Protein AF-0000000080647688 (afdb_homodimer)

Solvent-accessible surface area (backbone atoms only — not comparable to full-atom values): 23292 Å² total; per-residue (Å²): 132,82,76,72,71,74,68,78,73,78,58,67,52,30,64,76,63,64,42,56,66,68,54,55,46,52,18,30,68,61,26,70,68,31,42,52,41,39,51,52,30,39,48,50,46,54,49,46,53,54,50,48,52,36,35,74,71,62,64,32,41,79,74,42,82,48,81,50,89,94,51,55,37,29,36,31,30,43,95,91,39,79,44,33,29,35,74,38,56,36,42,81,58,63,37,69,66,97,54,68,20,38,28,32,68,47,61,52,59,90,78,62,77,79,82,56,97,61,48,46,38,48,45,78,67,36,47,30,38,37,36,27,39,31,64,78,68,70,38,93,45,56,37,32,33,48,33,86,74,50,62,52,30,87,95,40,75,61,26,29,39,39,70,38,82,36,69,82,56,86,45,89,79,42,30,75,46,65,67,61,52,60,55,55,65,62,55,55,62,63,62,62,67,66,71,69,69,81,75,75,78,80,132,130,82,78,73,72,74,68,76,73,79,57,70,53,29,64,76,64,62,42,56,66,69,54,55,46,52,18,32,69,63,27,69,67,30,42,54,40,37,51,52,30,39,48,49,45,54,48,47,53,54,50,49,52,37,35,76,72,62,62,31,41,79,74,41,83,48,82,49,90,95,48,53,36,30,36,33,28,44,95,92,40,78,45,33,28,34,74,40,57,36,41,80,60,63,36,69,67,96,54,68,21,38,28,32,68,47,61,51,60,90,79,62,76,77,81,56,95,60,49,47,38,48,45,79,69,37,46,30,39,36,36,28,38,31,65,77,68,70,37,92,45,57,38,31,34,47,34,86,75,52,62,52,29,88,95,39,74,59,25,29,38,39,71,37,82,36,69,82,58,86,45,88,78,42,29,73,48,64,68,61,52,61,55,55,64,61,55,56,63,64,64,62,69,66,71,72,69,80,77,74,79,77,130

Organism: Methanothrix harundinacea (strain 6Ac) (NCBI:txid1110509)

Secondary structure (DSSP, 8-state):
-----------HHHHHHTS-HHHHHHHHHH-HHHHHHHHHHHHHHHHHHHHHHHHHTTSSEEEEE---TTS-SEEEEETTEEEEEEEEEEEEEEE-SSS-EEEEE----TT--SS-S--PPBTTS-SEEEEE-HHHHSS--EEEEEGGGS-EETTEEEEE-SEEEEESS--TT-BSSHHHHHHHHHHHHHHHTTS--------/-----------HHHHHHTS-HHHHHHHHHH-HHHHHHHHHHHHHHHHHHHHHHHHHTTSSEEEEE---TTS-SEEEEETTEEEEEEEEEEEEEEE-SSS-EEEEE----TT--SS-S--PPBTTS-SEEEEE-HHHHSS--EEEEEGGGS-EETTEEEEE-SEEEE-SS--TT-BSSHHHHHHHHHHHHHHHSSS--------

Nearest PDB structures (foldseek):
  2ost-assembly1_B  TM=5.658E-01  e=1.453E-04  Synechocystis sp. PCC 6803
  2ost-assembly1_C  TM=5.485E-01  e=2.082E-04  Synechocystis sp. PCC 6803
  1ob8-assembly1_A  TM=5.809E-01  e=2.223E-02  Saccharolobus solfataricus
  2wcw-assembly1_B  TM=6.660E-01  e=1.604E-01  Archaeoglobus fulgidus
  2wcz-assembly1_B  TM=5.947E-01  e=2.297E-01  Archaeoglobus fulgidus

Foldseek 3Di:
DPPPPPPVPFDPVCVVVVHGPVVVVVVCVPDPVSVQVVVQVVLLVVVLVVVVVCVVVVQWAPWDADDDALAAGIWIGGPHDIFGEHEWEWDLDWDPPPHTWIKTFDFHDPPPPPVDPGRFDFLVRGFKYWYAHCSPPVDRFTKMATSVPADADPVDRRTGDRMTTHHPDADPPIDRDVSSRVVVVVVVVVVVPPPPDPPPPDD/DPPPPPVVPFDPVCVVVVHGPVVVVVVCVPDPVSVQVVVQVVLLVVVLVVVVVCVVVVQWAPWDADDDALAAGIWIGGPHDIFGEHEWEWDLDWDVPPHTWIKTFDFHDPPPPPVDPGRFDFLVRGFKYWYAHCSPPVDRFTKMATSVPADADPVDRRTGDRMTTHHPDADPPIDRDVSVRVVVVVVVVVVVPPPPDPPPPDD

InterPro domains:
  IPR011856 tRNA endonuclease-like domain superfamily [G3DSA:3.40.1350.10] (37-162)

Radius of gyration: 27.69 Å; Cα contacts (8 Å, |Δi|>4): 641; chains: 2; bounding box: 85×106×57 Å

Sequence (406 aa):
MAITEVIALAHELEDLLNAPASDIMEAILKGFRAQVDVKGKLAELYLYRYLEGLENQGTIQSLEWRDKDGHPDFAFESKGKSYQMECKNLRNEVYKKPEFSYKVEIQRTRNSKDGSNTRSYRADYFDILAVCTFNQTDKWDFMFIRADDLEIVKDNPELLKIMQRVPTKITNPWKKDLIDVLNSFGEEWSSKSGNRSPLQRTLMAITEVIALAHELEDLLNAPASDIMEAILKGFRAQVDVKGKLAELYLYRYLEGLENQGTIQSLEWRDKDGHPDFAFESKGKSYQMECKNLRNEVYKKPEFSYKVEIQRTRNSKDGSNTRSYRADYFDILAVCTFNQTDKWDFMFIRADDLEIVKDNPELLKIMQRVPTKITNPWKKDLIDVLNSFGEEWSSKSGNRSPLQRTL

pLDDT: mean 86.37, std 20.82, range [23.52, 98.81]

Structure (mmCIF, N/CA/C/O backbone):
data_AF-0000000080647688-model_v1
#
loop_
_entity.id
_entity.type
_entity.pdbx_description
1 polymer 'Restriction endonuclease'
#
loop_
_atom_site.group_PDB
_atom_site.id
_atom_site.type_symbol
_atom_site.label_atom_id
_atom_site.label_alt_id
_atom_site.label_comp_id
_atom_site.label_asym_id
_atom_site.label_entity_id
_atom_site.label_seq_id
_atom_site.pdbx_PDB_ins_code
_atom_site.Cartn_x
_atom_site.Cartn_y
_atom_site.Cartn_z
_atom_site.occupancy
_atom_site.B_iso_or_equiv
_atom_site.auth_seq_id
_atom_site.auth_comp_id
_atom_site.auth_asym_id
_atom_site.auth_atom_id
_atom_site.pdbx_PDB_model_num
ATOM 1 N N . MET A 1 1 ? -43.094 -11.891 14.523 1 23.83 1 MET A N 1
ATOM 2 C CA . MET A 1 1 ? -42 -12.016 13.562 1 23.83 1 MET A CA 1
ATOM 3 C C . MET A 1 1 ? -40.781 -11.188 14 1 23.83 1 MET A C 1
ATOM 5 O O . MET A 1 1 ? -40.875 -9.961 14.055 1 23.83 1 MET A O 1
ATOM 9 N N . ALA A 1 2 ? -40 -11.672 14.961 1 30.33 2 ALA A N 1
ATOM 10 C CA . ALA A 1 2 ? -38.844 -10.984 15.531 1 30.33 2 ALA A CA 1
ATOM 11 C C . ALA A 1 2 ? -37.875 -10.539 14.43 1 30.33 2 ALA A C 1
ATOM 13 O O . ALA A 1 2 ? -37.531 -11.328 13.547 1 30.33 2 ALA A O 1
ATOM 14 N N . ILE A 1 3 ? -38 -9.305 13.914 1 31.64 3 ILE A N 1
ATOM 15 C CA . ILE A 1 3 ? -37.031 -8.734 12.992 1 31.64 3 ILE A CA 1
ATOM 16 C C . ILE A 1 3 ? -35.625 -9.062 13.461 1 31.64 3 ILE A C 1
ATOM 18 O O . ILE A 1 3 ? -35.188 -8.648 14.547 1 31.64 3 ILE A O 1
ATOM 22 N N . THR A 1 4 ? -35.156 -10.203 13.375 1 34.88 4 THR A N 1
ATOM 23 C CA . THR A 1 4 ? -33.719 -10.453 13.586 1 34.88 4 THR A CA 1
ATOM 24 C C . THR A 1 4 ? -32.875 -9.406 12.875 1 34.88 4 THR A C 1
ATOM 26 O O . THR A 1 4 ? -32.906 -9.297 11.648 1 34.88 4 THR A O 1
ATOM 29 N N . GLU A 1 5 ? -32.906 -8.195 13.328 1 36 5 GLU A N 1
ATOM 30 C CA . GLU A 1 5 ? -31.969 -7.176 12.852 1 36 5 GLU A CA 1
ATOM 31 C C . GLU A 1 5 ? -30.594 -7.766 12.57 1 36 5 GLU A C 1
ATOM 33 O O . GLU A 1 5 ? -29.953 -8.305 13.477 1 36 5 GLU A O 1
ATOM 38 N N . VAL A 1 6 ? -30.375 -8.539 11.562 1 37.09 6 VAL A N 1
ATOM 39 C CA . VAL A 1 6 ? -29.031 -8.906 11.117 1 37.09 6 VAL A CA 1
ATOM 40 C C . VAL A 1 6 ? -28.062 -7.742 11.344 1 37.09 6 VAL A C 1
ATOM 42 O O . VAL A 1 6 ? -28.188 -6.699 10.703 1 37.09 6 VAL A O 1
ATOM 45 N N . ILE A 1 7 ? -27.859 -7.273 12.469 1 39.66 7 ILE A N 1
ATOM 46 C CA . ILE A 1 7 ? -26.812 -6.301 12.758 1 39.66 7 ILE A CA 1
ATOM 47 C C . ILE A 1 7 ? -25.562 -6.645 11.953 1 39.66 7 ILE A C 1
ATOM 49 O O . ILE A 1 7 ? -24.953 -7.695 12.164 1 39.66 7 ILE A O 1
ATOM 53 N N . ALA A 1 8 ? -25.531 -6.594 10.656 1 51 8 ALA A N 1
ATOM 54 C CA . ALA A 1 8 ? -24.328 -6.758 9.852 1 51 8 ALA A CA 1
ATOM 55 C C . ALA A 1 8 ? -23.078 -6.363 10.641 1 51 8 ALA A C 1
ATOM 57 O O . ALA A 1 8 ? -22.969 -5.227 11.109 1 51 8 ALA A O 1
ATOM 58 N N . LEU A 1 9 ? -22.453 -7.301 11.445 1 65.81 9 LEU A N 1
ATOM 59 C CA . LEU A 1 9 ? -21.297 -7.137 12.312 1 65.81 9 LEU A CA 1
ATOM 60 C C . LEU A 1 9 ? -20.188 -6.375 11.602 1 65.81 9 LEU A C 1
ATOM 62 O O . LEU A 1 9 ? -19.891 -6.648 10.438 1 65.81 9 LEU A O 1
ATOM 66 N N . ALA A 1 10 ? -19.828 -5.223 12.086 1 82.25 10 ALA A N 1
ATOM 67 C CA . ALA A 1 10 ? -18.703 -4.41 11.625 1 82.25 10 ALA A CA 1
ATOM 68 C C . ALA A 1 10 ? -17.469 -5.273 11.391 1 82.25 10 ALA A C 1
ATOM 70 O O . ALA A 1 10 ? -17.234 -6.234 12.125 1 82.25 10 ALA A O 1
ATOM 71 N N . HIS A 1 11 ? -16.891 -5.215 10.219 1 91.94 11 HIS A N 1
ATOM 72 C CA . HIS A 1 11 ? -15.648 -5.922 9.93 1 91.94 11 HIS A CA 1
ATOM 73 C C . HIS A 1 11 ? -14.555 -5.539 10.922 1 91.94 11 HIS A C 1
ATOM 75 O O . HIS A 1 11 ? -14.453 -4.379 11.328 1 91.94 11 HIS A O 1
ATOM 81 N N . GLU A 1 12 ? -13.75 -6.461 11.344 1 95.31 12 GLU A N 1
ATOM 82 C CA . GLU A 1 12 ? -12.68 -6.281 12.32 1 95.31 12 GLU A CA 1
ATOM 83 C C . GLU A 1 12 ? -11.773 -5.109 11.938 1 95.31 12 GLU A C 1
ATOM 85 O O . GLU A 1 12 ? -11.266 -4.402 12.812 1 95.31 12 GLU A O 1
ATOM 90 N N . LEU A 1 13 ? -11.594 -4.895 10.664 1 96.44 13 LEU A N 1
ATOM 91 C CA . LEU A 1 13 ? -10.727 -3.82 10.195 1 96.44 13 LEU A CA 1
ATOM 92 C C . LEU A 1 13 ? -11.258 -2.459 10.625 1 96.44 13 LEU A C 1
ATOM 94 O O . LEU A 1 13 ? -10.484 -1.535 10.883 1 96.44 13 LEU A O 1
ATOM 98 N N . GLU A 1 14 ? -12.555 -2.295 10.672 1 97.12 14 GLU A N 1
ATOM 99 C CA . GLU A 1 14 ? -13.156 -1.04 11.117 1 97.12 14 GLU A CA 1
ATOM 100 C C . GLU A 1 14 ? -12.75 -0.721 12.555 1 97.12 14 GLU A C 1
ATOM 102 O O . GLU A 1 14 ? -12.469 0.433 12.883 1 97.12 14 GLU A O 1
ATOM 107 N N . ASP A 1 15 ? -12.719 -1.718 13.344 1 95.94 15 ASP A N 1
ATOM 108 C CA . ASP A 1 15 ? -12.312 -1.537 14.734 1 95.94 15 ASP A CA 1
ATOM 109 C C . ASP A 1 15 ? -10.82 -1.21 14.836 1 95.94 15 ASP A C 1
ATOM 111 O O . ASP A 1 15 ? -10.43 -0.286 15.547 1 95.94 15 ASP A O 1
ATOM 115 N N . LEU A 1 16 ? -10.07 -1.937 14.078 1 96.38 16 LEU A N 1
ATOM 116 C CA . LEU A 1 16 ? -8.617 -1.761 14.102 1 96.38 16 LEU A CA 1
ATOM 117 C C . LEU A 1 16 ? -8.234 -0.342 13.688 1 96.38 16 LEU A C 1
ATOM 119 O O . LEU A 1 16 ? -7.332 0.257 14.273 1 96.38 16 LEU A O 1
ATOM 123 N N . LEU A 1 17 ? -8.969 0.188 12.711 1 97.62 17 LEU A N 1
ATOM 124 C CA . LEU A 1 17 ? -8.617 1.492 12.164 1 97.62 17 LEU A CA 1
ATOM 125 C C . LEU A 1 17 ? -9.508 2.586 12.742 1 97.62 17 LEU A C 1
ATOM 127 O O . LEU A 1 17 ? -9.375 3.758 12.375 1 97.62 17 LEU A O 1
ATOM 131 N N . ASN A 1 18 ? -10.391 2.133 13.609 1 97.62 18 ASN A N 1
ATOM 132 C CA . ASN A 1 18 ? -11.328 3.098 14.172 1 97.62 18 ASN A CA 1
ATOM 133 C C . ASN A 1 18 ? -11.914 4.004 13.102 1 97.62 18 ASN A C 1
ATOM 135 O O . ASN A 1 18 ? -11.891 5.23 13.234 1 97.62 18 ASN A O 1
ATOM 139 N N . ALA A 1 19 ? -12.398 3.412 12.062 1 97.81 19 ALA A N 1
ATOM 140 C CA . ALA A 1 19 ? -13.008 4.078 10.914 1 97.81 19 ALA A CA 1
ATOM 141 C C . ALA A 1 19 ? -14.055 3.188 10.258 1 97.81 19 ALA A C 1
ATOM 143 O O . ALA A 1 19 ? -13.867 1.975 10.141 1 97.81 19 ALA A O 1
ATOM 144 N N . PRO A 1 20 ? -15.195 3.75 9.828 1 96.31 20 PRO A N 1
ATOM 145 C CA . PRO A 1 20 ? -16.188 2.928 9.141 1 96.31 20 PRO A CA 1
ATOM 146 C C . PRO A 1 20 ? -15.711 2.434 7.781 1 96.31 20 PRO A C 1
ATOM 148 O O . PRO A 1 20 ? -14.844 3.059 7.164 1 96.31 20 PRO A O 1
ATOM 151 N N . ALA A 1 21 ? -16.312 1.371 7.316 1 95.06 21 ALA A N 1
ATOM 152 C CA . ALA A 1 21 ? -15.961 0.772 6.031 1 95.06 21 ALA A CA 1
ATOM 153 C C . ALA A 1 21 ? -16.047 1.797 4.906 1 95.06 21 ALA A C 1
ATOM 155 O O . ALA A 1 21 ? -15.219 1.812 4 1 95.06 21 ALA A O 1
ATOM 156 N N . SER A 1 22 ? -17.031 2.643 4.973 1 95.38 22 SER A N 1
ATOM 157 C CA . SER A 1 22 ? -17.219 3.643 3.928 1 95.38 22 SER A CA 1
ATOM 158 C C . SER A 1 22 ? -16.031 4.582 3.828 1 95.38 22 SER A C 1
ATOM 160 O O . SER A 1 22 ? -15.562 4.895 2.73 1 95.38 22 SER A O 1
ATOM 162 N N . ASP A 1 23 ? -15.445 5.027 4.949 1 97.38 23 ASP A N 1
ATOM 163 C CA . ASP A 1 23 ? -14.289 5.91 4.949 1 97.38 23 ASP A CA 1
ATOM 164 C C . ASP A 1 23 ? -13.039 5.176 4.465 1 97.38 23 ASP A C 1
ATOM 166 O O . ASP A 1 23 ? -12.234 5.738 3.721 1 97.38 23 ASP A O 1
ATOM 170 N N . ILE A 1 24 ? -12.93 3.947 4.895 1 97.81 24 ILE A N 1
ATOM 171 C CA . ILE A 1 24 ? -11.789 3.137 4.484 1 97.81 24 ILE A CA 1
ATOM 172 C C . ILE A 1 24 ? -11.797 2.977 2.965 1 97.81 24 ILE A C 1
ATOM 174 O O . ILE A 1 24 ? -10.773 3.209 2.307 1 97.81 24 ILE A O 1
ATOM 178 N N . MET A 1 25 ? -12.945 2.691 2.428 1 97.25 25 MET A N 1
ATOM 179 C CA . MET A 1 25 ? -13.07 2.502 0.985 1 97.25 25 MET A CA 1
ATOM 180 C C . MET A 1 25 ? -12.836 3.814 0.242 1 97.25 25 MET A C 1
ATOM 182 O O . MET A 1 25 ? -12.188 3.832 -0.806 1 97.25 25 MET A O 1
ATOM 186 N N . GLU A 1 26 ? -13.312 4.895 0.777 1 96.62 26 GLU A N 1
ATOM 187 C CA . GLU A 1 26 ? -13.117 6.207 0.173 1 96.62 26 GLU A CA 1
ATOM 188 C C . GLU A 1 26 ? -11.633 6.582 0.139 1 96.62 26 GLU A C 1
ATOM 190 O O . GLU A 1 26 ? -11.141 7.082 -0.873 1 96.62 26 GLU A O 1
ATOM 195 N N . ALA A 1 27 ? -10.945 6.32 1.229 1 97.38 27 ALA A N 1
ATOM 196 C CA . ALA A 1 27 ? -9.516 6.609 1.32 1 97.38 27 ALA A CA 1
ATOM 197 C C . ALA A 1 27 ? -8.727 5.832 0.267 1 97.38 27 ALA A C 1
ATOM 199 O O . ALA A 1 27 ? -7.875 6.391 -0.419 1 97.38 27 ALA A O 1
ATOM 200 N N . ILE A 1 28 ? -9.055 4.586 0.109 1 97.19 28 ILE A N 1
ATOM 201 C CA . ILE A 1 28 ? -8.352 3.732 -0.846 1 97.19 28 ILE A CA 1
ATOM 202 C C . ILE A 1 28 ? -8.602 4.238 -2.266 1 9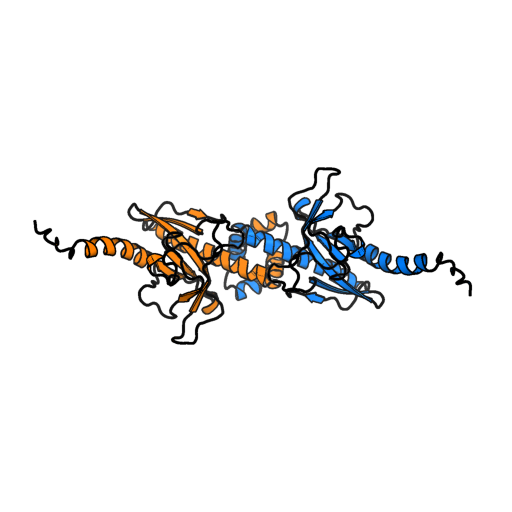7.19 28 ILE A C 1
ATOM 204 O O . ILE A 1 28 ? -7.672 4.301 -3.078 1 97.19 28 ILE A O 1
ATOM 208 N N . LEU A 1 29 ? -9.812 4.566 -2.52 1 96.12 29 LEU A N 1
ATOM 209 C CA . LEU A 1 29 ? -10.195 5.031 -3.85 1 96.12 29 LEU A CA 1
ATOM 210 C C . LEU A 1 29 ? -9.352 6.23 -4.27 1 96.12 29 LEU A C 1
ATOM 212 O O . LEU A 1 29 ? -9.031 6.387 -5.449 1 96.12 29 LEU A O 1
ATOM 216 N N . LYS A 1 30 ? -8.883 7.031 -3.354 1 93.38 30 LYS A N 1
ATOM 217 C CA . LYS A 1 30 ? -8.156 8.266 -3.639 1 93.38 30 LYS A CA 1
ATOM 218 C C . LYS A 1 30 ? -6.664 8 -3.811 1 93.38 30 LYS A C 1
ATOM 220 O O . LYS A 1 30 ? -5.922 8.867 -4.273 1 93.38 30 LYS A O 1
ATOM 225 N N . GLY A 1 31 ? -6.277 6.891 -3.473 1 92.31 31 GLY A N 1
ATOM 226 C CA . GLY A 1 31 ? -4.848 6.617 -3.475 1 92.31 31 GLY A CA 1
ATOM 227 C C . GLY A 1 31 ? -4.449 5.516 -4.438 1 92.31 31 GLY A C 1
ATOM 228 O O . GLY A 1 31 ? -4.75 4.344 -4.203 1 92.31 31 GLY A O 1
ATOM 229 N N . PHE A 1 32 ? -3.635 5.906 -5.363 1 88.06 32 PHE A N 1
ATOM 230 C CA . PHE A 1 32 ? -3.189 4.93 -6.352 1 88.06 32 PHE A CA 1
ATOM 231 C C . PHE A 1 32 ? -2.4 3.809 -5.684 1 88.06 32 PHE A C 1
ATOM 233 O O . PHE A 1 32 ? -2.68 2.629 -5.906 1 88.06 32 PHE A O 1
ATOM 240 N N . ARG A 1 33 ? -1.411 4.137 -4.855 1 88.75 33 ARG A N 1
ATOM 241 C CA . ARG A 1 33 ? -0.575 3.139 -4.191 1 88.75 33 ARG A CA 1
ATOM 242 C C . ARG A 1 33 ? -1.412 2.227 -3.303 1 88.75 33 ARG A C 1
ATOM 244 O O . ARG A 1 33 ? -1.199 1.012 -3.275 1 88.75 33 ARG A O 1
ATOM 251 N N . ALA A 1 34 ? -2.34 2.812 -2.578 1 94.5 34 ALA A N 1
ATOM 252 C CA . ALA A 1 34 ? -3.225 2.008 -1.738 1 94.5 34 ALA A CA 1
ATOM 253 C C . ALA A 1 34 ? -4.02 1.014 -2.578 1 94.5 34 ALA A C 1
ATOM 255 O O . ALA A 1 34 ? -4.199 -0.141 -2.18 1 94.5 34 ALA A O 1
ATOM 256 N N . GLN A 1 35 ? -4.445 1.419 -3.766 1 95.38 35 GLN A N 1
ATOM 257 C CA . GLN A 1 35 ? -5.195 0.53 -4.648 1 95.38 35 GLN A CA 1
ATOM 258 C C . GLN A 1 35 ? -4.332 -0.644 -5.105 1 95.38 35 GLN A C 1
ATOM 260 O O . GLN A 1 35 ? -4.785 -1.791 -5.102 1 95.38 35 GLN A O 1
ATOM 265 N N . VAL A 1 36 ? -3.141 -0.309 -5.434 1 93.88 36 VAL A N 1
ATOM 266 C CA . VAL A 1 36 ? -2.234 -1.342 -5.922 1 93.88 36 VAL A CA 1
ATOM 267 C C . VAL A 1 36 ? -1.99 -2.379 -4.828 1 93.88 36 VAL A C 1
ATOM 269 O O . VAL A 1 36 ? -2.064 -3.584 -5.078 1 93.88 36 VAL A O 1
ATOM 272 N N . ASP A 1 37 ? -1.727 -1.926 -3.625 1 94.25 37 ASP A N 1
ATOM 273 C CA . ASP A 1 37 ? -1.455 -2.838 -2.518 1 94.25 37 ASP A CA 1
ATOM 274 C C . ASP A 1 37 ? -2.688 -3.672 -2.178 1 94.25 37 ASP A C 1
ATOM 276 O O . ASP A 1 37 ? -2.578 -4.871 -1.915 1 94.25 37 ASP A O 1
ATOM 280 N N . VAL A 1 38 ? -3.809 -3.084 -2.213 1 97.25 38 VAL A N 1
ATOM 281 C CA . VAL A 1 38 ? -5.055 -3.787 -1.917 1 97.25 38 VAL A CA 1
ATOM 282 C C . VAL A 1 38 ? -5.32 -4.84 -2.992 1 97.25 38 VAL A C 1
ATOM 284 O O . VAL A 1 38 ? -5.719 -5.965 -2.684 1 97.25 38 VAL A O 1
ATOM 287 N N . LYS A 1 39 ? -5.09 -4.492 -4.227 1 97.5 39 LYS A N 1
ATOM 288 C CA . LYS A 1 39 ? -5.254 -5.465 -5.305 1 97.5 39 LYS A CA 1
ATOM 289 C C . LYS A 1 39 ? -4.348 -6.676 -5.094 1 97.5 39 LYS A C 1
ATOM 291 O O . LYS A 1 39 ? -4.754 -7.812 -5.344 1 97.5 39 LYS A O 1
ATOM 296 N N . GLY A 1 40 ? -3.162 -6.355 -4.676 1 96.88 40 GLY A N 1
ATOM 297 C CA . GLY A 1 40 ? -2.26 -7.453 -4.367 1 96.88 40 GLY A CA 1
ATOM 298 C C . GLY A 1 40 ? -2.805 -8.398 -3.312 1 96.88 40 GLY A C 1
ATOM 299 O O . GLY A 1 40 ? -2.787 -9.617 -3.492 1 96.88 40 GLY A O 1
ATOM 300 N N . LYS A 1 41 ? -3.328 -7.883 -2.285 1 97.5 41 LYS A N 1
ATOM 301 C CA . LYS A 1 41 ? -3.842 -8.703 -1.192 1 97.5 41 LYS A CA 1
ATOM 302 C C . LYS A 1 41 ? -5.148 -9.383 -1.585 1 97.5 41 LYS A C 1
ATOM 304 O O . LYS A 1 41 ? -5.426 -10.508 -1.152 1 97.5 41 LYS A O 1
ATOM 309 N N . LEU A 1 42 ? -5.938 -8.68 -2.416 1 98.31 42 LEU A N 1
ATOM 310 C CA . LEU A 1 42 ? -7.141 -9.32 -2.932 1 98.31 42 LEU A CA 1
ATOM 311 C C . LEU A 1 42 ? -6.789 -10.539 -3.777 1 98.31 42 LEU A C 1
ATOM 313 O O . LEU A 1 42 ? -7.453 -11.57 -3.684 1 98.31 42 LEU A O 1
ATOM 317 N N . ALA A 1 43 ? -5.766 -10.359 -4.605 1 98.62 43 ALA A N 1
ATOM 318 C CA . ALA A 1 43 ? -5.309 -11.508 -5.391 1 98.62 43 ALA A CA 1
ATOM 319 C C . ALA A 1 43 ? -4.934 -12.68 -4.484 1 98.62 43 ALA A C 1
ATOM 321 O O . ALA A 1 43 ? -5.32 -13.82 -4.742 1 98.62 43 ALA A O 1
ATOM 322 N N . GLU A 1 44 ? -4.219 -12.391 -3.455 1 98.25 44 GLU A N 1
ATOM 323 C CA . GLU A 1 44 ? -3.832 -13.438 -2.512 1 98.25 44 GLU A CA 1
ATOM 324 C C . GLU A 1 44 ? -5.059 -14.055 -1.846 1 98.25 44 GLU A C 1
ATOM 326 O O . GLU A 1 44 ? -5.121 -15.273 -1.657 1 98.25 44 GLU A O 1
ATOM 331 N N . LEU A 1 45 ? -5.977 -13.227 -1.479 1 98.5 45 LEU A N 1
ATOM 332 C CA . LEU A 1 45 ? -7.184 -13.711 -0.818 1 98.5 45 LEU A CA 1
ATOM 333 C C . LEU A 1 45 ? -7.949 -14.672 -1.723 1 98.5 45 LEU A C 1
ATOM 335 O O . LEU A 1 45 ? -8.344 -15.758 -1.291 1 98.5 45 LEU A O 1
ATOM 339 N N . TYR A 1 46 ? -8.156 -14.273 -2.914 1 98.81 46 TYR A N 1
ATOM 340 C CA . TYR A 1 46 ? -8.93 -15.109 -3.822 1 98.81 46 TYR A CA 1
ATOM 341 C C . TYR A 1 46 ? -8.156 -16.359 -4.199 1 98.81 46 TYR A C 1
ATOM 343 O O . TYR A 1 46 ? -8.742 -17.438 -4.398 1 98.81 46 TYR A O 1
ATOM 351 N N . LEU A 1 47 ? -6.844 -16.234 -4.336 1 98.81 47 LEU A N 1
ATOM 352 C CA . LEU A 1 47 ? -6.039 -17.438 -4.527 1 98.81 47 LEU A CA 1
ATOM 353 C C . LEU A 1 47 ? -6.16 -18.375 -3.324 1 98.81 47 LEU A C 1
ATOM 355 O O . LEU A 1 47 ? -6.273 -19.594 -3.484 1 98.81 47 LEU A O 1
ATOM 359 N N . TYR A 1 48 ? -6.129 -17.797 -2.16 1 98.62 48 TYR A N 1
ATOM 360 C CA . TYR A 1 48 ? -6.273 -18.594 -0.941 1 98.62 48 TYR A CA 1
ATOM 361 C C . TYR A 1 48 ? -7.578 -19.375 -0.955 1 98.62 48 TYR A C 1
ATOM 363 O O . TYR A 1 48 ? -7.598 -20.562 -0.621 1 98.62 48 TYR A O 1
ATOM 371 N N . ARG A 1 49 ? -8.617 -18.766 -1.312 1 98.56 49 ARG A N 1
ATOM 372 C CA . ARG A 1 49 ? -9.914 -19.422 -1.365 1 98.56 49 ARG A CA 1
ATOM 373 C C . ARG A 1 49 ? -9.906 -20.562 -2.377 1 98.56 49 ARG A C 1
ATOM 375 O O . ARG A 1 49 ? -10.469 -21.625 -2.125 1 98.56 49 ARG A O 1
ATOM 382 N N . TYR A 1 50 ? -9.305 -20.281 -3.527 1 98.69 50 TYR A N 1
ATOM 383 C CA . TYR A 1 50 ? -9.125 -21.328 -4.527 1 98.69 50 TYR A CA 1
ATOM 384 C C . TYR A 1 50 ? -8.359 -22.516 -3.941 1 98.69 50 TYR A C 1
ATOM 386 O O . TYR A 1 50 ? -8.773 -23.672 -4.086 1 98.69 50 TYR A O 1
ATOM 394 N N . LEU A 1 51 ? -7.285 -22.266 -3.236 1 98.75 51 LEU A N 1
ATOM 395 C CA . LEU A 1 51 ? -6.441 -23.297 -2.641 1 98.75 51 LEU A CA 1
ATOM 396 C C . LEU A 1 51 ? -7.176 -24.016 -1.517 1 98.75 51 LEU A C 1
ATOM 398 O O . LEU A 1 51 ? -7.02 -25.219 -1.345 1 98.75 51 LEU A O 1
ATOM 402 N N . GLU A 1 52 ? -7.898 -23.266 -0.761 1 98.56 52 GLU A N 1
ATOM 403 C CA . GLU A 1 52 ? -8.727 -23.891 0.271 1 98.56 52 GLU A CA 1
ATOM 404 C C . GLU A 1 52 ? -9.68 -24.922 -0.329 1 98.56 52 GLU A C 1
ATOM 406 O O . GLU A 1 52 ? -9.906 -25.984 0.255 1 98.56 52 GLU A O 1
ATOM 411 N N . GLY A 1 53 ? -10.266 -24.531 -1.44 1 98.38 53 GLY A N 1
ATOM 412 C CA . GLY A 1 53 ? -11.094 -25.484 -2.152 1 98.38 53 GLY A CA 1
ATOM 413 C C . GLY A 1 53 ? -10.367 -26.766 -2.486 1 98.38 53 GLY A C 1
ATOM 414 O O . GLY A 1 53 ? -10.906 -27.859 -2.287 1 98.38 53 GLY A O 1
ATOM 415 N N . LEU A 1 54 ? -9.172 -26.641 -2.98 1 98.38 54 LEU A N 1
ATOM 416 C CA . LEU A 1 54 ? -8.367 -27.812 -3.324 1 98.38 54 LEU A CA 1
ATOM 417 C C . LEU A 1 54 ? -8.031 -28.625 -2.078 1 98.38 54 LEU A C 1
ATOM 419 O O . LEU A 1 54 ? -7.969 -29.844 -2.133 1 98.38 54 LEU A O 1
ATOM 423 N N . GLU A 1 55 ? -7.77 -27.953 -0.99 1 98.56 55 GLU A N 1
ATOM 424 C CA . GLU A 1 55 ? -7.496 -28.656 0.264 1 98.56 55 GLU A CA 1
ATOM 425 C C . GLU A 1 55 ? -8.711 -29.438 0.738 1 98.56 55 GLU A C 1
ATOM 427 O O . GLU A 1 55 ? -8.586 -30.594 1.158 1 98.56 55 GLU A O 1
ATOM 432 N N . ASN A 1 56 ? -9.844 -28.844 0.632 1 98.38 56 ASN A N 1
ATOM 433 C CA . ASN A 1 56 ? -11.094 -29.484 1.032 1 98.38 56 ASN A CA 1
ATOM 434 C C . ASN A 1 56 ? -11.383 -30.734 0.192 1 98.38 56 ASN A C 1
ATOM 436 O O . ASN A 1 56 ? -11.984 -31.688 0.679 1 98.38 56 ASN A O 1
ATOM 440 N N . GLN A 1 57 ? -10.914 -30.688 -1.017 1 97.81 57 GLN A N 1
ATOM 441 C CA . GLN A 1 57 ? -11.094 -31.812 -1.931 1 97.81 57 GLN A CA 1
ATOM 442 C C . GLN A 1 57 ? -10.023 -32.875 -1.713 1 97.81 57 GLN A C 1
ATOM 444 O O . GLN A 1 57 ? -10.086 -33.938 -2.303 1 97.81 57 GLN A O 1
ATOM 449 N N . GLY A 1 58 ? -9.055 -32.5 -0.958 1 97.31 58 GLY A N 1
ATOM 450 C CA . GLY A 1 58 ? -7.992 -33.469 -0.655 1 97.31 58 GLY A CA 1
ATOM 451 C C . GLY A 1 58 ? -6.848 -33.406 -1.654 1 97.31 58 GLY A C 1
ATOM 452 O O . GLY A 1 58 ? -5.934 -34.219 -1.593 1 97.31 58 GLY A O 1
ATOM 453 N N . THR A 1 59 ? -6.926 -32.469 -2.561 1 96.94 59 THR A N 1
ATOM 454 C CA . THR A 1 59 ? -5.906 -32.344 -3.596 1 96.94 59 THR A CA 1
ATOM 455 C C . THR A 1 59 ? -4.594 -31.828 -3.002 1 96.94 59 THR A C 1
ATOM 457 O O . THR A 1 59 ? -3.514 -32.25 -3.428 1 96.94 59 THR A O 1
ATOM 460 N N . ILE A 1 60 ? -4.668 -30.906 -2.1 1 98.38 60 ILE A N 1
ATOM 461 C CA . ILE A 1 60 ? -3.51 -30.406 -1.362 1 98.38 60 ILE A CA 1
ATOM 462 C C . ILE A 1 60 ? -3.777 -30.5 0.139 1 98.38 60 ILE A C 1
ATOM 464 O O . ILE A 1 60 ? -4.91 -30.75 0.559 1 98.38 60 ILE A O 1
ATOM 468 N N . GLN A 1 61 ? -2.727 -30.391 0.914 1 98.44 61 GLN A N 1
ATOM 469 C CA . GLN A 1 61 ? -2.803 -30.422 2.369 1 98.44 61 GLN A CA 1
ATOM 470 C C . GLN A 1 61 ? -1.892 -29.375 2.998 1 98.44 61 GLN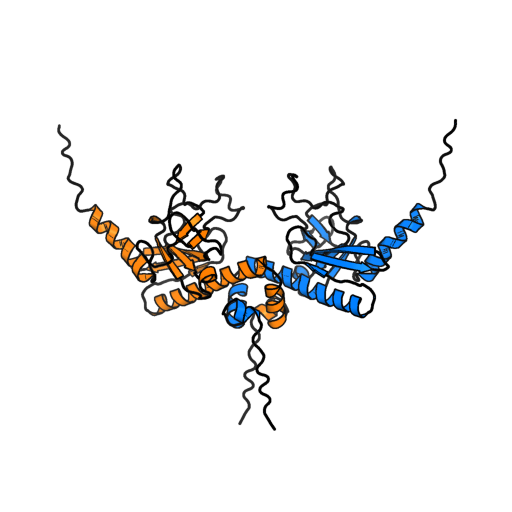 A C 1
ATOM 472 O O . GLN A 1 61 ? -1.011 -28.828 2.33 1 98.44 61 GLN A O 1
ATOM 477 N N . SER A 1 62 ? -2.162 -29 4.336 1 98.44 62 SER A N 1
ATOM 478 C CA . SER A 1 62 ? -1.323 -28.141 5.156 1 98.44 62 SER A CA 1
ATOM 479 C C . SER A 1 62 ? -1.145 -26.766 4.504 1 98.44 62 SER A C 1
ATOM 481 O O . SER A 1 62 ? -0.028 -26.25 4.43 1 98.44 62 SER A O 1
ATOM 483 N N . LEU A 1 63 ? -2.178 -26.25 3.98 1 98.56 63 LEU A N 1
ATOM 484 C CA . LEU A 1 63 ? -2.145 -24.953 3.305 1 98.56 63 LEU A CA 1
ATOM 485 C C . LEU A 1 63 ? -1.798 -23.828 4.285 1 98.56 63 LEU A C 1
ATOM 487 O O . LEU A 1 63 ? -2.4 -23.734 5.355 1 98.56 63 LEU A O 1
ATOM 491 N N . GLU A 1 64 ? -0.796 -23.031 3.912 1 97.62 64 GLU A N 1
ATOM 492 C CA . GLU A 1 64 ? -0.405 -21.859 4.68 1 97.62 64 GLU A CA 1
ATOM 493 C C . GLU A 1 64 ? -0.424 -20.609 3.814 1 97.62 64 GLU A C 1
ATOM 495 O O . GLU A 1 64 ? 0.101 -20.609 2.699 1 97.62 64 GLU A O 1
ATOM 500 N N . TRP A 1 65 ? -1.102 -19.609 4.285 1 96.44 65 TRP A N 1
ATOM 501 C CA . TRP A 1 65 ? -1.032 -18.25 3.742 1 96.44 65 TRP A CA 1
ATOM 502 C C . TRP A 1 65 ? -0.11 -17.375 4.582 1 96.44 65 TRP A C 1
ATOM 504 O O . TRP A 1 65 ? -0.407 -17.078 5.746 1 96.44 65 TRP A O 1
ATOM 514 N N . ARG A 1 66 ? 0.966 -16.922 3.922 1 91 66 ARG A N 1
ATOM 515 C CA . ARG A 1 66 ? 2.008 -16.219 4.668 1 91 66 ARG A CA 1
ATOM 516 C C . ARG A 1 66 ? 2.064 -14.75 4.277 1 91 66 ARG A C 1
ATOM 518 O O . ARG A 1 66 ? 1.933 -14.406 3.102 1 91 66 ARG A O 1
ATOM 525 N N . ASP A 1 67 ? 2.09 -13.922 5.277 1 82.62 67 ASP A N 1
ATOM 526 C CA . ASP A 1 67 ? 2.328 -12.5 5.047 1 82.62 67 ASP A CA 1
ATOM 527 C C . ASP A 1 67 ? 3.658 -12.062 5.656 1 82.62 67 ASP A C 1
ATOM 529 O O . ASP A 1 67 ? 3.68 -11.367 6.676 1 82.62 67 ASP A O 1
ATOM 533 N N . LYS A 1 68 ? 4.738 -12.547 5.188 1 74.44 68 LYS A N 1
ATOM 534 C CA . LYS A 1 68 ? 6.074 -12.25 5.691 1 74.44 68 LYS A CA 1
ATOM 535 C C . LYS A 1 68 ? 7.016 -11.867 4.551 1 74.44 68 LYS A C 1
ATOM 537 O O . LYS A 1 68 ? 7.039 -12.531 3.512 1 74.44 68 LYS A O 1
ATOM 542 N N . ASP A 1 69 ? 7.684 -10.844 4.855 1 72.12 69 ASP A N 1
ATOM 543 C CA 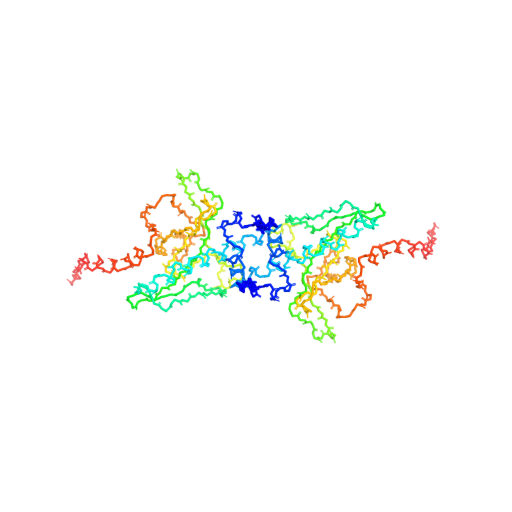. ASP A 1 69 ? 8.656 -10.414 3.861 1 72.12 69 ASP A CA 1
ATOM 544 C C . ASP A 1 69 ? 9.711 -11.492 3.611 1 72.12 69 ASP A C 1
ATOM 546 O O . ASP A 1 69 ? 10.156 -12.156 4.547 1 72.12 69 ASP A O 1
ATOM 550 N N . GLY A 1 70 ? 9.953 -11.727 2.393 1 75.12 70 GLY A N 1
ATOM 551 C CA . GLY A 1 70 ? 11.031 -12.617 2.018 1 75.12 70 GLY A CA 1
ATOM 552 C C . GLY A 1 70 ? 10.594 -14.062 1.87 1 75.12 70 GLY A C 1
ATOM 553 O O . GLY A 1 70 ? 11.422 -14.953 1.688 1 75.12 70 GLY A O 1
ATOM 554 N N . HIS A 1 71 ? 9.383 -14.25 2.086 1 85.75 71 HIS A N 1
ATOM 555 C CA . HIS A 1 71 ? 8.859 -15.602 1.884 1 85.75 71 HIS A CA 1
ATOM 556 C C . HIS A 1 71 ? 7.758 -15.609 0.827 1 85.75 71 HIS A C 1
ATOM 558 O O . HIS A 1 71 ? 6.988 -14.656 0.719 1 85.75 71 HIS A O 1
ATOM 564 N N . PRO A 1 72 ? 7.75 -16.781 0.128 1 93.5 72 PRO A N 1
ATOM 565 C CA . PRO A 1 72 ? 6.629 -16.891 -0.811 1 93.5 72 PRO A CA 1
ATOM 566 C C . PRO A 1 72 ? 5.27 -16.797 -0.122 1 93.5 72 PRO A C 1
ATOM 568 O O . PRO A 1 72 ? 5.148 -17.141 1.057 1 93.5 72 PRO A O 1
ATOM 571 N N . ASP A 1 73 ? 4.281 -16.5 -0.792 1 95.62 73 ASP A N 1
ATOM 572 C CA . ASP A 1 73 ? 2.979 -16.141 -0.239 1 95.62 73 ASP A CA 1
ATOM 573 C C . ASP A 1 73 ? 2.246 -17.359 0.296 1 95.62 73 ASP A C 1
ATOM 575 O O . ASP A 1 73 ? 1.479 -17.266 1.255 1 95.62 73 ASP A O 1
ATOM 579 N N . PHE A 1 74 ? 2.461 -18.516 -0.344 1 98.19 74 PHE A N 1
ATOM 580 C CA . PHE A 1 74 ? 1.734 -19.719 0.054 1 98.19 74 PHE A CA 1
ATOM 581 C C . PHE A 1 74 ? 2.674 -20.922 0.143 1 98.19 74 PHE A C 1
ATOM 583 O O . PHE A 1 74 ? 3.693 -20.969 -0.547 1 98.19 74 PHE A O 1
ATOM 590 N N . ALA A 1 75 ? 2.254 -21.844 1.008 1 98.19 75 ALA A N 1
ATOM 591 C CA . ALA A 1 75 ? 2.873 -23.156 1.085 1 98.19 75 ALA A CA 1
ATOM 592 C C . ALA A 1 75 ? 1.819 -24.25 1.267 1 98.19 75 ALA A C 1
ATOM 594 O O . ALA A 1 75 ? 0.791 -24.031 1.91 1 98.19 75 ALA A O 1
ATOM 595 N N . PHE A 1 76 ? 2.111 -25.359 0.69 1 98.69 76 PHE A N 1
ATOM 596 C CA . PHE A 1 76 ? 1.218 -26.5 0.83 1 98.69 76 PHE A CA 1
ATOM 597 C C . PHE A 1 76 ? 1.934 -27.797 0.458 1 98.69 76 PHE A C 1
ATOM 599 O O . PHE A 1 76 ? 3.078 -27.766 0 1 98.69 76 PHE A O 1
ATOM 606 N N . GLU A 1 77 ? 1.251 -28.859 0.705 1 98.5 77 GLU A N 1
ATOM 607 C CA . GLU A 1 77 ? 1.752 -30.172 0.346 1 98.5 77 GLU A CA 1
ATOM 608 C C . GLU A 1 77 ? 0.834 -30.859 -0.663 1 98.5 77 GLU A C 1
ATOM 610 O O . GLU A 1 77 ? -0.383 -30.672 -0.633 1 98.5 77 GLU A O 1
ATOM 615 N N . SER A 1 78 ? 1.393 -31.547 -1.525 1 97.75 78 SER A N 1
ATOM 616 C CA . SER A 1 78 ? 0.667 -32.406 -2.461 1 97.75 78 SER A CA 1
ATOM 617 C C . SER A 1 78 ? 1.446 -33.688 -2.766 1 97.75 78 SER A C 1
ATOM 619 O O . SER A 1 78 ? 2.629 -33.625 -3.109 1 97.75 78 SER A O 1
ATOM 621 N N . LYS A 1 79 ? 0.755 -34.875 -2.572 1 95.06 79 LYS A N 1
ATOM 622 C CA . LYS A 1 79 ? 1.334 -36.188 -2.846 1 95.06 79 LYS A CA 1
ATOM 623 C C . LYS A 1 79 ? 2.688 -36.344 -2.158 1 95.06 79 LYS A C 1
ATOM 625 O O . LYS A 1 79 ? 3.658 -36.781 -2.779 1 95.06 79 LYS A O 1
ATOM 630 N N . GLY A 1 80 ? 2.768 -35.844 -0.965 1 94.38 80 GLY A N 1
ATOM 631 C CA . GLY A 1 80 ? 3.936 -36.062 -0.124 1 94.38 80 GLY A CA 1
ATOM 632 C C . GLY A 1 80 ? 5.039 -35.031 -0.373 1 94.38 80 GLY A C 1
ATOM 633 O O . GLY A 1 80 ? 6.098 -35.094 0.254 1 94.38 80 GLY A O 1
ATOM 634 N N . LYS A 1 81 ? 4.867 -34.125 -1.239 1 96.69 81 LYS A N 1
ATOM 635 C CA . LYS A 1 81 ? 5.852 -33.094 -1.55 1 96.69 81 LYS A CA 1
ATOM 636 C C . LYS A 1 81 ? 5.359 -31.719 -1.124 1 96.69 81 LYS A C 1
ATOM 638 O O . LYS A 1 81 ? 4.168 -31.406 -1.244 1 96.69 81 LYS A O 1
ATOM 643 N N . SER A 1 82 ? 6.312 -30.922 -0.627 1 97.81 82 SER A N 1
ATOM 644 C CA . SER A 1 82 ? 6 -29.562 -0.232 1 97.81 82 SER A CA 1
ATOM 645 C C . SER A 1 82 ? 6.223 -28.578 -1.386 1 97.81 82 SER A C 1
ATOM 647 O O . SER A 1 82 ? 7.199 -28.703 -2.127 1 97.81 82 SER A O 1
ATOM 649 N N . TYR A 1 83 ? 5.367 -27.594 -1.521 1 98.12 83 TYR A N 1
ATOM 650 C CA . TYR A 1 83 ? 5.461 -26.594 -2.572 1 98.12 83 TYR A CA 1
ATOM 651 C C . TYR A 1 83 ? 5.371 -25.188 -1.992 1 98.12 83 TYR A C 1
ATOM 653 O O . TYR A 1 83 ? 4.594 -24.938 -1.07 1 98.12 83 TYR A O 1
ATOM 661 N N . GLN A 1 84 ? 6.176 -24.312 -2.525 1 98 84 GLN A N 1
ATOM 662 C CA . GLN A 1 84 ? 6.094 -22.875 -2.283 1 98 84 GLN A CA 1
ATOM 663 C C . GLN A 1 84 ? 5.547 -22.141 -3.504 1 98 84 GLN A C 1
ATOM 665 O O . GLN A 1 84 ? 5.953 -22.422 -4.633 1 98 84 GLN A O 1
ATOM 670 N N . MET A 1 85 ? 4.621 -21.219 -3.219 1 98.25 85 MET A N 1
ATOM 671 C CA . MET A 1 85 ? 3.965 -20.547 -4.336 1 98.25 85 MET A CA 1
ATOM 672 C C . MET A 1 85 ? 3.975 -19.031 -4.137 1 98.25 85 MET A C 1
ATOM 674 O O . MET A 1 85 ? 3.67 -18.547 -3.047 1 98.25 85 MET A O 1
ATOM 678 N N . GLU A 1 86 ? 4.375 -18.344 -5.199 1 97.12 86 GLU A N 1
ATOM 679 C CA . GLU A 1 86 ? 4.336 -16.875 -5.262 1 97.12 86 GLU A CA 1
ATOM 680 C C . GLU A 1 86 ? 3.129 -16.391 -6.059 1 97.12 86 GLU A C 1
ATOM 682 O O . GLU A 1 86 ? 2.781 -16.984 -7.086 1 97.12 86 GLU A O 1
ATOM 687 N N . CYS A 1 87 ? 2.467 -15.367 -5.586 1 97.88 87 CYS A N 1
ATOM 688 C CA . CYS A 1 87 ? 1.317 -14.766 -6.254 1 97.88 87 CYS A CA 1
ATOM 689 C C . CYS A 1 87 ? 1.644 -13.359 -6.738 1 97.88 87 CYS A C 1
ATOM 691 O O . CYS A 1 87 ? 2.154 -12.531 -5.977 1 97.88 87 CYS A O 1
ATOM 693 N N . LYS A 1 88 ? 1.356 -13.055 -8.008 1 97.62 88 LYS A N 1
ATOM 694 C CA . LYS A 1 88 ? 1.582 -11.727 -8.578 1 97.62 88 LYS A CA 1
ATOM 695 C C . LYS A 1 88 ? 0.429 -11.312 -9.484 1 97.62 88 LYS A C 1
ATOM 697 O O . LYS A 1 88 ? -0.236 -12.164 -10.078 1 97.62 88 LYS A O 1
ATOM 702 N N . ASN A 1 89 ? 0.271 -10.047 -9.617 1 98.12 89 ASN A N 1
ATOM 703 C CA . ASN A 1 89 ? -0.681 -9.492 -10.578 1 98.12 89 ASN A CA 1
ATOM 704 C C . ASN A 1 89 ? -0.021 -9.203 -11.922 1 98.12 89 ASN A C 1
ATOM 706 O O . ASN A 1 89 ? 1.124 -8.75 -11.969 1 98.12 89 ASN A O 1
ATOM 710 N N . LEU A 1 90 ? -0.822 -9.414 -12.961 1 98.44 90 LEU A N 1
ATOM 711 C CA . LEU A 1 90 ? -0.382 -8.891 -14.25 1 98.44 90 LEU A CA 1
ATOM 712 C C . LEU A 1 90 ? -0.21 -7.375 -14.188 1 98.44 90 LEU A C 1
ATOM 714 O O . LEU A 1 90 ? -0.969 -6.688 -13.508 1 98.44 90 LEU A O 1
ATOM 718 N N . ARG A 1 91 ? 0.775 -6.938 -14.93 1 97.69 91 ARG A N 1
ATOM 719 C CA . ARG A 1 91 ? 0.905 -5.496 -15.133 1 97.69 91 ARG A CA 1
ATOM 720 C C . ARG A 1 91 ? -0.196 -4.969 -16.047 1 97.69 91 ARG A C 1
ATOM 722 O O . ARG A 1 91 ? -0.791 -5.73 -16.812 1 97.69 91 ARG A O 1
ATOM 729 N N . ASN A 1 92 ? -0.413 -3.646 -15.867 1 96.06 92 ASN A N 1
ATOM 730 C CA . ASN A 1 92 ? -1.316 -2.996 -16.812 1 96.06 92 ASN A CA 1
ATOM 731 C C . ASN A 1 92 ? -0.709 -2.924 -18.203 1 96.06 92 ASN A C 1
ATOM 733 O O . ASN A 1 92 ? -1.426 -3.014 -19.203 1 96.06 92 ASN A O 1
ATOM 737 N N . GLU A 1 93 ? 0.583 -2.779 -18.281 1 96.62 93 GLU A N 1
ATOM 738 C CA . GLU A 1 93 ? 1.292 -2.75 -19.547 1 96.62 93 GLU A CA 1
ATOM 739 C C . GLU A 1 93 ? 1.39 -4.145 -20.156 1 96.62 93 GLU A C 1
ATOM 741 O O . GLU A 1 93 ? 1.386 -5.145 -19.438 1 96.62 93 GLU A O 1
ATOM 746 N N . VAL A 1 94 ? 1.465 -4.16 -21.469 1 97.12 94 VAL A N 1
ATOM 747 C CA . VAL A 1 94 ? 1.556 -5.426 -22.188 1 97.12 94 VAL A CA 1
ATOM 748 C C . VAL A 1 94 ? 2.748 -5.398 -23.141 1 97.12 94 VAL A C 1
ATOM 750 O O . VAL A 1 94 ? 3.33 -4.336 -23.375 1 97.12 94 VAL A O 1
ATOM 753 N N . TYR A 1 95 ? 3.131 -6.57 -23.516 1 96 95 TYR A N 1
ATOM 754 C CA . TYR A 1 95 ? 4.043 -6.676 -24.656 1 96 95 TYR A CA 1
ATOM 755 C C . TYR A 1 95 ? 3.277 -6.668 -25.969 1 96 95 TYR A C 1
ATOM 757 O O . TYR A 1 95 ? 2.354 -7.461 -26.156 1 96 95 TYR A O 1
ATOM 765 N N . LYS A 1 96 ? 3.744 -5.859 -26.906 1 95.5 96 LYS A N 1
ATOM 766 C CA . LYS A 1 96 ? 3.125 -5.809 -28.234 1 95.5 96 LYS A CA 1
ATOM 767 C C . LYS A 1 96 ? 3.916 -6.629 -29.234 1 95.5 96 LYS A C 1
ATOM 769 O O . LYS A 1 96 ? 3.34 -7.211 -30.156 1 95.5 96 LYS A O 1
ATOM 774 N N . LYS A 1 97 ? 5.129 -6.559 -29.062 1 91.56 97 LYS A N 1
ATOM 775 C CA . LYS A 1 97 ? 6.039 -7.273 -29.953 1 91.56 97 LYS A CA 1
ATOM 776 C C . LYS A 1 97 ? 6.922 -8.242 -29.172 1 91.56 97 LYS A C 1
ATOM 778 O O . LYS A 1 97 ? 7.254 -7.992 -28.016 1 91.56 97 LYS A O 1
ATOM 783 N N . PRO A 1 98 ? 7.445 -9.359 -29.672 1 91.31 98 PRO A N 1
ATOM 784 C CA . PRO A 1 98 ? 7.109 -9.875 -31.016 1 91.31 98 PRO A CA 1
ATOM 785 C C . PRO A 1 98 ? 5.672 -10.391 -31.094 1 91.31 98 PRO A C 1
ATOM 787 O O . PRO A 1 98 ? 5.102 -10.453 -32.188 1 91.31 98 PRO A O 1
ATOM 790 N N . GLU A 1 99 ? 5.133 -10.922 -29.953 1 91.25 99 GLU A N 1
ATOM 791 C CA . GLU A 1 99 ? 3.73 -11.32 -29.844 1 91.25 99 GLU A CA 1
ATOM 792 C C . GLU A 1 99 ? 3.039 -10.625 -28.672 1 91.25 99 GLU A C 1
ATOM 794 O O . GLU A 1 99 ? 3.672 -10.336 -27.656 1 91.25 99 GLU A O 1
ATOM 799 N N . PHE A 1 100 ? 1.793 -10.406 -28.922 1 95.81 100 PHE A N 1
ATOM 800 C CA . PHE A 1 100 ? 1 -9.812 -27.844 1 95.81 100 PHE A CA 1
ATOM 801 C C . PHE A 1 100 ? 0.975 -10.719 -26.625 1 95.81 100 PHE A C 1
ATOM 803 O O . PHE A 1 100 ? 0.609 -11.898 -26.734 1 95.81 100 PHE A O 1
ATOM 810 N N . SER A 1 101 ? 1.471 -10.172 -25.516 1 97.56 101 SER A N 1
ATOM 811 C CA . SER A 1 101 ? 1.545 -10.945 -24.266 1 97.56 101 SER A CA 1
ATOM 812 C C . SER A 1 101 ? 1.379 -10.047 -23.047 1 97.56 101 SER A C 1
ATOM 814 O O . SER A 1 101 ? 1.656 -8.852 -23.109 1 97.56 101 SER A O 1
ATOM 816 N N . TYR A 1 102 ? 0.867 -10.633 -22.078 1 98.19 102 TYR A N 1
ATOM 817 C CA . TYR A 1 102 ? 0.832 -9.945 -20.797 1 98.19 102 TYR A CA 1
ATOM 818 C C . TYR A 1 102 ? 2.215 -9.914 -20.156 1 98.19 102 TYR A C 1
ATOM 820 O O . TYR A 1 102 ? 3.135 -10.586 -20.609 1 98.19 102 TYR A O 1
ATOM 828 N N . LYS A 1 103 ? 2.328 -9 -19.203 1 98.19 103 LYS A N 1
ATOM 829 C CA . LYS A 1 103 ? 3.561 -8.852 -18.422 1 98.19 103 LYS A CA 1
ATOM 830 C C . LYS A 1 103 ? 3.311 -9.086 -16.938 1 98.19 103 LYS A C 1
ATOM 832 O O . LYS A 1 103 ? 2.297 -8.641 -16.406 1 98.19 103 LYS A O 1
ATOM 837 N N . VAL A 1 104 ? 4.23 -9.844 -16.328 1 98.44 104 VAL A N 1
ATOM 838 C CA . VAL A 1 104 ? 4.215 -9.93 -14.875 1 98.44 104 VAL A CA 1
ATOM 839 C C . VAL A 1 104 ? 5.605 -9.625 -14.32 1 98.44 104 VAL A C 1
ATOM 841 O O . VAL A 1 104 ? 6.613 -10.047 -14.891 1 98.44 104 VAL A O 1
ATOM 844 N N . GLU A 1 105 ? 5.566 -8.844 -13.289 1 96.88 105 GLU A N 1
ATOM 845 C CA . GLU A 1 105 ? 6.809 -8.469 -12.617 1 96.88 105 GLU A CA 1
ATOM 846 C C . GLU A 1 105 ? 7.023 -9.297 -11.359 1 96.88 105 GLU A C 1
ATOM 848 O O . GLU A 1 105 ? 6.172 -9.32 -10.469 1 96.88 105 GLU A O 1
ATOM 853 N N . ILE A 1 106 ? 8.188 -9.992 -11.328 1 95.44 106 ILE A N 1
ATOM 854 C CA . ILE A 1 106 ? 8.539 -10.758 -10.141 1 95.44 106 ILE A CA 1
ATOM 855 C C . ILE A 1 106 ? 9.898 -10.297 -9.609 1 95.44 106 ILE A C 1
ATOM 857 O O . ILE A 1 106 ? 10.93 -10.523 -10.25 1 95.44 106 ILE A O 1
ATOM 861 N N . GLN A 1 107 ? 9.883 -9.602 -8.492 1 89.38 107 GLN A N 1
ATOM 862 C CA . GLN A 1 107 ? 11.141 -9.125 -7.93 1 89.38 107 GLN A CA 1
ATOM 863 C C . GLN A 1 107 ? 11.047 -8.992 -6.41 1 89.38 107 GLN A C 1
ATOM 865 O O . GLN A 1 107 ? 9.969 -8.766 -5.867 1 89.38 107 GLN A O 1
ATOM 870 N N . ARG A 1 108 ? 12.148 -9.117 -5.848 1 82.31 108 ARG A N 1
ATOM 871 C CA . ARG A 1 108 ? 12.258 -8.953 -4.398 1 82.31 108 ARG A CA 1
ATOM 872 C C . ARG A 1 108 ? 12.086 -7.496 -3.996 1 82.31 108 ARG A C 1
ATOM 874 O O . ARG A 1 108 ? 12.359 -6.59 -4.789 1 82.31 108 ARG A O 1
ATOM 881 N N . THR A 1 109 ? 11.648 -7.414 -2.783 1 69.94 109 THR A N 1
ATOM 882 C CA . THR A 1 109 ? 11.594 -6.059 -2.252 1 69.94 109 THR A CA 1
ATOM 883 C C . THR A 1 109 ? 12.984 -5.441 -2.199 1 69.94 109 THR A C 1
ATOM 885 O O . THR A 1 109 ? 13.992 -6.156 -2.225 1 69.94 109 THR A O 1
ATOM 888 N N . ARG A 1 110 ? 13.102 -4.117 -2.223 1 59.34 110 ARG A N 1
ATOM 889 C CA . ARG A 1 110 ? 14.359 -3.375 -2.293 1 59.34 110 ARG A CA 1
ATOM 890 C C . ARG A 1 110 ? 15.234 -3.664 -1.081 1 59.34 110 ARG A C 1
ATOM 892 O O . ARG A 1 110 ? 16.469 -3.633 -1.177 1 59.34 110 ARG A O 1
ATOM 899 N N . ASN A 1 111 ? 14.664 -3.98 0.002 1 57.97 111 ASN A N 1
ATOM 900 C CA . ASN A 1 111 ? 15.438 -4.141 1.229 1 57.97 111 ASN A CA 1
ATOM 901 C C . ASN A 1 111 ? 15.781 -5.602 1.485 1 57.97 111 ASN A C 1
ATOM 903 O O . ASN A 1 111 ? 16.359 -5.938 2.52 1 57.97 111 ASN A O 1
ATOM 907 N N . SER A 1 112 ? 15.336 -6.359 0.52 1 58.22 112 SER A N 1
ATOM 908 C CA . SER A 1 112 ? 15.695 -7.766 0.697 1 58.22 112 SER A CA 1
ATOM 909 C C . SER A 1 112 ? 17.188 -7.992 0.473 1 58.22 112 SER A C 1
ATOM 911 O O . SER A 1 112 ? 17.734 -7.598 -0.56 1 58.22 112 SER A O 1
ATOM 913 N N . LYS A 1 113 ? 18.016 -8.008 1.567 1 57.31 113 LYS A N 1
ATOM 914 C CA . LYS A 1 113 ? 19.469 -8.102 1.532 1 57.31 113 LYS A CA 1
ATOM 915 C C . LYS A 1 113 ? 19.922 -9.547 1.344 1 57.31 113 LYS A C 1
ATOM 917 O O . LYS A 1 113 ? 19.531 -10.43 2.115 1 57.31 113 LYS A O 1
ATOM 922 N N . ASP A 1 114 ? 20.062 -10.016 0.137 1 56.5 114 ASP A N 1
ATOM 923 C CA . ASP A 1 114 ? 20.703 -11.32 0.02 1 56.5 114 ASP A CA 1
ATOM 924 C C . ASP A 1 114 ? 22.156 -11.188 -0.462 1 56.5 114 ASP A C 1
ATOM 926 O O . ASP A 1 114 ? 22.766 -12.172 -0.874 1 56.5 114 ASP A O 1
ATOM 930 N N . GLY A 1 115 ? 22.516 -9.906 -0.296 1 58.88 115 GLY A N 1
ATOM 931 C CA . GLY A 1 115 ? 23.906 -9.695 -0.667 1 58.88 115 GLY A CA 1
ATOM 932 C C . GLY A 1 115 ? 24.094 -9.414 -2.146 1 58.88 115 GLY A C 1
ATOM 933 O O . GLY A 1 115 ? 25.188 -9.055 -2.584 1 58.88 115 GLY A O 1
ATOM 934 N N . SER A 1 116 ? 23.062 -9.75 -2.84 1 61.69 116 SER A N 1
ATOM 935 C CA . SER A 1 116 ? 23.203 -9.531 -4.273 1 61.69 116 SER A CA 1
ATOM 936 C C . SER A 1 116 ? 22.766 -8.133 -4.672 1 61.69 116 SER A C 1
ATOM 938 O O . SER A 1 116 ? 22.016 -7.48 -3.934 1 61.69 116 SER A O 1
ATOM 940 N N . ASN A 1 117 ? 23.344 -7.734 -5.691 1 65.5 117 ASN A N 1
ATOM 941 C CA . ASN A 1 117 ? 23.047 -6.402 -6.199 1 65.5 117 ASN A CA 1
ATOM 942 C C . ASN A 1 117 ? 21.844 -6.418 -7.141 1 65.5 117 ASN A C 1
ATOM 944 O O . ASN A 1 117 ? 21.641 -5.48 -7.914 1 65.5 117 ASN A O 1
ATOM 948 N N . THR A 1 118 ? 21.156 -7.641 -7.043 1 74.62 118 THR A N 1
ATOM 949 C CA . THR A 1 118 ? 20.031 -7.707 -7.961 1 74.62 118 THR A CA 1
ATOM 950 C C . THR A 1 118 ? 18.734 -7.938 -7.195 1 74.62 118 THR A C 1
ATOM 952 O O . THR A 1 118 ? 18.734 -8.477 -6.086 1 74.62 118 THR A O 1
ATOM 955 N N . ARG A 1 119 ? 17.641 -7.492 -7.781 1 85 119 ARG A N 1
ATOM 956 C CA . ARG A 1 119 ? 16.312 -7.691 -7.203 1 85 119 ARG A CA 1
ATOM 957 C C . ARG A 1 119 ? 15.664 -8.961 -7.75 1 85 119 ARG A C 1
ATOM 959 O O . ARG A 1 119 ? 14.523 -9.273 -7.41 1 85 119 ARG A O 1
ATOM 966 N N . SER A 1 120 ? 16.375 -9.719 -8.547 1 90.12 120 SER A N 1
ATOM 967 C CA . SER A 1 120 ? 15.852 -10.938 -9.148 1 90.12 120 SER A CA 1
ATOM 968 C C . SER A 1 120 ? 15.688 -12.047 -8.109 1 90.12 120 SER A C 1
ATOM 970 O O . SER A 1 120 ? 16.547 -12.219 -7.246 1 90.12 120 SER A O 1
ATOM 972 N N . TYR A 1 121 ? 14.648 -12.773 -8.297 1 91.69 121 TYR A N 1
ATOM 973 C CA . TYR A 1 121 ? 14.531 -14 -7.516 1 91.69 121 TYR A CA 1
ATOM 974 C C . TYR A 1 121 ? 15.492 -15.07 -8.023 1 91.69 121 TYR A C 1
ATOM 976 O O . TYR A 1 121 ? 15.75 -15.156 -9.227 1 91.69 121 TYR A O 1
ATOM 984 N N . ARG A 1 122 ? 15.836 -15.773 -7.023 1 91.69 122 ARG A N 1
ATOM 985 C CA . ARG A 1 122 ? 16.469 -17.016 -7.438 1 91.69 122 ARG A CA 1
ATOM 986 C C . ARG A 1 122 ? 15.453 -17.969 -8.062 1 91.69 122 ARG A C 1
ATOM 988 O O . ARG A 1 122 ? 14.281 -17.969 -7.68 1 91.69 122 ARG A O 1
ATOM 995 N N . ALA A 1 123 ? 15.969 -18.875 -8.93 1 92.25 123 ALA A N 1
ATOM 996 C CA . ALA A 1 123 ? 15.094 -19.812 -9.641 1 92.25 123 ALA A CA 1
ATOM 997 C C . ALA A 1 123 ? 14.477 -20.828 -8.688 1 92.25 123 ALA A C 1
ATOM 999 O O . ALA A 1 123 ? 13.445 -21.422 -8.992 1 92.25 123 ALA A O 1
ATOM 1000 N N . ASP A 1 124 ? 15.102 -20.984 -7.555 1 93 124 ASP A N 1
ATOM 1001 C CA . ASP A 1 124 ? 14.617 -21.984 -6.605 1 93 124 ASP A CA 1
ATOM 1002 C C . ASP A 1 124 ? 13.906 -21.312 -5.426 1 93 124 ASP A C 1
ATOM 1004 O O . ASP A 1 124 ? 13.648 -21.953 -4.406 1 93 124 ASP A O 1
ATOM 1008 N N . TYR A 1 125 ? 13.594 -20.047 -5.586 1 93.19 125 TYR A N 1
ATOM 1009 C CA . TYR A 1 125 ? 12.969 -19.297 -4.504 1 93.19 125 TYR A CA 1
ATOM 1010 C C . TYR A 1 125 ? 11.562 -19.812 -4.219 1 93.19 125 TYR A C 1
ATOM 1012 O O . TYR A 1 125 ? 11.141 -19.859 -3.064 1 93.19 125 TYR A O 1
ATOM 1020 N N . PHE A 1 126 ? 10.867 -20.188 -5.207 1 97.06 126 PHE A N 1
ATOM 1021 C CA . PHE A 1 126 ? 9.555 -20.812 -5.145 1 97.06 126 PHE A CA 1
ATOM 1022 C C . PHE A 1 126 ? 9.414 -21.891 -6.211 1 97.06 126 PHE A C 1
ATOM 1024 O O . PHE A 1 126 ? 10.258 -22 -7.102 1 97.06 126 PHE A O 1
ATOM 1031 N N . ASP A 1 127 ? 8.328 -22.656 -6.043 1 97.94 127 ASP A N 1
ATOM 1032 C CA . ASP A 1 127 ? 8.125 -23.75 -6.984 1 97.94 127 ASP A CA 1
ATOM 1033 C C . ASP A 1 127 ? 7.133 -23.359 -8.078 1 97.94 127 ASP A C 1
ATOM 1035 O O . ASP A 1 127 ? 7.227 -23.844 -9.211 1 97.94 127 ASP A O 1
ATOM 1039 N N . ILE A 1 128 ? 6.16 -22.531 -7.66 1 98.69 128 ILE A N 1
ATOM 1040 C CA . ILE A 1 128 ? 5.043 -22.219 -8.539 1 98.69 128 ILE A CA 1
ATOM 1041 C C . ILE A 1 128 ? 4.758 -20.719 -8.484 1 98.69 128 ILE A C 1
ATOM 1043 O O . ILE A 1 128 ? 4.773 -20.109 -7.41 1 98.69 128 ILE A O 1
ATOM 1047 N N . LEU A 1 129 ? 4.543 -20.172 -9.648 1 98.69 129 LEU A N 1
ATOM 1048 C CA . LEU A 1 129 ? 4.035 -18.797 -9.734 1 98.69 129 LEU A CA 1
ATOM 1049 C C . LEU A 1 129 ? 2.561 -18.797 -10.133 1 98.69 129 LEU A C 1
ATOM 1051 O O . LEU A 1 129 ? 2.178 -19.422 -11.125 1 98.69 129 LEU A O 1
ATOM 1055 N N . ALA A 1 130 ? 1.757 -18.234 -9.289 1 98.81 130 ALA A N 1
ATOM 1056 C CA . ALA A 1 130 ? 0.375 -17.906 -9.641 1 98.81 130 ALA A CA 1
ATOM 1057 C C . ALA A 1 130 ? 0.247 -16.469 -10.102 1 98.81 130 ALA A C 1
ATOM 1059 O O . ALA A 1 130 ? 0.663 -15.539 -9.398 1 98.81 130 ALA A O 1
ATOM 1060 N N . VAL A 1 131 ? -0.321 -16.25 -11.242 1 98.75 131 VAL A N 1
ATOM 1061 C CA . VAL A 1 131 ? -0.478 -14.906 -11.797 1 98.75 131 VAL A CA 1
ATOM 1062 C C . VAL A 1 131 ? -1.961 -14.555 -11.883 1 98.75 131 VAL A C 1
ATOM 1064 O O . VAL A 1 131 ? -2.732 -15.242 -12.555 1 98.75 131 VAL A O 1
ATOM 1067 N N . CYS A 1 132 ? -2.316 -13.508 -11.211 1 98.81 132 CYS A N 1
ATOM 1068 C CA . CYS A 1 132 ? -3.689 -13.016 -11.242 1 98.81 132 CYS A CA 1
ATOM 1069 C C . CYS A 1 132 ? -3.922 -12.148 -12.477 1 98.81 132 CYS A C 1
ATOM 1071 O O . CYS A 1 132 ? -3.102 -11.289 -12.797 1 98.81 132 CYS A O 1
ATOM 1073 N N . THR A 1 133 ? -5.098 -12.281 -13.133 1 98.31 133 THR A N 1
ATOM 1074 C CA . THR A 1 133 ? -5.305 -11.641 -14.422 1 98.31 133 THR A CA 1
ATOM 1075 C C . THR A 1 133 ? -6.18 -10.398 -14.281 1 98.31 133 THR A C 1
ATOM 1077 O O . THR A 1 133 ? -6.539 -9.766 -15.273 1 98.31 133 THR A O 1
ATOM 1080 N N . PHE A 1 134 ? -6.488 -9.969 -13.156 1 98.56 134 PHE A N 1
ATOM 1081 C CA . PHE A 1 134 ? -7.465 -8.922 -12.875 1 98.56 134 PHE A CA 1
ATOM 1082 C C . PHE A 1 134 ? -7.129 -7.652 -13.648 1 98.56 134 PHE A C 1
ATOM 1084 O O . PHE A 1 134 ? -8 -7.062 -14.289 1 98.56 134 PHE A O 1
ATOM 1091 N N . ASN A 1 135 ? -5.922 -7.254 -13.633 1 98 135 ASN A N 1
ATOM 1092 C CA . ASN A 1 135 ? -5.527 -5.98 -14.219 1 98 135 ASN A CA 1
ATOM 1093 C C . ASN A 1 135 ? -5.793 -5.949 -15.727 1 98 135 ASN A C 1
ATOM 1095 O O . ASN A 1 135 ? -5.828 -4.879 -16.328 1 98 135 ASN A O 1
ATOM 1099 N N . GLN A 1 136 ? -5.977 -7.105 -16.266 1 97.75 136 GLN A N 1
ATOM 1100 C CA . GLN A 1 136 ? -6.164 -7.188 -17.719 1 97.75 136 GLN A CA 1
ATOM 1101 C C . GLN A 1 136 ? -7.59 -7.602 -18.062 1 97.75 136 GLN A C 1
ATOM 1103 O O . GLN A 1 136 ? -8.078 -7.316 -19.156 1 97.75 136 GLN A O 1
ATOM 1108 N N . THR A 1 137 ? -8.328 -8.234 -17.094 1 97.12 137 THR A N 1
ATOM 1109 C CA . THR A 1 137 ? -9.586 -8.867 -17.469 1 97.12 137 THR A CA 1
ATOM 1110 C C . THR A 1 137 ? -10.711 -8.422 -16.547 1 97.12 137 THR A C 1
ATOM 1112 O O . THR A 1 137 ? -11.883 -8.688 -16.812 1 97.12 137 THR A O 1
ATOM 1115 N N . ASP A 1 138 ? -10.383 -7.809 -15.414 1 97.25 138 ASP A N 1
ATOM 1116 C CA . ASP A 1 138 ? -11.312 -7.391 -14.367 1 97.25 138 ASP A CA 1
ATOM 1117 C C . ASP A 1 138 ? -11.93 -8.594 -13.664 1 97.25 138 ASP A C 1
ATOM 1119 O O . ASP A 1 138 ? -13.008 -8.5 -13.078 1 97.25 138 ASP A O 1
ATOM 1123 N N . LYS A 1 139 ? -11.242 -9.703 -13.859 1 97.62 139 LYS A N 1
ATOM 1124 C CA . LYS A 1 139 ? -11.633 -10.93 -13.164 1 97.62 139 LYS A CA 1
ATOM 1125 C C . LYS A 1 139 ? -10.492 -11.461 -12.305 1 97.62 139 LYS A C 1
ATOM 1127 O O . LYS A 1 139 ? -9.328 -11.414 -12.703 1 97.62 139 LYS A O 1
ATOM 1132 N N . TRP A 1 140 ? -10.891 -11.969 -11.172 1 98.44 140 TRP A N 1
ATOM 1133 C CA . TRP A 1 140 ? -9.898 -12.492 -10.25 1 98.44 140 TRP A CA 1
ATOM 1134 C C . TRP A 1 140 ? -9.578 -13.953 -10.57 1 98.44 140 TRP A C 1
ATOM 1136 O O . TRP A 1 140 ? -9.734 -14.828 -9.719 1 98.44 140 TRP A O 1
ATOM 1146 N N . ASP A 1 141 ? -9.102 -14.125 -11.789 1 98.19 141 ASP A N 1
ATOM 1147 C CA . ASP A 1 141 ? -8.672 -15.438 -12.266 1 98.19 141 ASP A CA 1
ATOM 1148 C C . ASP A 1 141 ? -7.152 -15.578 -12.188 1 98.19 141 ASP A C 1
ATOM 1150 O O . ASP A 1 141 ? -6.445 -14.594 -11.961 1 98.19 141 ASP A O 1
ATOM 1154 N N . PHE A 1 142 ? -6.68 -16.859 -12.367 1 98.69 142 PHE A N 1
ATOM 1155 C CA . PHE A 1 142 ? -5.254 -17.109 -12.195 1 98.69 142 PHE A CA 1
ATOM 1156 C C . PHE A 1 142 ? -4.727 -18.016 -13.305 1 98.69 142 PHE A C 1
ATOM 1158 O O . PHE A 1 142 ? -5.473 -18.828 -13.859 1 98.69 142 PHE A O 1
ATOM 1165 N N . MET A 1 143 ? -3.518 -17.812 -13.633 1 98.56 143 MET A N 1
ATOM 1166 C CA . MET A 1 143 ? -2.688 -18.734 -14.414 1 98.56 143 MET A CA 1
ATOM 1167 C C . MET A 1 143 ? -1.487 -19.203 -13.594 1 98.56 143 MET A C 1
ATOM 1169 O O . MET A 1 143 ? -0.985 -18.469 -12.742 1 98.56 143 MET A O 1
ATOM 1173 N N . PHE A 1 144 ? -1.062 -20.422 -13.883 1 98.75 144 PHE A N 1
ATOM 1174 C CA . PHE A 1 144 ? -0.011 -21.016 -13.07 1 98.75 144 PHE A CA 1
ATOM 1175 C C . PHE A 1 144 ? 1.143 -21.5 -13.945 1 98.75 144 PHE A C 1
ATOM 1177 O O . PHE A 1 144 ? 0.932 -21.906 -15.078 1 98.75 144 PHE A O 1
ATOM 1184 N N . ILE A 1 145 ? 2.307 -21.453 -13.414 1 98.62 145 ILE A N 1
ATOM 1185 C CA . ILE A 1 145 ? 3.49 -21.938 -14.109 1 98.62 145 ILE A CA 1
ATOM 1186 C C . ILE A 1 145 ? 4.516 -22.438 -13.094 1 98.62 145 ILE A C 1
ATOM 1188 O O . ILE A 1 145 ? 4.605 -21.922 -11.984 1 98.62 145 ILE A O 1
ATOM 1192 N N . ARG A 1 146 ? 5.219 -23.484 -13.461 1 98.12 146 ARG A N 1
ATOM 1193 C CA . ARG A 1 146 ? 6.367 -23.891 -12.656 1 98.12 146 ARG A CA 1
ATOM 1194 C C . ARG A 1 146 ? 7.473 -22.844 -12.719 1 98.12 146 ARG A C 1
ATOM 1196 O O . ARG A 1 146 ? 7.754 -22.281 -13.781 1 98.12 146 ARG A O 1
ATOM 1203 N N . ALA A 1 147 ? 8.125 -22.672 -11.586 1 97.69 147 ALA A N 1
ATOM 1204 C CA . ALA A 1 147 ? 9.266 -21.75 -11.578 1 97.69 147 ALA A CA 1
ATOM 1205 C C . ALA A 1 147 ? 10.312 -22.188 -12.594 1 97.69 147 ALA A C 1
ATOM 1207 O O . ALA A 1 147 ? 10.914 -21.344 -13.273 1 97.69 147 ALA A O 1
ATOM 1208 N N . ASP A 1 148 ? 10.477 -23.438 -12.797 1 96.19 148 ASP A N 1
ATOM 1209 C CA . ASP A 1 148 ? 11.484 -24 -13.688 1 96.19 148 ASP A CA 1
ATOM 1210 C C . ASP A 1 148 ? 11.211 -23.641 -15.141 1 96.19 148 ASP A C 1
ATOM 1212 O O . ASP A 1 148 ? 12.086 -23.766 -16 1 96.19 148 ASP A O 1
ATOM 1216 N N . ASP A 1 149 ? 10.047 -23.25 -15.406 1 97.25 149 ASP A N 1
ATOM 1217 C CA . ASP A 1 149 ? 9.664 -22.953 -16.781 1 97.25 149 ASP A CA 1
ATOM 1218 C C . ASP A 1 149 ? 9.727 -21.438 -17.047 1 97.25 149 ASP A C 1
ATOM 1220 O O . ASP A 1 149 ? 9.469 -20.984 -18.156 1 97.25 149 ASP A O 1
ATOM 1224 N N . LEU A 1 150 ? 10.086 -20.656 -16.078 1 97.75 150 LEU A N 1
ATOM 1225 C CA . LEU A 1 150 ? 10.18 -19.203 -16.219 1 97.75 150 LEU A CA 1
ATOM 1226 C C . LEU A 1 150 ? 11.461 -18.797 -16.938 1 97.75 150 LEU A C 1
ATOM 1228 O O . LEU A 1 150 ? 12.438 -19.562 -16.953 1 97.75 150 LEU A O 1
ATOM 1232 N N . GLU A 1 151 ? 11.375 -17.578 -17.516 1 96.5 151 GLU A N 1
ATOM 1233 C CA . GLU A 1 151 ? 12.562 -17.031 -18.188 1 96.5 151 GLU A CA 1
ATOM 1234 C C . GLU A 1 151 ? 13.656 -16.703 -17.172 1 96.5 151 GLU A C 1
ATOM 1236 O O . GLU A 1 151 ? 13.383 -16.156 -16.109 1 96.5 151 GLU A O 1
ATOM 1241 N N . ILE A 1 152 ? 14.891 -17.062 -17.547 1 96.19 152 ILE A N 1
ATOM 1242 C CA . ILE A 1 152 ? 16.031 -16.844 -16.672 1 96.19 152 ILE A CA 1
ATOM 1243 C C . ILE A 1 152 ? 16.906 -15.727 -17.234 1 96.19 152 ILE A C 1
ATOM 1245 O O . ILE A 1 152 ? 16.812 -15.391 -18.422 1 96.19 152 ILE A O 1
ATOM 1249 N N . VAL A 1 153 ? 17.703 -15.211 -16.328 1 93.94 153 VAL A N 1
ATOM 1250 C CA . VAL A 1 153 ? 18.688 -14.219 -16.75 1 93.94 153 VAL A CA 1
ATOM 1251 C C . VAL A 1 153 ? 19.766 -14.898 -17.594 1 93.94 153 VAL A C 1
ATOM 1253 O O . VAL A 1 153 ? 20.359 -15.891 -17.156 1 93.94 153 VAL A O 1
ATOM 1256 N N . LYS A 1 154 ? 20.062 -14.391 -18.688 1 91.81 154 LYS A N 1
ATOM 1257 C CA . LYS A 1 154 ? 20.953 -15.016 -19.672 1 91.81 154 LYS A CA 1
ATOM 1258 C C . LYS A 1 154 ? 22.344 -15.266 -19.078 1 91.81 154 LYS A C 1
ATOM 1260 O O . LYS A 1 154 ? 22.875 -16.375 -19.172 1 91.81 154 LYS A O 1
ATOM 1265 N N . ASP A 1 155 ? 22.906 -14.297 -18.406 1 91.12 155 ASP A N 1
ATOM 1266 C CA . ASP A 1 155 ? 24.281 -14.383 -17.906 1 91.12 155 ASP A CA 1
ATOM 1267 C C . ASP A 1 155 ? 24.328 -14.93 -16.484 1 91.12 155 ASP A C 1
ATOM 1269 O O . ASP A 1 155 ? 25.406 -15.031 -15.891 1 91.12 155 ASP A O 1
ATOM 1273 N N . ASN A 1 156 ? 23.203 -15.32 -15.984 1 92.38 156 ASN A N 1
ATOM 1274 C CA . ASN A 1 156 ? 23.109 -15.883 -14.641 1 92.38 156 ASN A CA 1
ATOM 1275 C C . ASN A 1 156 ? 21.891 -16.781 -14.484 1 92.38 156 ASN A C 1
ATOM 1277 O O . ASN A 1 156 ? 20.891 -16.359 -13.906 1 92.38 156 ASN A O 1
ATOM 1281 N N . PRO A 1 157 ? 22.047 -18.031 -14.891 1 91.31 157 PRO A N 1
ATOM 1282 C CA . PRO A 1 157 ? 20.891 -18.922 -14.984 1 91.31 157 PRO A CA 1
ATOM 1283 C C . PRO A 1 157 ? 20.312 -19.281 -13.617 1 91.31 157 PRO A C 1
ATOM 1285 O O . PRO A 1 157 ? 19.266 -19.922 -13.531 1 91.31 157 PRO A O 1
ATOM 1288 N N . GLU A 1 158 ? 20.875 -18.828 -12.617 1 92.88 158 GLU A N 1
ATOM 1289 C CA . GLU A 1 158 ? 20.359 -19.062 -11.273 1 92.88 158 GLU A CA 1
ATOM 1290 C C . GLU A 1 158 ? 19.281 -18.047 -10.914 1 92.88 158 GLU A C 1
ATOM 1292 O O . GLU A 1 158 ? 18.562 -18.219 -9.922 1 92.88 158 GLU A O 1
ATOM 1297 N N . LEU A 1 159 ? 19.203 -17.047 -11.812 1 94.25 159 LEU A N 1
ATOM 1298 C CA . LEU A 1 159 ? 18.281 -15.953 -11.508 1 94.25 159 LEU A CA 1
ATOM 1299 C C . LEU A 1 159 ? 17.141 -15.898 -12.516 1 94.25 159 LEU A C 1
ATOM 1301 O O . LEU A 1 159 ? 17.359 -16.109 -13.719 1 94.25 159 LEU A O 1
ATOM 1305 N N . LEU A 1 160 ? 16 -15.586 -11.992 1 96.25 160 LEU A N 1
ATOM 1306 C CA . LEU A 1 160 ? 14.844 -15.352 -12.852 1 96.25 160 LEU A CA 1
ATOM 1307 C C . LEU A 1 160 ? 14.852 -13.93 -13.398 1 96.25 160 LEU A C 1
ATOM 1309 O O . LEU A 1 160 ? 15.242 -12.992 -12.703 1 96.25 160 LEU A O 1
ATOM 1313 N N . LYS A 1 161 ? 14.422 -13.836 -14.617 1 96.19 161 LYS A N 1
ATOM 1314 C CA . LYS A 1 161 ? 14.172 -12.492 -15.117 1 96.19 161 LYS A CA 1
ATOM 1315 C C . LYS A 1 161 ? 13.078 -11.797 -14.312 1 96.19 161 LYS A C 1
ATOM 1317 O O . LYS A 1 161 ? 12.07 -12.414 -13.953 1 96.19 161 LYS A O 1
ATOM 1322 N N . ILE A 1 162 ? 13.195 -10.531 -14.133 1 95.62 162 ILE A N 1
ATOM 1323 C CA . ILE A 1 162 ? 12.25 -9.742 -13.359 1 95.62 162 ILE A CA 1
ATOM 1324 C C . ILE A 1 162 ? 10.922 -9.648 -14.109 1 95.62 162 ILE A C 1
ATOM 1326 O O . ILE A 1 162 ? 9.852 -9.836 -13.516 1 95.62 162 ILE A O 1
ATOM 1330 N N . MET A 1 163 ? 11.016 -9.375 -15.367 1 96.81 163 MET A N 1
ATOM 1331 C CA . MET A 1 163 ? 9.812 -9.297 -16.188 1 96.81 163 MET A CA 1
ATOM 1332 C C . MET A 1 163 ? 9.594 -10.602 -16.953 1 96.81 163 MET A C 1
ATOM 1334 O O . MET A 1 163 ? 10.469 -11.047 -17.703 1 96.81 163 MET A O 1
ATOM 1338 N N . GLN A 1 164 ? 8.484 -11.172 -16.75 1 97.56 164 GLN A N 1
ATOM 1339 C CA . GLN A 1 164 ? 8.109 -12.414 -17.422 1 97.56 164 GLN A CA 1
ATOM 1340 C C . GLN A 1 164 ? 6.973 -12.195 -18.406 1 97.56 164 GLN A C 1
ATOM 1342 O O . GLN A 1 164 ? 6.047 -11.422 -18.141 1 97.56 164 GLN A O 1
ATOM 1347 N N . ARG A 1 165 ? 6.992 -12.906 -19.5 1 97.31 165 ARG A N 1
ATOM 1348 C CA . ARG A 1 165 ? 5.895 -12.906 -20.469 1 97.31 165 ARG A CA 1
ATOM 1349 C C . ARG A 1 165 ? 4.82 -13.914 -20.078 1 97.31 165 ARG A C 1
ATOM 1351 O O . ARG A 1 165 ? 5.133 -15.039 -19.688 1 97.31 165 ARG A O 1
ATOM 1358 N N . VAL A 1 166 ? 3.65 -13.461 -20.172 1 98.25 166 VAL A N 1
ATOM 1359 C CA . VAL A 1 166 ? 2.5 -14.32 -19.922 1 98.25 166 VAL A CA 1
ATOM 1360 C C . VAL A 1 166 ? 1.592 -14.344 -21.141 1 98.25 166 VAL A C 1
ATOM 1362 O O . VAL A 1 166 ? 1.17 -13.289 -21.641 1 98.25 166 VAL A O 1
ATOM 1365 N N . PRO A 1 167 ? 1.256 -15.547 -21.672 1 97.19 167 PRO A N 1
ATOM 1366 C CA . PRO A 1 167 ? 0.386 -15.594 -22.844 1 97.19 167 PRO A CA 1
ATOM 1367 C C . PRO A 1 167 ? -1.041 -15.141 -22.547 1 97.19 167 PRO A C 1
ATOM 1369 O O . PRO A 1 167 ? -1.513 -15.289 -21.406 1 97.19 167 PRO A O 1
ATOM 1372 N N . THR A 1 168 ? -1.698 -14.602 -23.547 1 95.81 168 THR A N 1
ATOM 1373 C CA . THR A 1 168 ? -3.076 -14.156 -23.375 1 95.81 168 THR A CA 1
ATOM 1374 C C . THR A 1 168 ? -4.039 -15.336 -23.391 1 95.81 168 THR A C 1
ATOM 1376 O O . THR A 1 168 ? -5.168 -15.234 -22.922 1 95.81 168 THR A O 1
ATOM 1379 N N . LYS A 1 169 ? -3.574 -16.391 -24 1 93 169 LYS A N 1
ATOM 1380 C CA . LYS A 1 169 ? -4.277 -17.672 -23.969 1 93 169 LYS A CA 1
ATOM 1381 C C . LYS A 1 169 ? -3.43 -18.75 -23.297 1 93 169 LYS A C 1
ATOM 1383 O O . LYS A 1 169 ? -2.203 -18.75 -23.422 1 93 169 LYS A O 1
ATOM 1388 N N . ILE A 1 170 ? -4.109 -19.562 -22.672 1 93.88 170 ILE A N 1
ATOM 1389 C CA . ILE A 1 170 ? -3.393 -20.609 -21.953 1 93.88 170 ILE A CA 1
ATOM 1390 C C . ILE A 1 170 ? -2.672 -21.516 -22.953 1 93.88 170 ILE A C 1
ATOM 1392 O O . ILE A 1 170 ? -3.311 -22.172 -23.766 1 93.88 170 ILE A O 1
ATOM 1396 N N . THR A 1 171 ? -1.435 -21.531 -22.938 1 93.19 171 THR A N 1
ATOM 1397 C CA . THR A 1 171 ? -0.567 -22.406 -23.719 1 93.19 171 THR A CA 1
ATOM 1398 C C . THR A 1 171 ? 0.585 -22.922 -22.859 1 93.19 171 THR A C 1
ATOM 1400 O O . THR A 1 171 ? 1.039 -22.234 -21.938 1 93.19 171 THR A O 1
ATOM 1403 N N . ASN A 1 172 ? 1 -24.219 -23.141 1 93.88 172 ASN A N 1
ATOM 1404 C CA . ASN A 1 172 ? 2.135 -24.734 -22.391 1 93.88 172 ASN A CA 1
ATOM 1405 C C . ASN A 1 172 ? 3.314 -23.766 -22.406 1 93.88 172 ASN A C 1
ATOM 1407 O O . ASN A 1 172 ? 3.602 -23.156 -23.438 1 93.88 172 ASN A O 1
ATOM 1411 N N . PRO A 1 173 ? 3.941 -23.547 -21.234 1 96.81 173 PRO A N 1
ATOM 1412 C CA . PRO A 1 173 ? 3.887 -24.281 -19.969 1 96.81 173 PRO A CA 1
ATOM 1413 C C . PRO A 1 173 ? 2.895 -23.656 -18.984 1 96.81 173 PRO A C 1
ATOM 1415 O O . PRO A 1 173 ? 2.74 -24.156 -17.859 1 96.81 173 PRO A O 1
ATOM 1418 N N . TRP A 1 174 ? 2.199 -22.703 -19.328 1 98.19 174 TRP A N 1
ATOM 1419 C CA . TRP A 1 174 ? 1.181 -22.078 -18.484 1 98.19 174 TRP A CA 1
ATOM 1420 C C . TRP A 1 174 ? -0.058 -22.969 -18.391 1 98.19 174 TRP A C 1
ATOM 1422 O O . TRP A 1 174 ? -0.455 -23.594 -19.375 1 98.19 174 TRP A O 1
ATOM 1432 N N . LYS A 1 175 ? -0.665 -22.984 -17.156 1 98.19 175 LYS A N 1
ATOM 1433 C CA . LYS A 1 175 ? -1.85 -23.797 -16.906 1 98.19 175 LYS A CA 1
ATOM 1434 C C . LYS A 1 175 ? -2.959 -22.969 -16.25 1 98.19 175 LYS A C 1
ATOM 1436 O O . LYS A 1 175 ? -2.686 -22.016 -15.516 1 98.19 175 LYS A O 1
ATOM 1441 N N . LYS A 1 176 ? -4.129 -23.406 -16.469 1 97.31 176 LYS A N 1
ATOM 1442 C CA . LYS A 1 176 ? -5.293 -22.75 -15.883 1 97.31 176 LYS A CA 1
ATOM 1443 C C . LYS A 1 176 ? -5.57 -23.281 -14.477 1 97.31 176 LYS A C 1
ATOM 1445 O O . LYS A 1 176 ? -6.035 -22.547 -13.609 1 97.31 176 LYS A O 1
ATOM 1450 N N . ASP A 1 177 ? -5.254 -24.531 -14.352 1 97.56 177 ASP A N 1
ATOM 1451 C CA . ASP A 1 177 ? -5.547 -25.188 -13.086 1 97.56 177 ASP A CA 1
ATOM 1452 C C . ASP A 1 177 ? -4.262 -25.609 -12.383 1 97.56 177 ASP A C 1
ATOM 1454 O O . ASP A 1 177 ? -3.369 -26.188 -13.008 1 97.56 177 ASP A O 1
ATOM 1458 N N . LEU A 1 178 ? -4.195 -25.422 -11.078 1 98.19 178 LEU A N 1
ATOM 1459 C CA . LEU A 1 178 ? -3.016 -25.766 -10.289 1 98.19 178 LEU A CA 1
ATOM 1460 C C . LEU A 1 178 ? -2.725 -27.266 -10.375 1 98.19 178 LEU A C 1
ATOM 1462 O O . LEU A 1 178 ? -1.562 -27.672 -10.422 1 98.19 178 LEU A O 1
ATOM 1466 N N . ILE A 1 179 ? -3.768 -28.031 -10.406 1 96.56 179 ILE A N 1
ATOM 1467 C CA . ILE A 1 179 ? -3.607 -29.484 -10.422 1 96.56 179 ILE A CA 1
ATOM 1468 C C . ILE A 1 179 ? -2.779 -29.891 -11.641 1 96.56 179 ILE A C 1
ATOM 1470 O O . ILE A 1 179 ? -1.992 -30.844 -11.57 1 96.56 179 ILE A O 1
ATOM 1474 N N . ASP A 1 180 ? -2.99 -29.188 -12.734 1 96.69 180 ASP A N 1
ATOM 1475 C CA . ASP A 1 180 ? -2.24 -29.5 -13.953 1 96.69 180 ASP A CA 1
ATOM 1476 C C . ASP A 1 180 ? -0.756 -29.188 -13.773 1 96.69 180 ASP A C 1
ATOM 1478 O O . ASP A 1 180 ? 0.099 -29.906 -14.312 1 96.69 180 ASP A O 1
ATOM 1482 N N . VAL A 1 181 ? -0.392 -28.172 -13.062 1 97.44 181 VAL A N 1
ATOM 1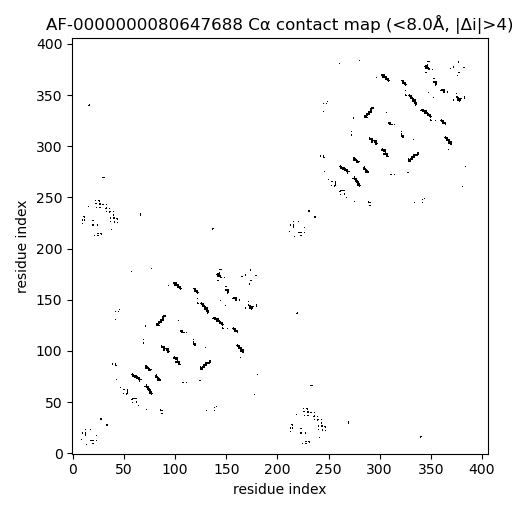483 C CA . VAL A 1 181 ? 0.995 -27.844 -12.758 1 97.44 181 VAL A CA 1
ATOM 1484 C C . VAL A 1 181 ? 1.599 -28.891 -11.844 1 97.44 181 VAL A C 1
ATOM 1486 O O . VAL A 1 181 ? 2.707 -29.375 -12.086 1 97.44 181 VAL A O 1
ATOM 1489 N N . LEU A 1 182 ? 0.844 -29.297 -10.852 1 97 182 LEU A N 1
ATOM 1490 C CA . LEU A 1 182 ? 1.315 -30.281 -9.883 1 97 182 LEU A CA 1
ATOM 1491 C C . LEU A 1 182 ? 1.616 -31.609 -10.578 1 97 182 LEU A C 1
ATOM 1493 O O . LEU A 1 182 ? 2.615 -32.25 -10.266 1 97 182 LEU A O 1
ATOM 1497 N N . ASN A 1 183 ? 0.825 -31.906 -11.5 1 94.5 183 ASN A N 1
ATOM 1498 C CA . ASN A 1 183 ? 1.009 -33.156 -12.25 1 94.5 183 ASN A CA 1
ATOM 1499 C C . ASN A 1 183 ? 2.238 -33.094 -13.156 1 94.5 183 ASN A C 1
ATOM 1501 O O . ASN A 1 183 ? 2.785 -34.125 -13.547 1 94.5 183 ASN A O 1
ATOM 1505 N N . SER A 1 184 ? 2.584 -31.938 -13.484 1 92.44 184 SER A N 1
ATOM 1506 C CA . SER A 1 184 ? 3.693 -31.766 -14.414 1 92.44 184 SER A CA 1
ATOM 1507 C C . SER A 1 184 ? 5.035 -31.953 -13.719 1 92.44 184 SER A C 1
ATOM 1509 O O . SER A 1 184 ? 6.066 -32.125 -14.375 1 92.44 184 SER A O 1
ATOM 1511 N N . PHE A 1 185 ? 5.168 -31.906 -12.383 1 91.44 185 PHE A N 1
ATOM 1512 C CA . PHE A 1 185 ? 6.406 -32.125 -11.648 1 91.44 185 PHE A CA 1
ATOM 1513 C C . PHE A 1 185 ? 6.809 -33.594 -11.711 1 91.44 185 PHE A C 1
ATOM 1515 O O . PHE A 1 185 ? 7.996 -33.938 -11.633 1 91.44 185 PHE A O 1
ATOM 1522 N N . GLY A 1 186 ? 5.91 -34.625 -11.617 1 73.25 186 GLY A N 1
ATOM 1523 C CA . GLY A 1 186 ? 6.16 -36.062 -11.672 1 73.25 186 GLY A CA 1
ATOM 1524 C C . GLY A 1 186 ? 6.602 -36.531 -13.039 1 73.25 186 GLY A C 1
ATOM 1525 O O . GLY A 1 186 ? 7.316 -37.531 -13.156 1 73.25 186 GLY A O 1
ATOM 1526 N N . GLU A 1 187 ? 6.18 -36 -14.008 1 60.03 187 GLU A N 1
ATOM 1527 C CA . GLU A 1 187 ? 6.477 -36.469 -15.359 1 60.03 187 GLU A CA 1
ATOM 1528 C C . GLU A 1 187 ? 7.949 -36.25 -15.695 1 60.03 187 GLU A C 1
ATOM 1530 O O . GLU A 1 187 ? 8.516 -37 -16.5 1 60.03 187 GLU A O 1
ATOM 1535 N N . GLU A 1 188 ? 8.672 -35.312 -15.07 1 53.38 188 GLU A N 1
ATOM 1536 C CA . GLU A 1 188 ? 10.078 -35.125 -15.414 1 53.38 188 GLU A CA 1
ATOM 1537 C C . GLU A 1 188 ? 10.945 -36.25 -14.906 1 53.38 188 GLU A C 1
ATOM 1539 O O . GLU A 1 188 ? 11.945 -36.625 -15.523 1 53.38 188 GLU A O 1
ATOM 1544 N N . TRP A 1 189 ? 10.648 -36.906 -13.758 1 44.12 189 TRP A N 1
ATOM 1545 C CA . TRP A 1 189 ? 11.469 -38.031 -13.336 1 44.12 189 TRP A CA 1
ATOM 1546 C C . TRP A 1 189 ? 11.359 -39.188 -14.336 1 44.12 189 TRP A C 1
ATOM 1548 O O . TRP A 1 189 ? 12.344 -39.875 -14.586 1 44.12 189 TRP A O 1
ATOM 1558 N N . SER A 1 190 ? 10.281 -39.5 -14.891 1 41.78 190 SER A N 1
ATOM 1559 C CA . SER A 1 190 ? 10.188 -40.688 -15.734 1 41.78 190 SER A CA 1
ATOM 1560 C C . SER A 1 190 ? 10.891 -40.469 -17.078 1 41.78 190 SER A C 1
ATOM 1562 O O . SER A 1 190 ? 11.391 -41.438 -17.672 1 41.78 190 SER A O 1
ATOM 1564 N N . SER A 1 191 ? 10.977 -39.312 -17.641 1 41.69 191 SER A N 1
ATOM 1565 C CA . SER A 1 191 ? 11.578 -39.219 -18.969 1 41.69 191 SER A CA 1
ATOM 1566 C C . SER A 1 191 ? 13.102 -39.156 -18.891 1 41.69 191 SER A C 1
ATOM 1568 O O . SER A 1 191 ? 13.789 -39.25 -19.906 1 41.69 191 SER A O 1
ATOM 1570 N N . LYS A 1 192 ? 13.68 -38.688 -17.75 1 46.19 192 LYS A N 1
ATOM 1571 C CA . LYS A 1 192 ? 15.141 -38.688 -17.719 1 46.19 192 LYS A CA 1
ATOM 1572 C C . LYS A 1 192 ? 15.688 -40.125 -17.594 1 46.19 192 LYS A C 1
ATOM 1574 O O . LYS A 1 192 ? 16.891 -40.344 -17.672 1 46.19 192 LYS A O 1
ATOM 1579 N N . SER A 1 193 ? 14.922 -41 -16.969 1 37.03 193 SER A N 1
ATOM 1580 C CA . SER A 1 193 ? 15.508 -42.312 -16.75 1 37.03 193 SER A CA 1
ATOM 1581 C C . SER A 1 193 ? 15.641 -43.062 -18.062 1 37.03 193 SER A C 1
ATOM 1583 O O . SER A 1 193 ? 16.219 -44.156 -18.109 1 37.03 193 SER A O 1
ATOM 1585 N N . GLY A 1 194 ? 14.922 -42.75 -19.094 1 34.28 194 GLY A N 1
ATOM 1586 C CA . GLY A 1 194 ? 15.055 -43.656 -20.219 1 34.28 194 GLY A CA 1
ATOM 1587 C C . GLY A 1 194 ? 16.344 -43.469 -21 1 34.28 194 GLY A C 1
ATOM 1588 O O . GLY A 1 194 ? 16.797 -44.375 -21.703 1 34.28 194 GLY A O 1
ATOM 1589 N N . ASN A 1 195 ? 16.75 -42.281 -21.453 1 33.12 195 ASN A N 1
ATOM 1590 C CA . ASN A 1 195 ? 17.75 -42.312 -22.516 1 33.12 195 ASN A CA 1
ATOM 1591 C C . ASN A 1 195 ? 19.172 -42.219 -21.969 1 33.12 195 ASN A C 1
ATOM 1593 O O . ASN A 1 195 ? 20.078 -41.781 -22.656 1 33.12 195 ASN A O 1
ATOM 1597 N N . ARG A 1 196 ? 19.406 -42.094 -20.641 1 35.62 196 ARG A N 1
ATOM 1598 C CA . ARG A 1 196 ? 20.844 -42.094 -20.406 1 35.62 196 ARG A CA 1
ATOM 1599 C C . ARG A 1 196 ? 21.469 -43.438 -20.719 1 35.62 196 ARG A C 1
ATOM 1601 O O . ARG A 1 196 ? 21.156 -44.438 -20.062 1 35.62 196 ARG A O 1
ATOM 1608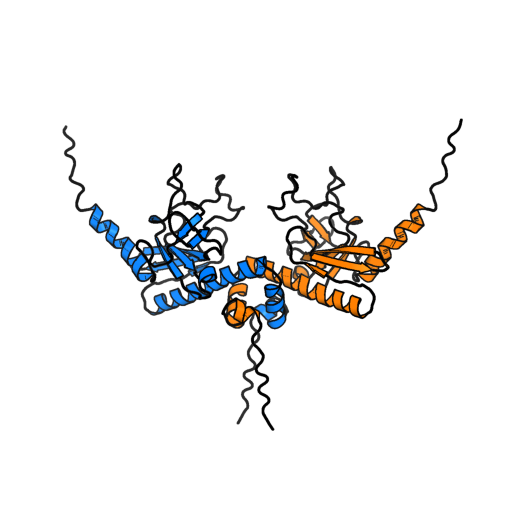 N N . SER A 1 197 ? 21.766 -43.656 -21.922 1 30.98 197 SER A N 1
ATOM 1609 C CA . SER A 1 197 ? 22.672 -44.719 -22.312 1 30.98 197 SER A CA 1
ATOM 1610 C C . SER A 1 197 ? 23.953 -44.688 -21.484 1 30.98 197 SER A C 1
ATOM 1612 O O . SER A 1 197 ? 24.484 -43.594 -21.203 1 30.98 197 SER A O 1
ATOM 1614 N N . PRO A 1 198 ? 24.312 -45.656 -20.656 1 31.02 198 PRO A N 1
ATOM 1615 C CA . PRO A 1 198 ? 25.562 -45.781 -19.906 1 31.02 198 PRO A CA 1
ATOM 1616 C C . PRO A 1 198 ? 26.797 -45.562 -20.766 1 31.02 198 PRO A C 1
ATOM 1618 O O . PRO A 1 198 ? 26.969 -46.25 -21.781 1 31.02 198 PRO A O 1
ATOM 1621 N N . LEU A 1 199 ? 27.203 -44.406 -21.078 1 31.72 199 LEU A N 1
ATOM 1622 C CA . LEU A 1 199 ? 28.516 -44.219 -21.703 1 31.72 199 LEU A CA 1
ATOM 1623 C C . LEU A 1 199 ? 29.562 -45.094 -21.016 1 31.72 199 LEU A C 1
ATOM 1625 O O . LEU A 1 199 ? 29.672 -45.094 -19.797 1 31.72 199 LEU A O 1
ATOM 1629 N N . GLN A 1 200 ? 29.938 -46.125 -21.641 1 28.56 200 GLN A N 1
ATOM 1630 C CA . GLN A 1 200 ? 31.016 -47.062 -21.438 1 28.56 200 GLN A CA 1
ATOM 1631 C C . GLN A 1 200 ? 32.312 -46.344 -21.109 1 28.56 200 GLN A C 1
ATOM 1633 O O . GLN A 1 200 ? 32.844 -45.594 -21.922 1 28.56 200 GLN A O 1
ATOM 1638 N N . ARG A 1 201 ? 32.562 -45.906 -19.844 1 26.28 201 ARG A N 1
ATOM 1639 C CA . ARG A 1 201 ? 33.938 -45.562 -19.453 1 26.28 201 ARG A CA 1
ATOM 1640 C C . ARG A 1 201 ? 34.906 -46.656 -19.828 1 26.28 201 ARG A C 1
ATOM 1642 O O . ARG A 1 201 ? 34.75 -47.812 -19.406 1 26.28 201 ARG A O 1
ATOM 1649 N N . THR A 1 202 ? 35.438 -46.688 -20.984 1 28.27 202 THR A N 1
ATOM 1650 C CA . THR A 1 202 ? 36.656 -47.406 -21.312 1 28.27 202 THR A CA 1
ATOM 1651 C C . THR A 1 202 ? 37.75 -47.125 -20.281 1 28.27 202 THR A C 1
ATOM 1653 O O . THR A 1 202 ? 38.094 -45.969 -20.016 1 28.27 202 THR A O 1
ATOM 1656 N N . LEU A 1 203 ? 38.188 -48.25 -19.484 1 24.27 203 LEU A N 1
ATOM 1657 C CA . LEU A 1 203 ? 39.531 -48.438 -18.922 1 24.27 203 LEU A CA 1
ATOM 1658 C C . LEU A 1 203 ? 40.594 -48.469 -20.016 1 24.27 203 LEU A C 1
ATOM 1660 O O . LEU A 1 203 ? 40.406 -49.094 -21.047 1 24.27 203 LEU A O 1
ATOM 1664 N N . MET B 1 1 ? -46.688 1.23 4.625 1 23.52 1 MET B N 1
ATOM 1665 C CA . MET B 1 1 ? -45.375 1.7 5.012 1 23.52 1 MET B CA 1
ATOM 1666 C C . MET B 1 1 ? -44.312 1.16 4.066 1 23.52 1 MET B C 1
ATOM 1668 O O . MET B 1 1 ? -44.125 -0.053 3.953 1 23.52 1 MET B O 1
ATOM 1672 N N . ALA B 1 2 ? -44.125 1.792 2.91 1 30.27 2 ALA B N 1
ATOM 1673 C CA . ALA B 1 2 ? -43.188 1.366 1.877 1 30.27 2 ALA B CA 1
ATOM 1674 C C . ALA B 1 2 ? -41.781 1.199 2.449 1 30.27 2 ALA B C 1
ATOM 1676 O O . ALA B 1 2 ? -41.281 2.082 3.148 1 30.27 2 ALA B O 1
ATOM 1677 N N . ILE B 1 3 ? -41.375 -0.012 2.863 1 31.16 3 ILE B N 1
ATOM 1678 C CA . ILE B 1 3 ? -40 -0.298 3.279 1 31.16 3 ILE B CA 1
ATOM 1679 C C . ILE B 1 3 ? -39.031 0.338 2.299 1 31.16 3 ILE B C 1
ATOM 1681 O O . ILE B 1 3 ? -39 -0.01 1.115 1 31.16 3 ILE B O 1
ATOM 1685 N N . THR B 1 4 ? -38.844 1.562 2.271 1 34.91 4 THR B N 1
ATOM 1686 C CA . THR B 1 4 ? -37.75 2.143 1.505 1 34.91 4 THR B CA 1
ATOM 1687 C C . THR B 1 4 ? -36.469 1.354 1.723 1 34.91 4 THR B C 1
ATOM 1689 O O . THR B 1 4 ? -35.938 1.292 2.842 1 34.91 4 THR B O 1
ATOM 1692 N N . GLU B 1 5 ? -36.344 0.171 1.243 1 35.84 5 GLU B N 1
ATOM 1693 C CA . GLU B 1 5 ? -35.094 -0.583 1.23 1 35.84 5 GLU B CA 1
ATOM 1694 C C . GLU B 1 5 ? -33.906 0.328 0.949 1 35.84 5 GLU B C 1
ATOM 1696 O O . GLU B 1 5 ? -33.844 0.95 -0.112 1 35.84 5 GLU B O 1
ATOM 1701 N N . VAL B 1 6 ? -33.469 1.173 1.822 1 36.97 6 VAL B N 1
ATOM 1702 C CA . VAL B 1 6 ? -32.188 1.871 1.678 1 36.97 6 VAL B CA 1
ATOM 1703 C C . VAL B 1 6 ? -31.172 0.946 1.027 1 36.97 6 VAL B C 1
ATOM 1705 O O . VAL B 1 6 ? -30.781 -0.063 1.615 1 36.97 6 VAL B O 1
ATOM 1708 N N . ILE B 1 7 ? -31.328 0.485 -0.106 1 40.78 7 ILE B N 1
ATOM 1709 C CA . ILE B 1 7 ? -30.297 -0.247 -0.835 1 40.78 7 ILE B CA 1
ATOM 1710 C C . ILE B 1 7 ? -28.938 0.398 -0.59 1 40.78 7 ILE B C 1
ATOM 1712 O O . ILE B 1 7 ? -28.703 1.543 -0.986 1 40.78 7 ILE B O 1
ATOM 1716 N N . ALA B 1 8 ? -28.391 0.421 0.555 1 51.88 8 ALA B N 1
ATOM 1717 C CA . ALA B 1 8 ? -27.031 0.887 0.801 1 51.88 8 ALA B CA 1
ATOM 1718 C C . ALA B 1 8 ? -26.156 0.723 -0.443 1 51.88 8 ALA B C 1
ATOM 1720 O O . ALA B 1 8 ? -26 -0.389 -0.951 1 51.88 8 ALA B O 1
ATOM 1721 N N . LEU B 1 9 ? -26.141 1.73 -1.378 1 66 9 LEU B N 1
ATOM 1722 C CA . LEU B 1 9 ? -25.422 1.77 -2.646 1 66 9 LEU B CA 1
ATOM 1723 C C . LEU B 1 9 ? -23.984 1.297 -2.471 1 66 9 LEU B C 1
ATOM 1725 O O . LEU B 1 9 ? -23.312 1.69 -1.516 1 66 9 LEU B O 1
ATOM 1729 N N . ALA B 1 10 ? -23.625 0.241 -3.121 1 82.44 10 ALA B N 1
ATOM 1730 C CA . ALA B 1 10 ? -22.266 -0.292 -3.186 1 82.44 10 ALA B CA 1
ATOM 1731 C C . ALA B 1 10 ? -21.25 0.824 -3.416 1 82.44 10 ALA B C 1
ATOM 1733 O O . ALA B 1 10 ? -21.516 1.778 -4.148 1 82.44 10 ALA B O 1
ATOM 1734 N N . HIS B 1 11 ? -20.25 0.953 -2.578 1 92.06 11 HIS B N 1
ATOM 1735 C CA . HIS B 1 11 ? -19.172 1.921 -2.764 1 92.06 11 HIS B CA 1
ATOM 1736 C C . HIS B 1 11 ? -18.5 1.744 -4.121 1 92.06 11 HIS B C 1
ATOM 1738 O O . HIS B 1 11 ? -18.312 0.617 -4.586 1 92.06 11 HIS B O 1
ATOM 1744 N N . GLU B 1 12 ? -18.125 2.797 -4.773 1 95.31 12 GLU B N 1
ATOM 1745 C CA . GLU B 1 12 ? -17.516 2.811 -6.094 1 95.31 12 GLU B CA 1
ATOM 1746 C C . GLU B 1 12 ? -16.312 1.877 -6.152 1 95.31 12 GLU B C 1
ATOM 1748 O O . GLU B 1 12 ? -16.047 1.257 -7.184 1 95.31 12 GLU B O 1
ATOM 1753 N N . LEU B 1 13 ? -15.602 1.753 -5.062 1 96.5 13 LEU B N 1
ATOM 1754 C CA . LEU B 1 13 ? -14.414 0.911 -5.02 1 96.5 13 LEU B CA 1
ATOM 1755 C C . LEU B 1 13 ? -14.773 -0.551 -5.266 1 96.5 13 LEU B C 1
ATOM 1757 O O . LEU B 1 13 ? -13.984 -1.3 -5.848 1 96.5 13 LEU B O 1
ATOM 1761 N N . GLU B 1 14 ? -15.914 -0.987 -4.816 1 97.12 14 GLU B N 1
ATOM 1762 C CA . GLU B 1 14 ? -16.359 -2.357 -5.051 1 97.12 14 GLU B CA 1
ATOM 1763 C C . GLU B 1 14 ? -16.484 -2.645 -6.543 1 97.12 14 GLU B C 1
ATOM 1765 O O . GLU B 1 14 ? -16.109 -3.725 -7.008 1 97.12 14 GLU B O 1
ATOM 1770 N N . ASP B 1 15 ? -16.984 -1.7 -7.234 1 95.94 15 ASP B N 1
ATOM 1771 C CA . ASP B 1 15 ? -17.125 -1.851 -8.68 1 95.94 15 ASP B CA 1
ATOM 1772 C C . ASP B 1 15 ? -15.758 -1.859 -9.367 1 95.94 15 ASP B C 1
ATOM 1774 O O . ASP B 1 15 ? -15.484 -2.709 -10.219 1 95.94 15 ASP B O 1
ATOM 1778 N N . LEU B 1 16 ? -14.945 -0.955 -8.93 1 96.44 16 LEU B N 1
ATOM 1779 C CA . LEU B 1 16 ? -13.617 -0.821 -9.523 1 96.44 16 LEU B CA 1
ATOM 1780 C C . LEU B 1 16 ? -12.82 -2.107 -9.352 1 96.44 16 LEU B C 1
ATOM 1782 O O . LEU B 1 16 ? -12.109 -2.525 -10.273 1 96.44 16 LEU B O 1
ATOM 1786 N N . LEU B 1 17 ? -12.961 -2.738 -8.195 1 97.62 17 LEU B N 1
ATOM 1787 C CA . LEU B 1 17 ? -12.156 -3.914 -7.887 1 97.62 17 LEU B CA 1
ATOM 1788 C C . LEU B 1 17 ? -12.945 -5.195 -8.117 1 97.62 17 LEU B C 1
ATOM 1790 O O . LEU B 1 17 ? -12.438 -6.293 -7.883 1 97.62 17 LEU B O 1
ATOM 1794 N N . ASN B 1 18 ? -14.18 -4.977 -8.555 1 97.62 18 ASN B N 1
ATOM 1795 C CA . ASN B 1 18 ? -15.039 -6.141 -8.758 1 97.62 18 ASN B CA 1
ATOM 1796 C C . ASN B 1 18 ? -14.953 -7.109 -7.578 1 97.62 18 ASN B C 1
ATOM 1798 O O . ASN B 1 18 ? -14.727 -8.305 -7.766 1 97.62 18 ASN B O 1
ATOM 1802 N N . ALA B 1 19 ? -15.109 -6.59 -6.406 1 97.81 19 ALA B N 1
ATOM 1803 C CA . ALA B 1 19 ? -15.07 -7.324 -5.141 1 97.81 19 ALA B CA 1
ATOM 1804 C C . ALA B 1 19 ? -15.938 -6.645 -4.086 1 97.81 19 ALA B C 1
ATOM 1806 O O . ALA B 1 19 ? -15.977 -5.418 -4.004 1 97.81 19 ALA B O 1
ATOM 1807 N N . PRO B 1 20 ? -16.672 -7.418 -3.283 1 96.38 20 PRO B N 1
ATOM 1808 C CA . PRO B 1 20 ? -17.469 -6.801 -2.221 1 96.38 20 PRO B CA 1
ATOM 1809 C C . PRO B 1 20 ? -16.609 -6.152 -1.138 1 96.38 20 PRO B C 1
ATOM 1811 O O . PRO B 1 20 ? -15.461 -6.555 -0.936 1 96.38 20 PRO B O 1
ATOM 1814 N N . ALA B 1 21 ? -17.188 -5.223 -0.422 1 95.12 21 ALA B N 1
ATOM 1815 C CA . ALA B 1 21 ? -16.5 -4.504 0.646 1 95.12 21 ALA B CA 1
ATOM 1816 C C . ALA B 1 21 ? -15.914 -5.473 1.673 1 95.12 21 ALA B C 1
ATOM 1818 O O . ALA B 1 21 ? -14.805 -5.27 2.17 1 95.12 21 ALA B O 1
ATOM 1819 N N . SER B 1 22 ? -16.625 -6.504 1.961 1 95.5 22 SER B N 1
ATOM 1820 C CA . SER B 1 22 ? -16.188 -7.473 2.955 1 95.5 22 SER B CA 1
ATOM 1821 C C . SER B 1 22 ? -14.875 -8.133 2.533 1 95.5 22 SER B C 1
ATOM 1823 O O . SER B 1 22 ? -13.969 -8.297 3.35 1 95.5 22 SER B O 1
ATOM 1825 N N . ASP B 1 23 ? -14.711 -8.484 1.258 1 97.38 23 ASP B N 1
ATOM 1826 C CA . ASP B 1 23 ? -13.484 -9.102 0.763 1 97.38 23 ASP B CA 1
ATOM 1827 C C . ASP B 1 23 ? -12.328 -8.102 0.751 1 97.38 23 ASP B C 1
ATOM 1829 O O . ASP B 1 23 ? -11.195 -8.445 1.09 1 97.38 23 ASP B O 1
ATOM 1833 N N . ILE B 1 24 ? -12.664 -6.895 0.364 1 97.81 24 ILE B N 1
ATOM 1834 C CA . ILE B 1 24 ? -11.648 -5.844 0.333 1 97.81 24 ILE B CA 1
ATOM 1835 C C . ILE B 1 24 ? -11.094 -5.625 1.737 1 97.81 24 ILE B C 1
ATOM 1837 O O . ILE B 1 24 ? -9.875 -5.609 1.933 1 97.81 24 ILE B O 1
ATOM 1841 N N . MET B 1 25 ? -11.977 -5.57 2.697 1 97.25 25 MET B N 1
ATOM 1842 C CA . MET B 1 25 ? -11.562 -5.352 4.082 1 97.25 25 MET B CA 1
ATOM 1843 C C . MET B 1 25 ? -10.781 -6.547 4.609 1 97.25 25 MET B C 1
ATOM 1845 O O . MET B 1 25 ? -9.781 -6.379 5.316 1 97.25 25 MET B O 1
ATOM 1849 N N . GLU B 1 26 ? -11.188 -7.723 4.258 1 96.62 26 GLU B N 1
ATOM 1850 C CA . GLU B 1 26 ? -10.484 -8.938 4.672 1 96.62 26 GLU B CA 1
ATOM 1851 C C . GLU B 1 26 ? -9.07 -8.984 4.102 1 96.62 26 GLU B C 1
ATOM 1853 O O . GLU B 1 26 ? -8.125 -9.32 4.812 1 96.62 26 GLU B O 1
ATOM 1858 N N . ALA B 1 27 ? -8.938 -8.641 2.84 1 97.38 27 ALA B N 1
ATOM 1859 C CA . ALA B 1 27 ? -7.633 -8.617 2.184 1 97.38 27 ALA B CA 1
ATOM 1860 C C . ALA B 1 27 ? -6.684 -7.645 2.877 1 97.38 27 ALA B C 1
ATOM 1862 O O . ALA B 1 27 ? -5.527 -7.98 3.146 1 97.38 27 ALA B O 1
ATOM 1863 N N . ILE B 1 28 ? -7.172 -6.484 3.203 1 97.19 28 ILE B N 1
ATOM 1864 C CA . ILE B 1 28 ? -6.352 -5.461 3.846 1 97.19 28 ILE B CA 1
ATOM 1865 C C . ILE B 1 28 ? -5.906 -5.949 5.223 1 97.19 28 ILE B C 1
ATOM 1867 O O . ILE B 1 28 ? -4.742 -5.781 5.602 1 97.19 28 ILE B O 1
ATOM 1871 N N . LEU B 1 29 ? -6.816 -6.52 5.922 1 96.25 29 LEU B N 1
ATOM 1872 C CA . LEU B 1 29 ? -6.535 -6.996 7.273 1 96.25 29 LEU B CA 1
ATOM 1873 C C . LEU B 1 29 ? -5.363 -7.973 7.273 1 96.25 29 LEU B C 1
ATOM 1875 O O . LEU B 1 29 ? -4.574 -8.008 8.219 1 96.25 29 LEU B O 1
ATOM 1879 N N . LYS B 1 30 ? -5.141 -8.688 6.211 1 93.62 30 LYS B N 1
ATOM 1880 C CA . LYS B 1 30 ? -4.125 -9.727 6.133 1 93.62 30 LYS B CA 1
ATOM 1881 C C . LYS B 1 30 ? -2.775 -9.148 5.715 1 93.62 30 LYS B C 1
ATOM 1883 O O . LYS B 1 30 ? -1.748 -9.82 5.812 1 93.62 30 LYS B O 1
ATOM 1888 N N . GLY B 1 31 ? -2.781 -8 5.297 1 92.44 31 GLY B N 1
ATOM 1889 C CA . GLY B 1 31 ? -1.559 -7.434 4.746 1 92.44 31 GLY B CA 1
ATOM 1890 C C . GLY B 1 31 ? -1.056 -6.234 5.527 1 92.44 31 GLY B C 1
ATOM 1891 O O . GLY B 1 31 ? -1.664 -5.164 5.484 1 92.44 31 GLY B O 1
ATOM 1892 N N . PHE B 1 32 ? 0.113 -6.395 6.051 1 88.19 32 PHE B N 1
ATOM 1893 C CA . PHE B 1 32 ? 0.693 -5.305 6.828 1 88.19 32 PHE B CA 1
ATOM 1894 C C . PHE B 1 32 ? 0.902 -4.074 5.953 1 88.19 32 PHE B C 1
ATOM 1896 O O . PHE B 1 32 ? 0.491 -2.969 6.32 1 88.19 32 PHE B O 1
ATOM 1903 N N . ARG B 1 33 ? 1.533 -4.215 4.777 1 88.75 33 ARG B N 1
ATOM 1904 C CA . ARG B 1 33 ? 1.808 -3.096 3.885 1 88.75 33 ARG B CA 1
ATOM 1905 C C . ARG B 1 33 ? 0.515 -2.422 3.439 1 88.75 33 ARG B C 1
ATOM 1907 O O . ARG B 1 33 ? 0.437 -1.192 3.383 1 88.75 33 ARG B O 1
ATOM 1914 N N . ALA B 1 34 ? -0.476 -3.229 3.119 1 94.5 34 ALA B N 1
ATOM 1915 C CA . ALA B 1 34 ? -1.769 -2.672 2.732 1 94.5 34 ALA B CA 1
ATOM 1916 C C . ALA B 1 34 ? -2.363 -1.831 3.859 1 94.5 34 ALA B C 1
ATOM 1918 O O . ALA B 1 34 ? -2.922 -0.76 3.615 1 94.5 34 ALA B O 1
ATOM 1919 N N . GLN B 1 35 ? -2.195 -2.262 5.094 1 95.31 35 GLN B N 1
ATOM 1920 C CA . GLN B 1 35 ? -2.707 -1.513 6.234 1 95.31 35 GLN B CA 1
ATOM 1921 C C . GLN B 1 35 ? -2.004 -0.164 6.367 1 95.31 35 GLN B C 1
ATOM 1923 O O . GLN B 1 35 ? -2.654 0.86 6.59 1 95.31 35 GLN B O 1
ATOM 1928 N N . VAL B 1 36 ? -0.73 -0.223 6.191 1 93.81 36 VAL B N 1
ATOM 1929 C CA . VAL B 1 36 ? 0.059 0.996 6.332 1 93.81 36 VAL B CA 1
ATOM 1930 C C . VAL B 1 36 ? -0.37 2.012 5.273 1 93.81 36 VAL B C 1
ATOM 1932 O O . VAL B 1 36 ? -0.592 3.186 5.586 1 93.81 36 VAL B O 1
ATOM 1935 N N . ASP B 1 37 ? -0.514 1.568 4.055 1 94.25 37 ASP B N 1
ATOM 1936 C CA . ASP B 1 37 ? -0.898 2.467 2.969 1 94.25 37 ASP B CA 1
ATOM 1937 C C . ASP B 1 37 ? -2.312 3.006 3.178 1 94.25 37 ASP B C 1
ATOM 1939 O O . ASP B 1 37 ? -2.572 4.188 2.943 1 94.25 37 ASP B O 1
ATOM 1943 N N . VAL B 1 38 ? -3.184 2.191 3.623 1 97.25 38 VAL B N 1
ATOM 1944 C CA . VAL B 1 38 ? -4.562 2.6 3.871 1 97.25 38 VAL B CA 1
ATOM 1945 C C . VAL B 1 38 ? -4.602 3.619 5.008 1 97.25 38 VAL B C 1
ATOM 1947 O O . VAL B 1 38 ? -5.316 4.621 4.93 1 97.25 38 VAL B O 1
ATOM 1950 N N . LYS B 1 39 ? -3.842 3.389 6.035 1 97.5 39 LYS B N 1
ATOM 1951 C CA . LYS B 1 39 ? -3.771 4.348 7.133 1 97.5 39 LYS B CA 1
ATOM 1952 C C . LYS B 1 39 ? -3.301 5.715 6.641 1 97.5 39 LYS B C 1
ATOM 1954 O O . LYS B 1 39 ? -3.809 6.746 7.078 1 97.5 39 LYS B O 1
ATOM 1959 N N . GLY B 1 40 ? -2.338 5.641 5.77 1 96.88 40 GLY B N 1
ATOM 1960 C CA . GLY B 1 40 ? -1.884 6.891 5.18 1 96.88 40 GLY B CA 1
ATOM 1961 C C . GLY B 1 40 ? -2.986 7.648 4.465 1 96.88 40 GLY B C 1
ATOM 1962 O O . GLY B 1 40 ? -3.158 8.852 4.68 1 96.88 40 GLY B O 1
ATOM 1963 N N . LYS B 1 41 ? -3.748 6.988 3.705 1 97.44 41 LYS B N 1
ATOM 1964 C CA . LYS B 1 41 ? -4.812 7.629 2.938 1 97.44 41 LYS B CA 1
ATOM 1965 C C . LYS B 1 41 ? -5.973 8.031 3.84 1 97.44 41 LYS B C 1
ATOM 1967 O O . LYS B 1 41 ? -6.633 9.047 3.598 1 97.44 41 LYS B O 1
ATOM 1972 N N . LEU B 1 42 ? -6.195 7.219 4.895 1 98.31 42 LEU B N 1
ATOM 1973 C CA . LEU B 1 42 ? -7.207 7.613 5.871 1 98.31 42 LEU B CA 1
ATOM 1974 C C . LEU B 1 42 ? -6.82 8.914 6.559 1 98.31 42 LEU B C 1
ATOM 1976 O O . LEU B 1 42 ? -7.672 9.781 6.781 1 98.31 42 LEU B O 1
ATOM 1980 N N . ALA B 1 43 ? -5.539 8.992 6.906 1 98.62 43 ALA B N 1
ATOM 1981 C CA . ALA B 1 43 ? -5.062 10.242 7.496 1 98.62 43 ALA B CA 1
ATOM 1982 C C . ALA B 1 43 ? -5.328 11.422 6.566 1 98.62 43 ALA B C 1
ATOM 1984 O O . ALA B 1 43 ? -5.816 12.469 7.008 1 98.62 43 ALA B O 1
ATOM 1985 N N . GLU B 1 44 ? -5.027 11.258 5.328 1 98.25 44 GLU B N 1
ATOM 1986 C CA . GLU B 1 44 ? -5.277 12.312 4.355 1 98.25 44 GLU B CA 1
ATOM 1987 C C . GLU B 1 44 ? -6.766 12.633 4.25 1 98.25 44 GLU B C 1
ATOM 1989 O O . GLU B 1 44 ? -7.148 13.797 4.156 1 98.25 44 GLU B O 1
ATOM 1994 N N . LEU B 1 45 ? -7.559 11.609 4.246 1 98.44 45 LEU B N 1
ATOM 1995 C CA . LEU B 1 45 ? -9 11.805 4.133 1 98.44 45 LEU B CA 1
ATOM 1996 C C . LEU B 1 45 ? -9.531 12.617 5.309 1 98.44 45 LEU B C 1
ATOM 1998 O O . LEU B 1 45 ? -10.281 13.578 5.113 1 98.44 45 LEU B O 1
ATOM 2002 N N . TYR B 1 46 ? -9.172 12.234 6.461 1 98.81 46 TYR B N 1
ATOM 2003 C CA . TYR B 1 46 ? -9.68 12.93 7.637 1 98.81 46 TYR B CA 1
ATOM 2004 C C . TYR B 1 46 ? -9.109 14.336 7.734 1 98.81 46 TYR B C 1
ATOM 2006 O O . TYR B 1 46 ? -9.781 15.266 8.195 1 98.81 46 TYR B O 1
ATOM 2014 N N . LEU B 1 47 ? -7.852 14.5 7.34 1 98.81 47 LEU B N 1
ATOM 2015 C CA . LEU B 1 47 ? -7.309 15.852 7.246 1 98.81 47 LEU B CA 1
ATOM 2016 C C . LEU B 1 47 ? -8.086 16.688 6.23 1 98.81 47 LEU B C 1
ATOM 2018 O O . LEU B 1 47 ? -8.383 17.859 6.48 1 98.81 47 LEU B O 1
ATOM 2022 N N . TYR B 1 48 ? -8.398 16.078 5.129 1 98.62 48 TYR B N 1
ATOM 2023 C CA . TYR B 1 48 ? -9.172 16.766 4.102 1 98.62 48 TYR B CA 1
ATOM 2024 C C . TYR B 1 48 ? -10.5 17.266 4.66 1 98.62 48 TYR B C 1
ATOM 2026 O O . TYR B 1 48 ? -10.898 18.406 4.414 1 98.62 48 TYR B O 1
ATOM 2034 N N . ARG B 1 49 ? -11.156 16.453 5.371 1 98.5 49 ARG B N 1
ATOM 2035 C CA . ARG B 1 49 ? -12.445 16.828 5.957 1 98.5 49 ARG B CA 1
ATOM 2036 C C . ARG B 1 49 ? -12.281 17.984 6.934 1 98.5 49 ARG B C 1
ATOM 2038 O O . ARG B 1 49 ? -13.109 18.906 6.969 1 98.5 49 ARG B O 1
ATOM 2045 N N . TYR B 1 50 ? -11.227 17.906 7.734 1 98.69 50 TYR B N 1
ATOM 2046 C CA . TYR B 1 50 ? -10.891 19 8.625 1 98.69 50 TYR B CA 1
ATOM 2047 C C . TYR B 1 50 ? -10.688 20.297 7.84 1 98.69 50 TYR B C 1
ATOM 2049 O O . TYR B 1 50 ? -11.242 21.344 8.188 1 98.69 50 TYR B O 1
ATOM 2057 N N . LEU B 1 51 ? -9.945 20.234 6.77 1 98.75 51 LEU B N 1
ATOM 2058 C CA . LEU B 1 51 ? -9.641 21.391 5.934 1 98.75 51 LEU B CA 1
ATOM 2059 C C . LEU B 1 51 ? -10.891 21.891 5.223 1 98.75 51 LEU B C 1
ATOM 2061 O O . LEU B 1 51 ? -11.078 23.109 5.059 1 98.75 51 LEU B O 1
ATOM 2065 N N . GLU B 1 52 ? -11.68 20.984 4.773 1 98.56 52 GLU B N 1
ATOM 2066 C CA . GLU B 1 52 ? -12.953 21.375 4.172 1 98.56 52 GLU B CA 1
ATOM 2067 C C . GLU B 1 52 ? -13.789 22.203 5.141 1 98.56 52 GLU B C 1
ATOM 2069 O O . GLU B 1 52 ? -14.453 23.156 4.738 1 98.56 52 GLU B O 1
ATOM 2074 N N . GLY B 1 53 ? -13.797 21.734 6.371 1 98.38 53 GLY B N 1
ATOM 2075 C CA . GLY B 1 53 ? -14.461 22.531 7.391 1 98.38 53 GLY B CA 1
ATOM 2076 C C . GLY B 1 53 ? -13.953 23.953 7.473 1 98.38 53 GLY B C 1
ATOM 2077 O O . GLY B 1 53 ? -14.742 24.906 7.547 1 98.38 53 GLY B O 1
ATOM 2078 N N . LEU B 1 54 ? -12.672 24.109 7.465 1 98.38 54 LEU B N 1
ATOM 2079 C CA . LEU B 1 54 ? -12.062 25.422 7.516 1 98.38 54 LEU B CA 1
ATOM 2080 C C . LEU B 1 54 ? -12.422 26.234 6.277 1 98.38 54 LEU B C 1
ATOM 2082 O O . LEU B 1 54 ? -12.609 27.453 6.359 1 98.38 54 LEU B O 1
ATOM 2086 N N . GLU B 1 55 ? -12.477 25.594 5.148 1 98.56 55 GLU B N 1
ATOM 2087 C CA . GLU B 1 55 ? -12.867 26.281 3.92 1 98.56 55 GLU B CA 1
ATOM 2088 C C . GLU B 1 55 ? -14.312 26.766 3.996 1 98.56 55 GLU B C 1
ATOM 2090 O O . GLU B 1 55 ? -14.609 27.891 3.617 1 98.56 55 GLU B O 1
ATOM 2095 N N . ASN B 1 56 ? -15.156 25.953 4.504 1 98.38 56 ASN B N 1
ATOM 2096 C CA . ASN B 1 56 ? -16.562 26.297 4.652 1 98.38 56 ASN B CA 1
ATOM 2097 C C . ASN B 1 56 ? -16.766 27.484 5.594 1 98.38 56 ASN B C 1
ATOM 2099 O O . ASN B 1 56 ? -17.703 28.266 5.43 1 98.38 56 ASN B O 1
ATOM 2103 N N . GLN B 1 57 ? -15.859 27.594 6.52 1 97.81 57 GLN B N 1
ATOM 2104 C CA . GLN B 1 57 ? -15.898 28.688 7.48 1 97.81 57 GLN B CA 1
ATOM 2105 C C . GLN B 1 57 ? -15.25 29.953 6.91 1 97.81 57 GLN B C 1
ATOM 2107 O O . GLN B 1 57 ? -15.305 31.016 7.523 1 97.81 57 GLN B O 1
ATOM 2112 N N . GLY B 1 58 ? -14.602 29.766 5.801 1 97.31 58 GLY B N 1
ATOM 2113 C CA . GLY B 1 58 ? -13.977 30.906 5.148 1 97.31 58 GLY B CA 1
ATOM 2114 C C . GLY B 1 58 ? -12.555 31.141 5.617 1 97.31 58 GLY B C 1
ATOM 2115 O O . GLY B 1 58 ? -11.93 32.156 5.242 1 97.31 58 GLY B O 1
ATOM 2116 N N . THR B 1 59 ? -12.055 30.234 6.438 1 96.94 59 THR B N 1
ATOM 2117 C CA . THR B 1 59 ? -10.711 30.375 6.98 1 96.94 59 THR B CA 1
ATOM 2118 C C . THR B 1 59 ? -9.664 30.125 5.898 1 96.94 59 THR B C 1
ATOM 2120 O O . THR B 1 59 ? -8.609 30.781 5.891 1 96.94 59 THR B O 1
ATOM 2123 N N . ILE B 1 60 ? -9.891 29.188 5.055 1 98.31 60 ILE B N 1
ATOM 2124 C CA . ILE B 1 60 ? -9.039 28.922 3.902 1 98.31 60 ILE B CA 1
ATOM 2125 C C . ILE B 1 60 ? -9.883 28.875 2.631 1 98.31 60 ILE B C 1
ATOM 2127 O O . ILE B 1 60 ? -11.117 28.875 2.695 1 98.31 60 ILE B O 1
ATOM 2131 N N . GLN B 1 61 ? -9.211 28.953 1.504 1 98.38 61 GLN B N 1
ATOM 2132 C CA . GLN B 1 61 ? -9.852 28.906 0.196 1 98.38 61 GLN B CA 1
ATOM 2133 C C . GLN B 1 61 ? -9.062 28.047 -0.78 1 98.38 61 GLN B C 1
ATOM 2135 O O . GLN B 1 61 ? -7.898 27.719 -0.533 1 98.38 61 GLN B O 1
ATOM 2140 N N . SER B 1 62 ? -9.758 27.562 -1.914 1 98.38 62 SER B N 1
ATOM 2141 C CA . SER B 1 62 ? -9.148 26.859 -3.031 1 98.38 62 SER B CA 1
ATOM 2142 C C . SER B 1 62 ? -8.438 25.578 -2.561 1 98.38 62 SER B C 1
ATOM 2144 O O . SER B 1 62 ? -7.301 25.312 -2.955 1 98.38 62 SER B O 1
ATOM 2146 N N . LEU B 1 63 ? -9.047 24.875 -1.7 1 98.56 63 LEU B N 1
ATOM 2147 C CA . LEU B 1 63 ? -8.477 23.656 -1.149 1 98.56 63 LEU B CA 1
ATOM 2148 C C . LEU B 1 63 ? -8.32 22.594 -2.234 1 98.56 63 LEU B C 1
ATOM 2150 O O . LEU B 1 63 ? -9.258 22.328 -2.986 1 98.56 63 LEU B O 1
ATOM 2154 N N . GLU B 1 64 ? -7.105 22.062 -2.316 1 97.62 64 GLU B N 1
ATOM 2155 C CA . GLU B 1 64 ? -6.812 20.953 -3.225 1 97.62 64 GLU B CA 1
ATOM 2156 C C . GLU B 1 64 ? -6.227 19.766 -2.475 1 97.62 64 GLU B C 1
ATOM 2158 O O . GLU B 1 64 ? -5.324 19.922 -1.653 1 97.62 64 GLU B O 1
ATOM 2163 N N . TRP B 1 65 ? -6.809 18.609 -2.666 1 96.38 65 TRP B N 1
ATOM 2164 C CA . TRP B 1 65 ? -6.25 17.328 -2.256 1 96.38 65 TRP B CA 1
ATOM 2165 C C . TRP B 1 65 ? -5.57 16.625 -3.43 1 96.38 65 TRP B C 1
ATOM 2167 O O . TRP B 1 65 ? -6.234 16.219 -4.383 1 96.38 65 TRP B O 1
ATOM 2177 N N . ARG B 1 66 ? -4.238 16.453 -3.266 1 91.06 66 ARG B N 1
ATOM 2178 C CA . ARG B 1 66 ? -3.453 15.961 -4.391 1 91.06 66 ARG B CA 1
ATOM 2179 C C . ARG B 1 66 ? -2.939 14.547 -4.129 1 91.06 66 ARG B C 1
ATOM 2181 O O . ARG B 1 66 ? -2.521 14.234 -3.014 1 91.06 66 ARG B O 1
ATOM 2188 N N . ASP B 1 67 ? -3.141 13.703 -5.09 1 82.62 67 ASP B N 1
ATOM 2189 C CA . ASP B 1 67 ? -2.535 12.375 -5.047 1 82.62 67 ASP B CA 1
ATOM 2190 C C . ASP B 1 67 ? -1.495 12.203 -6.152 1 82.62 67 ASP B C 1
ATOM 2192 O O . ASP B 1 67 ? -1.726 11.484 -7.125 1 82.62 67 ASP B O 1
ATOM 2196 N N . LYS B 1 68 ? -0.449 12.953 -6.133 1 74.69 68 LYS B N 1
ATOM 2197 C CA . LYS B 1 68 ? 0.613 12.93 -7.133 1 74.69 68 LYS B CA 1
ATOM 2198 C C . LYS B 1 68 ? 1.985 12.805 -6.477 1 74.69 68 LYS B C 1
ATOM 2200 O O . LYS B 1 68 ? 2.275 13.5 -5.496 1 74.69 68 LYS B O 1
ATOM 2205 N N . ASP B 1 69 ? 2.672 11.914 -7.059 1 71.69 69 ASP B N 1
ATOM 2206 C CA . ASP B 1 69 ? 4.031 11.742 -6.555 1 71.69 69 ASP B CA 1
ATOM 2207 C C . ASP B 1 69 ? 4.836 13.039 -6.688 1 71.69 69 ASP B C 1
ATOM 2209 O O . ASP B 1 69 ? 4.727 13.742 -7.691 1 71.69 69 ASP B O 1
ATOM 2213 N N . GLY B 1 70 ? 5.484 13.367 -5.648 1 74.94 70 GLY B N 1
ATOM 2214 C CA . GLY B 1 70 ? 6.41 14.484 -5.688 1 74.94 70 GLY B CA 1
ATOM 2215 C C . GLY B 1 70 ? 5.766 15.805 -5.316 1 74.94 70 GLY B C 1
ATOM 2216 O O . GLY B 1 70 ? 6.387 16.859 -5.434 1 74.94 70 GLY B O 1
ATOM 2217 N N . HIS B 1 71 ? 4.543 15.719 -5.031 1 85.75 71 HIS B N 1
ATOM 2218 C CA . HIS B 1 71 ? 3.865 16.922 -4.578 1 85.75 71 HIS B CA 1
ATOM 2219 C C . HIS B 1 71 ? 3.297 16.75 -3.176 1 85.75 71 HIS B C 1
ATOM 2221 O O . HIS B 1 71 ? 2.85 15.648 -2.818 1 85.75 71 HIS B O 1
ATOM 2227 N N . PRO B 1 72 ? 3.336 17.906 -2.477 1 93.44 72 PRO B N 1
ATOM 2228 C CA . PRO B 1 72 ? 2.686 17.812 -1.167 1 93.44 72 PRO B CA 1
ATOM 2229 C C . PRO B 1 72 ? 1.218 17.406 -1.265 1 93.44 72 PRO B C 1
ATOM 2231 O O . PRO B 1 72 ? 0.566 17.672 -2.277 1 93.44 72 PRO B O 1
ATOM 2234 N N . ASP B 1 73 ? 0.655 16.938 -0.271 1 95.62 73 ASP B N 1
ATOM 2235 C CA . ASP B 1 73 ? -0.651 16.281 -0.281 1 95.62 73 ASP B CA 1
ATOM 2236 C C . ASP B 1 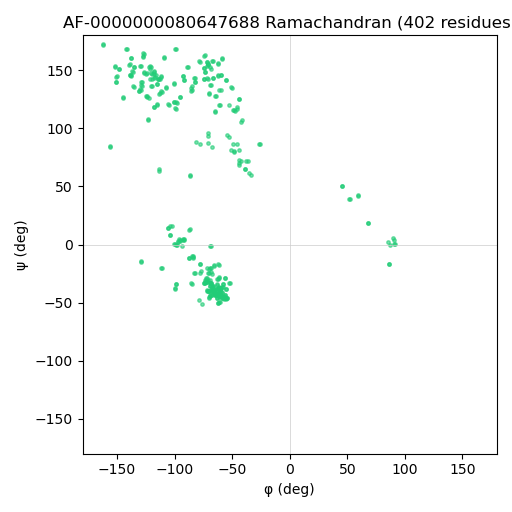73 ? -1.774 17.312 -0.431 1 95.62 73 ASP B C 1
ATOM 2238 O O . ASP B 1 73 ? -2.82 17 -1.013 1 95.62 73 ASP B O 1
ATOM 2242 N N . PHE B 1 74 ? -1.567 18.516 0.124 1 98.12 74 PHE B N 1
ATOM 2243 C CA . PHE B 1 74 ? -2.629 19.516 0.098 1 98.12 74 PHE B CA 1
ATOM 2244 C C . PHE B 1 74 ? -2.076 20.875 -0.3 1 98.12 74 PHE B C 1
ATOM 2246 O O . PHE B 1 74 ? -0.9 21.156 -0.068 1 98.12 74 PHE B O 1
ATOM 2253 N N . ALA B 1 75 ? -2.988 21.641 -0.89 1 98.19 75 ALA B N 1
ATOM 2254 C CA . ALA B 1 75 ? -2.744 23.062 -1.145 1 98.19 75 ALA B CA 1
ATOM 2255 C C . ALA B 1 75 ? -3.988 23.891 -0.853 1 98.19 75 ALA B C 1
ATOM 2257 O O . ALA B 1 75 ? -5.113 23.438 -1.047 1 98.19 75 ALA B O 1
ATOM 2258 N N . PHE B 1 76 ? -3.73 25.078 -0.384 1 98.69 76 PHE B N 1
ATOM 2259 C CA . PHE B 1 76 ? -4.828 26 -0.112 1 98.69 76 PHE B CA 1
ATOM 2260 C C . PHE B 1 76 ? -4.312 27.422 0.005 1 98.69 76 PHE B C 1
ATOM 2262 O O . PHE B 1 76 ? -3.104 27.656 -0.022 1 98.69 76 PHE B O 1
ATOM 2269 N N . GLU B 1 77 ? -5.246 28.297 0.075 1 98.44 77 GLU B N 1
ATOM 2270 C CA . GLU B 1 77 ? -4.938 29.703 0.265 1 98.44 77 GLU B CA 1
ATOM 2271 C C . GLU B 1 77 ? -5.508 30.219 1.583 1 98.44 77 GLU B C 1
ATOM 2273 O O . GLU B 1 77 ? -6.57 29.781 2.023 1 98.44 77 GLU B O 1
ATOM 2278 N N . SER B 1 78 ? -4.816 31.062 2.186 1 97.75 78 SER B N 1
ATOM 2279 C CA . SER B 1 78 ? -5.277 31.781 3.365 1 97.75 78 SER B CA 1
ATOM 2280 C C . SER B 1 78 ? -4.734 33.219 3.391 1 97.75 78 SER B C 1
ATOM 2282 O O . SER B 1 78 ? -3.525 33.406 3.248 1 97.75 78 SER B O 1
ATOM 2284 N N . LYS B 1 79 ? -5.676 34.219 3.516 1 95 79 LYS B N 1
ATOM 2285 C CA . LYS B 1 79 ? -5.328 35.625 3.594 1 95 79 LYS B CA 1
ATOM 2286 C C . LYS B 1 79 ? -4.418 36.031 2.441 1 95 79 LYS B C 1
ATOM 2288 O O . LYS B 1 79 ? -3.396 36.688 2.652 1 95 79 LYS B O 1
ATOM 2293 N N . GLY B 1 80 ? -4.707 35.5 1.296 1 94.25 80 GLY B N 1
ATOM 2294 C CA . GLY B 1 80 ? -4.027 35.906 0.076 1 94.25 80 GLY B CA 1
ATOM 2295 C C . GLY B 1 80 ? -2.73 35.188 -0.164 1 94.25 80 GLY B C 1
ATOM 2296 O O . GLY B 1 80 ? -2.037 35.438 -1.151 1 94.25 80 GLY B O 1
ATOM 2297 N N . LYS B 1 81 ? -2.35 34.281 0.664 1 96.62 81 LYS B N 1
ATOM 2298 C CA . LYS B 1 81 ? -1.126 33.5 0.522 1 96.62 81 LYS B CA 1
ATOM 2299 C C . LYS B 1 81 ? -1.443 32.031 0.27 1 96.62 81 LYS B C 1
ATOM 2301 O O . LYS B 1 81 ? -2.396 31.484 0.835 1 96.62 81 LYS B O 1
ATOM 2306 N N . SER B 1 82 ? -0.611 31.438 -0.591 1 97.75 82 SER B N 1
ATOM 2307 C CA . SER B 1 82 ? -0.758 30.016 -0.891 1 97.75 82 SER B CA 1
ATOM 2308 C C . SER B 1 82 ? 0.098 29.156 0.039 1 97.75 82 SER B C 1
ATOM 2310 O O . SER B 1 82 ? 1.24 29.516 0.339 1 97.75 82 SER B O 1
ATOM 2312 N N . TYR B 1 83 ? -0.418 28.031 0.457 1 98.12 83 TYR B N 1
ATOM 2313 C CA . TYR B 1 83 ? 0.291 27.109 1.344 1 98.12 83 TYR B CA 1
ATOM 2314 C C . TYR B 1 83 ? 0.281 25.703 0.785 1 98.12 83 TYR B C 1
ATOM 2316 O O . TYR B 1 83 ? -0.727 25.25 0.233 1 98.12 83 TYR B O 1
ATOM 2324 N N . GLN B 1 84 ? 1.397 25.031 0.925 1 98 84 GLN B N 1
ATOM 2325 C CA . GLN B 1 84 ? 1.533 23.609 0.673 1 98 84 GLN B CA 1
ATOM 2326 C C . GLN B 1 84 ? 1.678 22.828 1.978 1 98 84 GLN B C 1
ATOM 2328 O O . GLN B 1 84 ? 2.428 23.234 2.867 1 98 84 GLN B O 1
ATOM 2333 N N . MET B 1 85 ? 0.93 21.734 2.035 1 98.25 85 MET B N 1
ATOM 2334 C CA . MET B 1 85 ? 0.926 20.984 3.287 1 98.25 85 MET B CA 1
ATOM 2335 C C . MET B 1 85 ? 1.171 19.5 3.035 1 98.25 85 MET B C 1
ATOM 2337 O O . MET B 1 85 ? 0.566 18.906 2.139 1 98.25 85 MET B O 1
ATOM 2341 N N . GLU B 1 86 ? 2.09 18.953 3.828 1 97.12 86 GLU B N 1
ATOM 2342 C CA . GLU B 1 86 ? 2.381 17.531 3.836 1 97.12 86 GLU B CA 1
ATOM 2343 C C . GLU B 1 86 ? 1.713 16.828 5.02 1 97.12 86 GLU B C 1
ATOM 2345 O O . GLU B 1 86 ? 1.674 17.375 6.125 1 97.12 86 GLU B O 1
ATOM 2350 N N . CYS B 1 87 ? 1.166 15.656 4.801 1 97.81 87 CYS B N 1
ATOM 2351 C CA . CYS B 1 87 ? 0.523 14.859 5.84 1 97.81 87 CYS B CA 1
ATOM 2352 C C . CYS B 1 87 ? 1.301 13.578 6.098 1 97.81 87 CYS B C 1
ATOM 2354 O O . CYS B 1 87 ? 1.631 12.844 5.164 1 97.81 87 CYS B O 1
ATOM 2356 N N . LYS B 1 88 ? 1.616 13.281 7.363 1 97.62 88 LYS B N 1
ATOM 2357 C CA . LYS B 1 88 ? 2.32 12.062 7.738 1 97.62 88 LYS B CA 1
ATOM 2358 C C . LYS B 1 88 ? 1.73 11.453 9.008 1 97.62 88 LYS B C 1
ATOM 2360 O O . LYS B 1 88 ? 1.188 12.172 9.852 1 97.62 88 LYS B O 1
ATOM 2365 N N . ASN B 1 89 ? 1.914 10.18 9.141 1 98.12 89 ASN B N 1
ATOM 2366 C CA . ASN B 1 89 ? 1.551 9.484 10.367 1 98.12 89 ASN B CA 1
ATOM 2367 C C . ASN B 1 89 ? 2.73 9.391 11.328 1 98.12 89 ASN B C 1
ATOM 2369 O O . ASN B 1 89 ? 3.869 9.195 10.906 1 98.12 89 ASN B O 1
ATOM 2373 N N . LEU B 1 90 ? 2.369 9.484 12.602 1 98.44 90 LEU B N 1
ATOM 2374 C CA . LEU B 1 90 ? 3.377 9.117 13.586 1 98.44 90 LEU B CA 1
ATOM 2375 C C . LEU B 1 90 ? 3.824 7.672 13.398 1 98.44 90 LEU B C 1
ATOM 2377 O O . LEU B 1 90 ? 3.02 6.812 13.031 1 98.44 90 LEU B O 1
ATOM 2381 N N . ARG B 1 91 ? 5.09 7.473 13.672 1 97.69 91 ARG B N 1
ATOM 2382 C CA . ARG B 1 91 ? 5.59 6.105 13.742 1 97.69 91 ARG B CA 1
ATOM 2383 C C . ARG B 1 91 ? 5.078 5.398 14.992 1 97.69 91 ARG B C 1
ATOM 2385 O O . ARG B 1 91 ? 4.691 6.047 15.961 1 97.69 91 ARG B O 1
ATOM 2392 N N . ASN B 1 92 ? 5.098 4.055 14.859 1 96 92 ASN B N 1
ATOM 2393 C CA . ASN B 1 92 ? 4.801 3.271 16.062 1 96 92 ASN B CA 1
ATOM 2394 C C . ASN B 1 92 ? 5.91 3.389 17.094 1 96 92 ASN B C 1
ATOM 2396 O O . ASN B 1 92 ? 5.648 3.371 18.297 1 96 92 ASN B O 1
ATOM 2400 N N . GLU B 1 93 ? 7.121 3.521 16.641 1 96.56 93 GLU B N 1
ATOM 2401 C CA . GLU B 1 93 ? 8.266 3.699 17.531 1 96.56 93 GLU B CA 1
ATOM 2402 C C . GLU B 1 93 ? 8.305 5.109 18.109 1 96.56 93 GLU B C 1
ATOM 2404 O O . GLU B 1 93 ? 7.805 6.055 17.484 1 96.56 93 GLU B O 1
ATOM 2409 N N . VAL B 1 94 ? 8.883 5.191 19.281 1 97.06 94 VAL B N 1
ATOM 2410 C CA . VAL B 1 94 ? 8.977 6.477 19.953 1 97.06 94 VAL B CA 1
ATOM 2411 C C . VAL B 1 94 ? 10.422 6.742 20.359 1 97.06 94 VAL B C 1
ATOM 2413 O O . VAL B 1 94 ? 11.266 5.844 20.312 1 97.06 94 VAL B O 1
ATOM 2416 N N . TYR B 1 95 ? 10.664 7.98 20.625 1 95.88 95 TYR B N 1
ATOM 2417 C CA . TYR B 1 95 ? 11.906 8.32 21.312 1 95.88 95 TYR B CA 1
ATOM 2418 C C . TYR B 1 95 ? 11.734 8.211 22.828 1 95.88 95 TYR B C 1
ATOM 2420 O O . TYR B 1 95 ? 10.812 8.797 23.391 1 95.88 95 TYR B O 1
ATOM 2428 N N . LYS B 1 96 ? 12.68 7.551 23.469 1 95.25 96 LYS B N 1
ATOM 2429 C CA . LYS B 1 96 ? 12.648 7.426 24.922 1 95.25 96 LYS B CA 1
ATOM 2430 C C . LYS B 1 96 ? 13.578 8.438 25.578 1 95.25 96 LYS B C 1
ATOM 2432 O O . LYS B 1 96 ? 13.297 8.93 26.672 1 95.25 96 LYS B O 1
ATOM 2437 N N . LYS B 1 97 ? 14.625 8.609 24.953 1 91.12 97 LYS B N 1
ATOM 2438 C CA . LYS B 1 97 ? 15.641 9.531 25.438 1 91.12 97 LYS B CA 1
ATOM 2439 C C . LYS B 1 97 ? 15.93 10.625 24.422 1 91.12 97 LYS B C 1
ATOM 2441 O O . LYS B 1 97 ? 15.812 10.398 23.203 1 91.12 97 LYS B O 1
ATOM 2446 N N . PRO B 1 98 ? 16.344 11.859 24.734 1 91 98 PRO B N 1
ATOM 2447 C CA . PRO B 1 98 ? 16.453 12.344 26.109 1 91 98 PRO B CA 1
ATOM 2448 C C . PRO B 1 98 ? 15.102 12.562 26.766 1 91 98 PRO B C 1
ATOM 2450 O O . PRO B 1 98 ? 15 12.562 28 1 91 98 PRO B O 1
ATOM 2453 N N . GLU B 1 99 ? 14.047 12.922 25.938 1 90.94 99 GLU B N 1
ATOM 2454 C CA . GLU B 1 99 ? 12.672 13.023 26.406 1 90.94 99 GLU B CA 1
ATOM 2455 C C . GLU B 1 99 ? 11.734 12.148 25.578 1 90.94 99 GLU B C 1
ATOM 2457 O O . GLU B 1 99 ? 11.953 11.969 24.375 1 90.94 99 GLU B O 1
ATOM 2462 N N . PHE B 1 100 ? 10.773 11.672 26.281 1 95.69 100 PHE B N 1
ATOM 2463 C CA . PHE B 1 100 ? 9.766 10.883 25.578 1 95.69 100 PHE B CA 1
ATOM 2464 C C . PHE B 1 100 ? 9.078 11.711 24.5 1 95.69 100 PHE B C 1
ATOM 2466 O O . PHE B 1 100 ? 8.547 12.789 24.797 1 95.69 100 PHE B O 1
ATOM 2473 N N . SER B 1 101 ? 9.203 11.227 23.266 1 97.5 101 SER B N 1
ATOM 2474 C CA . SER B 1 101 ? 8.617 11.945 22.141 1 97.5 101 SER B CA 1
ATOM 2475 C C . SER B 1 101 ? 8.18 10.984 21.047 1 97.5 101 SER B C 1
ATOM 2477 O O . SER B 1 101 ? 8.711 9.875 20.938 1 97.5 101 SER B O 1
ATOM 2479 N N . TYR B 1 102 ? 7.215 11.406 20.375 1 98.12 102 TYR B N 1
ATOM 2480 C CA . TYR B 1 102 ? 6.824 10.672 19.172 1 98.12 102 TYR B CA 1
ATOM 2481 C C . TYR B 1 102 ? 7.816 10.906 18.047 1 98.12 102 TYR B C 1
ATOM 2483 O O . TYR B 1 102 ? 8.68 11.781 18.141 1 98.12 102 TYR B O 1
ATOM 2491 N N . LYS B 1 103 ? 7.73 10.016 17.062 1 98.12 103 LYS B N 1
ATOM 2492 C CA . LYS B 1 103 ? 8.562 10.094 15.867 1 98.12 103 LYS B CA 1
ATOM 2493 C C . LYS B 1 103 ? 7.699 10.211 14.617 1 98.12 103 LYS B C 1
ATOM 2495 O O . LYS B 1 103 ? 6.672 9.539 14.492 1 98.12 103 LYS B O 1
ATOM 2500 N N . VAL B 1 104 ? 8.133 11.109 13.727 1 98.44 104 VAL B N 1
ATOM 2501 C CA . VAL B 1 104 ? 7.523 11.125 12.398 1 98.44 104 VAL B CA 1
ATOM 2502 C C . VAL B 1 104 ? 8.609 11.094 11.328 1 98.44 104 VAL B C 1
ATOM 2504 O O . VAL B 1 104 ? 9.648 11.742 11.477 1 98.44 104 VAL B O 1
ATOM 2507 N N . GLU B 1 105 ? 8.336 10.297 10.367 1 96.81 105 GLU B N 1
ATOM 2508 C CA . GLU B 1 105 ? 9.258 10.164 9.242 1 96.81 105 GLU B CA 1
ATOM 2509 C C . GLU B 1 105 ? 8.781 10.969 8.039 1 96.81 105 GLU B C 1
ATOM 2511 O O . GLU B 1 105 ? 7.668 10.766 7.555 1 96.81 105 GLU B O 1
ATOM 2516 N N . ILE B 1 106 ? 9.672 11.875 7.594 1 95.38 106 ILE B N 1
ATOM 2517 C CA . ILE B 1 106 ? 9.359 12.648 6.402 1 95.38 106 ILE B CA 1
ATOM 2518 C C . ILE B 1 106 ? 10.453 12.461 5.355 1 95.38 106 ILE B C 1
ATOM 2520 O O . ILE B 1 106 ? 11.578 12.938 5.535 1 95.38 106 ILE B O 1
ATOM 2524 N N . GLN B 1 107 ? 10.141 11.719 4.316 1 89.31 107 GLN B N 1
ATOM 2525 C CA . GLN B 1 107 ? 11.141 11.492 3.279 1 89.31 107 GLN B CA 1
ATOM 2526 C C . GLN B 1 107 ? 10.484 11.258 1.923 1 89.31 107 GLN B C 1
ATOM 2528 O O . GLN B 1 107 ? 9.352 10.773 1.853 1 89.31 107 GLN B O 1
ATOM 2533 N N . ARG B 1 108 ? 11.219 11.578 0.978 1 82.06 108 ARG B N 1
ATOM 2534 C CA . ARG B 1 108 ? 10.781 11.375 -0.398 1 82.06 108 ARG B CA 1
ATOM 2535 C C . ARG B 1 108 ? 10.789 9.898 -0.762 1 82.06 108 ARG B C 1
ATOM 2537 O O . ARG B 1 108 ? 11.539 9.109 -0.173 1 82.06 108 ARG B O 1
ATOM 2544 N N . THR B 1 109 ? 9.93 9.664 -1.708 1 69.5 109 THR B N 1
ATOM 2545 C CA . THR B 1 109 ? 9.961 8.297 -2.23 1 69.5 109 THR B CA 1
ATOM 2546 C C . THR B 1 109 ? 11.32 8 -2.859 1 69.5 109 THR B C 1
ATOM 2548 O O . THR B 1 109 ? 12.07 8.914 -3.203 1 69.5 109 THR B O 1
ATOM 2551 N N . ARG B 1 110 ? 11.719 6.738 -2.945 1 58.69 110 ARG B N 1
ATOM 2552 C CA . ARG B 1 110 ? 13.031 6.289 -3.408 1 58.69 110 ARG B CA 1
ATOM 2553 C C . ARG B 1 110 ? 13.273 6.711 -4.852 1 58.69 110 ARG B C 1
ATOM 2555 O O . ARG B 1 110 ? 14.422 6.945 -5.25 1 58.69 110 ARG B O 1
ATOM 2562 N N . ASN B 1 111 ? 12.289 6.836 -5.609 1 57.5 111 ASN B N 1
ATOM 2563 C CA . ASN B 1 111 ? 12.469 7.102 -7.031 1 57.5 111 ASN B CA 1
ATOM 2564 C C . ASN B 1 111 ? 12.344 8.594 -7.34 1 57.5 111 ASN B C 1
ATOM 2566 O O . ASN B 1 111 ? 12.352 8.992 -8.508 1 57.5 111 ASN B O 1
ATOM 2570 N N . SER B 1 112 ? 12.172 9.281 -6.223 1 57.66 112 SER B N 1
ATOM 2571 C CA . SER B 1 112 ? 12.102 10.719 -6.469 1 57.66 112 SER B CA 1
ATOM 2572 C C . SER B 1 112 ? 13.469 11.273 -6.863 1 57.66 112 SER B C 1
ATOM 2574 O O . SER B 1 112 ? 14.453 11.086 -6.141 1 57.66 112 SER B O 1
ATOM 2576 N N . LYS B 1 113 ? 13.781 11.359 -8.195 1 57 113 LYS B N 1
ATOM 2577 C CA . LYS B 1 113 ? 15.062 11.766 -8.758 1 57 113 LYS B CA 1
ATOM 2578 C C . LYS B 1 113 ? 15.227 13.281 -8.711 1 57 113 LYS B C 1
ATOM 2580 O O . LYS B 1 113 ? 14.391 14.016 -9.242 1 57 113 LYS B O 1
ATOM 2585 N N . ASP B 1 114 ? 15.703 13.812 -7.641 1 55.78 114 ASP B N 1
ATOM 2586 C CA . ASP B 1 114 ? 16.047 15.234 -7.746 1 55.78 114 ASP B CA 1
ATOM 2587 C C . ASP B 1 114 ? 17.547 15.43 -7.891 1 55.78 114 ASP B C 1
ATOM 2589 O O . ASP B 1 114 ? 18.062 16.547 -7.742 1 55.78 114 ASP B O 1
ATOM 2593 N N . GLY B 1 115 ? 18.094 14.25 -8.234 1 58.16 115 GLY B N 1
ATOM 2594 C CA . GLY B 1 115 ? 19.516 14.359 -8.461 1 58.16 115 GLY B CA 1
ATOM 2595 C C . GLY B 1 115 ? 20.344 14.211 -7.188 1 58.16 115 GLY B C 1
ATOM 2596 O O . GLY B 1 115 ? 21.562 14.133 -7.238 1 58.16 115 GLY B O 1
ATOM 2597 N N . SER B 1 116 ? 19.609 14.359 -6.133 1 60.94 116 SER B N 1
ATOM 2598 C CA . SER B 1 116 ? 20.359 14.258 -4.887 1 60.94 116 SER B CA 1
ATOM 2599 C C . SER B 1 116 ? 20.422 12.82 -4.391 1 60.94 116 SER B C 1
ATOM 2601 O O . SER B 1 116 ? 19.609 11.984 -4.793 1 60.94 116 SER B O 1
ATOM 2603 N N . ASN B 1 117 ? 21.422 12.609 -3.717 1 64.69 117 ASN B N 1
ATOM 2604 C CA . ASN B 1 117 ? 21.641 11.273 -3.18 1 64.69 117 ASN B CA 1
ATOM 2605 C C . ASN B 1 117 ? 20.953 11.086 -1.836 1 64.69 117 ASN B C 1
ATOM 2607 O O . ASN B 1 117 ? 21.266 10.156 -1.091 1 64.69 117 ASN B O 1
ATOM 2611 N N . THR B 1 118 ? 20.047 12.141 -1.596 1 73.56 118 THR B N 1
ATOM 2612 C CA . THR B 1 118 ? 19.391 12.016 -0.298 1 73.56 118 THR B CA 1
ATOM 2613 C C . THR B 1 118 ? 17.875 11.914 -0.461 1 73.56 118 THR B C 1
ATOM 2615 O O . THR B 1 118 ? 17.312 12.398 -1.453 1 73.56 118 THR B O 1
ATOM 2618 N N . ARG B 1 119 ? 17.234 11.266 0.478 1 84.75 119 ARG B N 1
ATOM 2619 C CA . ARG B 1 119 ? 15.773 11.148 0.497 1 84.75 119 ARG B CA 1
ATOM 2620 C C . ARG B 1 119 ? 15.148 12.266 1.316 1 84.75 119 ARG B C 1
ATOM 2622 O O . ARG B 1 119 ? 13.922 12.32 1.47 1 84.75 119 ARG B O 1
ATOM 2629 N N . SER B 1 120 ? 15.945 13.195 1.8 1 90.06 120 SER B N 1
ATOM 2630 C CA . SER B 1 120 ? 15.453 14.297 2.617 1 90.06 120 SER B CA 1
ATOM 2631 C C . SER B 1 120 ? 14.672 15.305 1.774 1 90.06 120 SER B C 1
ATOM 2633 O O . SER B 1 120 ? 15.07 15.625 0.652 1 90.06 120 SER B O 1
ATOM 2635 N N . TYR B 1 121 ? 13.664 15.812 2.383 1 91.69 121 TYR B N 1
ATOM 2636 C CA . TYR B 1 121 ? 12.992 16.953 1.771 1 91.69 121 TYR B CA 1
ATOM 2637 C C . TYR B 1 121 ? 13.836 18.219 1.912 1 91.69 121 TYR B C 1
ATOM 2639 O O . TYR B 1 121 ? 14.516 18.406 2.92 1 91.69 121 TYR B O 1
ATOM 2647 N N . ARG B 1 122 ? 13.602 18.938 0.882 1 91.69 122 ARG B N 1
ATOM 2648 C CA . ARG B 1 122 ? 14.07 20.312 1.07 1 91.69 122 ARG B CA 1
ATOM 2649 C C . ARG B 1 122 ? 13.195 21.047 2.084 1 91.69 122 ARG B C 1
ATOM 2651 O O . ARG B 1 122 ? 12 20.781 2.195 1 91.69 122 ARG B O 1
ATOM 2658 N N . ALA B 1 123 ? 13.812 22.078 2.711 1 92.19 123 ALA B N 1
ATOM 2659 C CA . ALA B 1 123 ? 13.117 22.828 3.752 1 92.19 123 ALA B CA 1
ATOM 2660 C C . ALA B 1 123 ? 11.977 23.656 3.162 1 92.19 123 ALA B C 1
ATOM 2662 O O . ALA B 1 123 ? 11.047 24.031 3.873 1 92.19 123 ALA B O 1
ATOM 2663 N N . ASP B 1 124 ? 12.055 23.891 1.88 1 92.94 124 ASP B N 1
ATOM 2664 C CA . ASP B 1 124 ? 11.039 24.719 1.242 1 92.94 124 ASP B CA 1
ATOM 2665 C C . ASP B 1 124 ? 10.078 23.875 0.41 1 92.94 124 ASP B C 1
ATOM 2667 O O . ASP B 1 124 ? 9.312 24.406 -0.396 1 92.94 124 ASP B O 1
ATOM 2671 N N . TYR B 1 125 ? 10.125 22.578 0.629 1 93.12 125 TYR B N 1
ATOM 2672 C CA . TYR B 1 125 ? 9.297 21.672 -0.154 1 93.12 125 TYR B CA 1
ATOM 2673 C C . TYR B 1 125 ? 7.82 21.859 0.165 1 93.12 125 TYR B C 1
ATOM 2675 O O . TYR B 1 125 ? 6.969 21.781 -0.726 1 93.12 125 TYR B O 1
ATOM 2683 N N . PHE B 1 126 ? 7.516 22.109 1.361 1 97.06 126 PHE B N 1
ATOM 2684 C CA . PHE B 1 126 ? 6.184 22.438 1.85 1 97.06 126 PHE B CA 1
ATOM 2685 C C . PHE B 1 126 ? 6.254 23.516 2.932 1 97.06 126 PHE B C 1
ATOM 2687 O O . PHE B 1 126 ? 7.336 23.844 3.424 1 97.06 126 PHE B O 1
ATOM 2694 N N . ASP B 1 127 ? 5.047 24.031 3.234 1 97.94 127 ASP B N 1
ATOM 2695 C CA . ASP B 1 127 ? 5.004 25.109 4.227 1 97.94 127 ASP B CA 1
ATOM 2696 C C . ASP B 1 127 ? 4.625 24.562 5.605 1 97.94 127 ASP B C 1
ATOM 2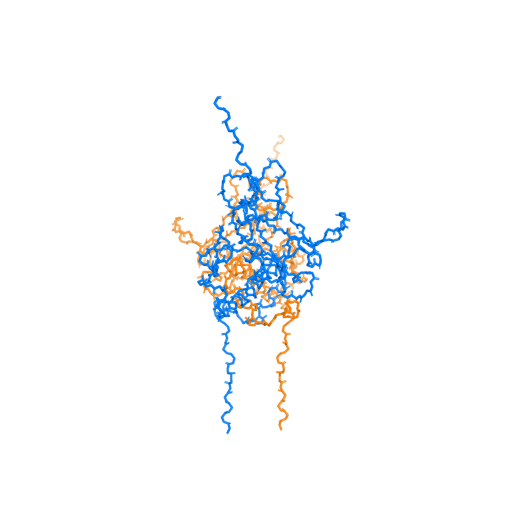698 O O . ASP B 1 127 ? 5.055 25.094 6.629 1 97.94 127 ASP B O 1
ATOM 2702 N N . ILE B 1 128 ? 3.764 23.531 5.578 1 98.69 128 ILE B N 1
ATOM 2703 C CA . ILE B 1 128 ? 3.174 23.016 6.812 1 98.69 128 ILE B CA 1
ATOM 2704 C C . ILE B 1 128 ? 3.211 21.484 6.809 1 98.69 128 ILE B C 1
ATOM 2706 O O . ILE B 1 128 ? 2.932 20.859 5.785 1 98.69 128 ILE B O 1
ATOM 2710 N N . LEU B 1 129 ? 3.598 20.953 7.934 1 98.62 129 LEU B N 1
ATOM 2711 C CA . LEU B 1 129 ? 3.465 19.516 8.156 1 98.62 129 LEU B CA 1
ATOM 2712 C C . LEU B 1 129 ? 2.301 19.219 9.094 1 98.62 129 LEU B C 1
ATOM 2714 O O . LEU B 1 129 ? 2.223 19.781 10.188 1 98.62 129 LEU B O 1
ATOM 2718 N N . ALA B 1 130 ? 1.37 18.469 8.609 1 98.81 130 ALA B N 1
ATOM 2719 C CA . ALA B 1 130 ? 0.341 17.875 9.461 1 98.81 130 ALA B CA 1
ATOM 2720 C C . ALA B 1 130 ? 0.717 16.453 9.875 1 98.81 130 ALA B C 1
ATOM 2722 O O . ALA B 1 130 ? 1.014 15.617 9.023 1 98.81 130 ALA B O 1
ATOM 2723 N N . VAL B 1 131 ? 0.703 16.172 11.141 1 98.75 131 VAL B N 1
ATOM 2724 C CA . VAL B 1 131 ? 1.066 14.859 11.648 1 98.75 131 VAL B CA 1
ATOM 2725 C C . VAL B 1 131 ? -0.15 14.203 12.297 1 98.75 131 VAL B C 1
ATOM 2727 O O . VAL B 1 131 ? -0.712 14.742 13.258 1 98.75 131 VAL B O 1
ATOM 2730 N N . CYS B 1 132 ? -0.516 13.086 11.766 1 98.81 132 CYS B N 1
ATOM 2731 C CA . CYS B 1 132 ? -1.623 12.32 12.312 1 98.81 132 CYS B CA 1
ATOM 2732 C C . CYS B 1 132 ? -1.163 11.477 13.5 1 98.81 132 CYS B C 1
ATOM 2734 O O . CYS B 1 132 ? -0.119 10.82 13.43 1 98.81 132 CYS B O 1
ATOM 2736 N N . THR B 1 133 ? -1.995 11.383 14.562 1 98.31 133 THR B N 1
ATOM 2737 C CA . THR B 1 133 ? -1.534 10.773 15.805 1 98.31 133 THR B CA 1
ATOM 2738 C C . THR B 1 133 ? -2.111 9.367 15.961 1 98.31 133 THR B C 1
ATOM 2740 O O . THR B 1 133 ? -1.903 8.719 16.984 1 98.31 133 THR B O 1
ATOM 2743 N N . PHE B 1 134 ? -2.736 8.836 15.031 1 98.56 134 PHE B N 1
ATOM 2744 C CA . PHE B 1 134 ? -3.5 7.594 15.117 1 98.56 134 PHE B CA 1
ATOM 2745 C C . PHE B 1 134 ? -2.629 6.457 15.641 1 98.56 134 PHE B C 1
ATOM 2747 O O . PHE B 1 134 ? -3.033 5.727 16.547 1 98.56 134 PHE B O 1
ATOM 2754 N N . ASN B 1 135 ? -1.472 6.312 15.125 1 98 135 ASN B N 1
ATOM 2755 C CA . ASN B 1 135 ? -0.618 5.176 15.453 1 98 135 ASN B CA 1
ATOM 2756 C C . ASN B 1 135 ? -0.263 5.152 16.938 1 98 135 ASN B C 1
ATOM 2758 O O . ASN B 1 135 ? 0.173 4.125 17.453 1 98 135 ASN B O 1
ATOM 2762 N N . GLN B 1 136 ? -0.453 6.281 17.562 1 97.75 136 GLN B N 1
ATOM 2763 C CA . GLN B 1 136 ? -0.071 6.379 18.969 1 97.75 136 GLN B CA 1
ATOM 2764 C C . GLN B 1 136 ? -1.299 6.5 19.859 1 97.75 136 GLN B C 1
ATOM 2766 O O .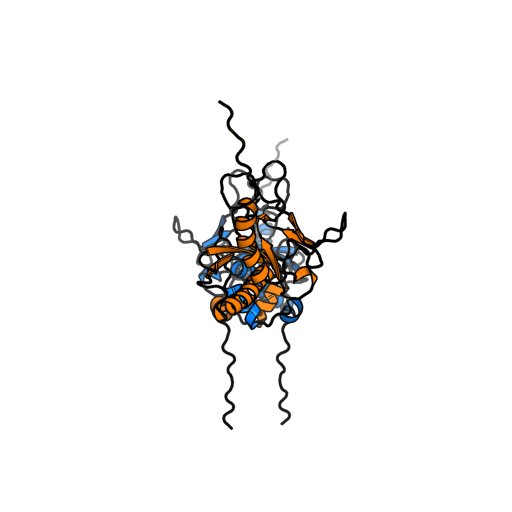 GLN B 1 136 ? -1.245 6.164 21.047 1 97.75 136 GLN B O 1
ATOM 2771 N N . THR B 1 137 ? -2.465 6.922 19.297 1 97.12 137 THR B N 1
ATOM 2772 C CA . THR B 1 137 ? -3.582 7.297 20.156 1 97.12 137 THR B CA 1
ATOM 2773 C C . THR B 1 137 ? -4.859 6.582 19.734 1 97.12 137 THR B C 1
ATOM 2775 O O . THR B 1 137 ? -5.859 6.602 20.453 1 97.12 137 THR B O 1
ATOM 2778 N N . ASP B 1 138 ? -4.887 6.004 18.531 1 97.25 138 ASP B N 1
ATOM 2779 C CA . ASP B 1 138 ? -6.039 5.352 17.906 1 97.25 138 ASP B CA 1
ATOM 2780 C C . ASP B 1 138 ? -7.121 6.367 17.562 1 97.25 138 ASP B C 1
ATOM 2782 O O . ASP B 1 138 ? -8.297 6.016 17.438 1 97.25 138 ASP B O 1
ATOM 2786 N N . LYS B 1 139 ? -6.676 7.598 17.531 1 97.56 139 LYS B N 1
ATOM 2787 C CA . LYS B 1 139 ? -7.555 8.688 17.094 1 97.56 139 LYS B CA 1
ATOM 2788 C C . LYS B 1 139 ? -6.984 9.398 15.875 1 97.56 139 LYS B C 1
ATOM 2790 O O . LYS B 1 139 ? -5.773 9.625 15.789 1 97.56 139 LYS B O 1
ATOM 2795 N N . TRP B 1 140 ? -7.887 9.758 15.023 1 98.44 140 TRP B N 1
ATOM 2796 C CA . TRP B 1 140 ? -7.465 10.445 13.805 1 98.44 140 TRP B CA 1
ATOM 2797 C C . TRP B 1 140 ? -7.355 11.953 14.039 1 98.44 140 TRP B C 1
ATOM 2799 O O . TRP B 1 140 ? -8.008 12.742 13.359 1 98.44 140 TRP B O 1
ATOM 2809 N N . ASP B 1 141 ? -6.5 12.281 14.984 1 98.19 141 ASP B N 1
ATOM 2810 C CA . ASP B 1 141 ? -6.199 13.672 15.312 1 98.19 141 ASP B CA 1
ATOM 2811 C C . ASP B 1 141 ? -4.902 14.125 14.648 1 98.19 141 ASP B C 1
ATOM 2813 O O . ASP B 1 141 ? -4.156 13.305 14.109 1 98.19 141 ASP B O 1
ATOM 2817 N N . PHE B 1 142 ? -4.664 15.477 14.688 1 98.69 142 PHE B N 1
ATOM 2818 C CA . PHE B 1 142 ? -3.508 16.016 13.984 1 98.69 142 PHE B CA 1
ATOM 2819 C C . PHE B 1 142 ? -2.789 17.062 14.836 1 98.69 142 PHE B C 1
ATOM 2821 O O . PHE B 1 142 ? -3.408 17.719 15.664 1 98.69 142 PHE B O 1
ATOM 2828 N N . MET B 1 143 ? -1.546 17.141 14.648 1 98.56 143 MET B N 1
ATOM 2829 C CA . MET B 1 143 ? -0.69 18.234 15.078 1 98.56 143 MET B CA 1
ATOM 2830 C C . MET B 1 143 ? -0.037 18.922 13.875 1 98.56 143 MET B C 1
ATOM 2832 O O . MET B 1 143 ? 0.236 18.266 12.867 1 98.56 143 MET B O 1
ATOM 2836 N N . PHE B 1 144 ? 0.194 20.203 14.039 1 98.75 144 PHE B N 1
ATOM 2837 C CA . PHE B 1 144 ? 0.687 20.984 12.906 1 98.75 144 PHE B CA 1
ATOM 2838 C C . PHE B 1 144 ? 1.96 21.734 13.273 1 98.75 144 PHE B C 1
ATOM 2840 O O . PHE B 1 144 ? 2.129 22.156 14.422 1 98.75 144 PHE B O 1
ATOM 2847 N N . ILE B 1 145 ? 2.805 21.906 12.328 1 98.62 145 ILE B N 1
ATOM 2848 C CA . ILE B 1 145 ? 4.031 22.672 12.523 1 98.62 145 ILE B CA 1
ATOM 2849 C C . ILE B 1 145 ? 4.445 23.328 11.211 1 98.62 145 ILE B C 1
ATOM 2851 O O . ILE B 1 145 ? 4.203 22.797 10.133 1 98.62 145 ILE B O 1
ATOM 2855 N N . ARG B 1 146 ? 5.004 24.516 11.32 1 98.12 146 ARG B N 1
ATOM 2856 C CA . ARG B 1 146 ? 5.629 25.109 10.148 1 98.12 146 ARG B CA 1
ATOM 2857 C C . ARG B 1 146 ? 6.867 24.328 9.719 1 98.12 146 ARG B C 1
ATOM 2859 O O . ARG B 1 146 ? 7.652 23.891 10.562 1 98.12 146 ARG B O 1
ATOM 2866 N N . ALA B 1 147 ? 7.047 24.25 8.414 1 97.69 147 ALA B N 1
ATOM 2867 C CA . ALA B 1 147 ? 8.258 23.594 7.922 1 97.69 147 ALA B CA 1
ATOM 2868 C C . ALA B 1 147 ? 9.508 24.281 8.461 1 97.69 147 ALA B C 1
ATOM 2870 O O . ALA B 1 147 ? 10.492 23.609 8.805 1 97.69 147 ALA B O 1
ATOM 2871 N N . ASP B 1 148 ? 9.461 25.547 8.633 1 96.25 148 ASP B N 1
ATOM 2872 C CA . ASP B 1 148 ? 10.594 26.359 9.07 1 96.25 148 ASP B CA 1
ATOM 2873 C C . ASP B 1 148 ? 10.992 26 10.5 1 96.25 148 ASP B C 1
ATOM 2875 O O . ASP B 1 148 ? 12.086 26.359 10.953 1 96.25 148 ASP B O 1
ATOM 2879 N N . ASP B 1 149 ? 10.141 25.391 11.188 1 97.25 149 ASP B N 1
ATOM 2880 C CA . ASP B 1 149 ? 10.406 25.062 12.586 1 97.25 149 ASP B CA 1
ATOM 2881 C C . ASP B 1 149 ? 10.891 23.625 12.734 1 97.25 149 ASP B C 1
ATOM 2883 O O . ASP B 1 149 ? 11.195 23.188 13.836 1 97.25 149 ASP B O 1
ATOM 2887 N N . LEU B 1 150 ? 11.008 22.875 11.68 1 97.75 150 LEU B N 1
ATOM 2888 C CA . LEU B 1 150 ? 11.445 21.484 11.711 1 97.75 150 LEU B CA 1
ATOM 2889 C C . LEU B 1 150 ? 12.961 21.391 11.844 1 97.75 150 LEU B C 1
ATOM 2891 O O . LEU B 1 150 ? 13.672 22.344 11.5 1 97.75 150 LEU B O 1
ATOM 2895 N N . GLU B 1 151 ? 13.359 20.203 12.344 1 96.44 151 GLU B N 1
ATOM 2896 C CA . GLU B 1 151 ? 14.789 19.953 12.477 1 96.44 151 GLU B CA 1
ATOM 2897 C C . GLU B 1 151 ? 15.453 19.812 11.102 1 96.44 151 GLU B C 1
ATOM 2899 O O . GLU B 1 151 ? 14.906 19.156 10.211 1 96.44 151 GLU B O 1
ATOM 2904 N N . ILE B 1 152 ? 16.609 20.438 10.992 1 96.12 152 ILE B N 1
ATOM 2905 C CA . ILE B 1 152 ? 17.328 20.422 9.719 1 96.12 152 ILE B CA 1
ATOM 2906 C C . ILE B 1 152 ? 18.578 19.547 9.852 1 96.12 152 ILE B C 1
ATOM 2908 O O . ILE B 1 152 ? 19.031 19.25 10.961 1 96.12 152 ILE B O 1
ATOM 2912 N N . VAL B 1 153 ? 19.047 19.172 8.672 1 93.88 153 VAL B N 1
ATOM 2913 C CA . VAL B 1 153 ? 20.297 18.438 8.641 1 93.88 153 VAL B CA 1
ATOM 2914 C C . VAL B 1 153 ? 21.453 19.359 9.008 1 93.88 153 VAL B C 1
ATOM 2916 O O . VAL B 1 153 ? 21.609 20.438 8.414 1 93.88 153 VAL B O 1
ATOM 2919 N N . LYS B 1 154 ? 22.25 18.984 9.883 1 91.94 154 LYS B N 1
ATOM 2920 C CA . LYS B 1 154 ? 23.297 19.828 10.461 1 91.94 154 LYS B CA 1
ATOM 2921 C C . LYS B 1 154 ? 24.25 20.328 9.383 1 91.94 154 LYS B C 1
ATOM 2923 O O . LYS B 1 154 ? 24.531 21.531 9.305 1 91.94 154 LYS B O 1
ATOM 2928 N N . ASP B 1 155 ? 24.703 19.469 8.492 1 91.25 155 ASP B N 1
ATOM 2929 C CA . ASP B 1 155 ? 25.719 19.797 7.508 1 91.25 155 ASP B CA 1
ATOM 2930 C C . ASP B 1 155 ? 25.078 20.297 6.211 1 91.25 155 ASP B C 1
ATOM 2932 O O . ASP B 1 155 ? 25.797 20.609 5.25 1 91.25 155 ASP B O 1
ATOM 2936 N N . ASN B 1 156 ? 23.812 20.422 6.195 1 92.44 156 ASN B N 1
ATOM 2937 C CA . ASN B 1 156 ? 23.094 20.891 5.02 1 92.44 156 ASN B CA 1
ATOM 2938 C C . ASN B 1 156 ? 21.734 21.5 5.398 1 92.44 156 ASN B C 1
ATOM 2940 O O . ASN B 1 156 ? 20.703 20.859 5.242 1 92.44 156 ASN B O 1
ATOM 2944 N N . PRO B 1 157 ? 21.766 22.781 5.762 1 91.31 157 PRO B N 1
ATOM 2945 C CA . PRO B 1 157 ? 20.578 23.406 6.34 1 91.31 157 PRO B CA 1
ATOM 2946 C C . PRO B 1 157 ? 19.438 23.578 5.328 1 91.31 157 PRO B C 1
ATOM 2948 O O . PRO B 1 157 ? 18.344 23.984 5.691 1 91.31 157 PRO B O 1
ATOM 2951 N N . GLU B 1 158 ? 19.656 23.203 4.168 1 92.88 158 GLU B N 1
ATOM 2952 C CA . GLU B 1 158 ? 18.609 23.266 3.15 1 92.88 158 GLU B CA 1
ATOM 2953 C C . GLU B 1 158 ? 17.719 22.031 3.195 1 92.88 158 GLU B C 1
ATOM 2955 O O . GLU B 1 158 ? 16.656 22 2.578 1 92.88 158 GLU B O 1
ATOM 2960 N N . LEU B 1 159 ? 18.219 21.078 4.016 1 94.12 159 LEU B N 1
ATOM 2961 C CA . LEU B 1 159 ? 17.516 19.797 4.047 1 94.12 159 LEU B CA 1
ATOM 2962 C C . LEU B 1 159 ? 16.891 19.562 5.418 1 94.12 159 LEU B C 1
ATOM 2964 O O . LEU B 1 159 ? 17.516 19.859 6.441 1 94.12 159 LEU B O 1
ATOM 2968 N N . LEU B 1 160 ? 15.734 18.984 5.367 1 96.25 160 LEU B N 1
ATOM 2969 C CA . LEU B 1 160 ? 15.094 18.547 6.605 1 96.25 160 LEU B CA 1
ATOM 2970 C C . LEU B 1 160 ? 15.617 17.188 7.047 1 96.25 160 LEU B C 1
ATOM 2972 O O . LEU B 1 160 ? 15.891 16.328 6.211 1 96.25 160 LEU B O 1
ATOM 2976 N N . LYS B 1 161 ? 15.727 17.062 8.328 1 96.19 161 LYS B N 1
ATOM 2977 C CA . LYS B 1 161 ? 15.984 15.727 8.828 1 96.19 161 LYS B CA 1
ATOM 2978 C C . LYS B 1 161 ? 14.836 14.781 8.492 1 96.19 161 LYS B C 1
ATOM 2980 O O . LYS B 1 161 ? 13.672 15.156 8.578 1 96.19 161 LYS B O 1
ATOM 2985 N N . ILE B 1 162 ? 15.141 13.562 8.234 1 95.5 162 ILE B N 1
ATOM 2986 C CA . ILE B 1 162 ? 14.156 12.562 7.855 1 95.5 162 ILE B CA 1
ATOM 2987 C C . ILE B 1 162 ? 13.281 12.227 9.062 1 95.5 162 ILE B C 1
ATOM 2989 O O . ILE B 1 162 ? 12.055 12.148 8.945 1 95.5 162 ILE B O 1
ATOM 2993 N N . MET B 1 163 ? 13.914 12.031 10.164 1 96.81 163 MET B N 1
ATOM 2994 C CA . MET B 1 163 ? 13.18 11.734 11.391 1 96.81 163 MET B CA 1
ATOM 2995 C C . MET B 1 163 ? 13.008 12.992 12.242 1 96.81 163 MET B C 1
ATOM 2997 O O . MET B 1 163 ? 13.992 13.641 12.602 1 96.81 163 MET B O 1
ATOM 3001 N N . GLN B 1 164 ? 11.82 13.32 12.516 1 97.5 164 GLN B N 1
ATOM 3002 C CA . GLN B 1 164 ? 11.484 14.492 13.32 1 97.5 164 GLN B CA 1
ATOM 3003 C C . GLN B 1 164 ? 10.898 14.078 14.664 1 97.5 164 GLN B C 1
ATOM 3005 O O . GLN B 1 164 ? 10.117 13.125 14.742 1 97.5 164 GLN B O 1
ATOM 3010 N N . ARG B 1 165 ? 11.203 14.805 15.695 1 97.25 165 ARG B N 1
ATOM 3011 C CA . ARG B 1 165 ? 10.602 14.617 17 1 97.25 165 ARG B CA 1
ATOM 3012 C C . ARG B 1 165 ? 9.273 15.359 17.109 1 97.25 165 ARG B C 1
ATOM 3014 O O . ARG B 1 165 ? 9.156 16.5 16.672 1 97.25 165 ARG B O 1
ATOM 3021 N N . VAL B 1 166 ? 8.359 14.68 17.656 1 98.19 166 VAL B N 1
ATOM 3022 C CA . VAL B 1 166 ? 7.051 15.266 17.906 1 98.19 166 VAL B CA 1
ATOM 3023 C C . VAL B 1 166 ? 6.715 15.148 19.391 1 98.19 166 VAL B C 1
ATOM 3025 O O . VAL B 1 166 ? 6.75 14.055 19.953 1 98.19 166 VAL B O 1
ATOM 3028 N N . PRO B 1 167 ? 6.367 16.266 20.047 1 97.06 167 PRO B N 1
ATOM 3029 C CA . PRO B 1 167 ? 6.039 16.172 21.484 1 97.06 167 PRO B CA 1
ATOM 3030 C C . PRO B 1 167 ? 4.738 15.422 21.734 1 97.06 167 PRO B C 1
ATOM 3032 O O . PRO B 1 167 ? 3.84 15.422 20.891 1 97.06 167 PRO B O 1
ATOM 3035 N N . THR B 1 168 ? 4.648 14.82 22.891 1 95.62 168 THR B N 1
ATOM 3036 C CA . THR B 1 168 ? 3.443 14.086 23.25 1 95.62 168 THR B CA 1
ATOM 3037 C C . THR B 1 168 ? 2.342 15.047 23.688 1 95.62 168 THR B C 1
ATOM 3039 O O . THR B 1 168 ? 1.16 14.688 23.672 1 95.62 168 THR B O 1
ATOM 3042 N N . LYS B 1 169 ? 2.787 16.188 24.141 1 92.88 169 LYS B N 1
ATOM 3043 C CA . LYS B 1 169 ? 1.879 17.281 24.438 1 92.88 169 LYS B CA 1
ATOM 3044 C C . LYS B 1 169 ? 2.146 18.484 23.531 1 92.88 169 LYS B C 1
ATOM 3046 O O . LYS B 1 169 ? 3.295 18.75 23.172 1 92.88 169 LYS B O 1
ATOM 3051 N N . ILE B 1 170 ? 1.119 19.109 23.25 1 93.75 170 ILE B N 1
ATOM 3052 C CA . ILE B 1 170 ? 1.26 20.25 22.359 1 93.75 170 ILE B CA 1
ATOM 3053 C C . ILE B 1 170 ? 2.1 21.328 23.016 1 93.75 170 ILE B C 1
ATOM 3055 O O . ILE B 1 170 ? 1.704 21.891 24.047 1 93.75 170 ILE B O 1
ATOM 3059 N N . THR B 1 171 ? 3.199 21.609 22.531 1 93.12 171 THR B N 1
ATOM 3060 C CA . THR B 1 171 ? 4.094 22.688 22.953 1 93.12 171 THR B CA 1
ATOM 3061 C C . THR B 1 171 ? 4.676 23.391 21.734 1 93.12 171 THR B C 1
ATOM 3063 O O . THR B 1 171 ? 4.871 22.781 20.672 1 93.12 171 THR B O 1
ATOM 3066 N N . ASN B 1 172 ? 4.887 24.734 21.891 1 93.81 172 ASN B N 1
ATOM 3067 C CA . ASN B 1 172 ? 5.492 25.453 20.766 1 93.81 172 ASN B CA 1
ATOM 3068 C C . ASN B 1 172 ? 6.766 24.766 20.281 1 93.81 172 ASN B C 1
ATOM 3070 O O . ASN B 1 172 ? 7.559 24.281 21.094 1 93.81 172 ASN B O 1
ATOM 3074 N N . PRO B 1 173 ? 6.914 24.641 18.953 1 96.81 173 PRO B N 1
ATOM 3075 C CA . PRO B 1 173 ? 6.211 25.281 17.844 1 96.81 173 PRO B CA 1
ATOM 3076 C C . PRO B 1 173 ? 5.062 24.438 17.297 1 96.81 173 PRO B C 1
ATOM 3078 O O . PRO B 1 173 ? 4.379 24.844 16.359 1 96.81 173 PRO B O 1
ATOM 3081 N N . TRP B 1 174 ? 4.77 23.359 17.844 1 98.19 174 TRP B N 1
ATOM 3082 C CA . TRP B 1 174 ? 3.658 22.5 17.438 1 98.19 174 TRP B CA 1
ATOM 3083 C C . TRP B 1 174 ? 2.326 23.094 17.875 1 98.19 174 TRP B C 1
ATOM 3085 O O . TRP B 1 174 ? 2.225 23.672 18.953 1 98.19 174 TRP B O 1
ATOM 3095 N N . LYS B 1 175 ? 1.295 22.938 16.984 1 98.19 175 LYS B N 1
ATOM 3096 C CA . LYS B 1 175 ? -0.036 23.469 17.25 1 98.19 175 LYS B CA 1
ATOM 3097 C C . LYS B 1 175 ? -1.107 22.406 17.062 1 98.19 175 LYS B C 1
ATOM 3099 O O . LYS B 1 175 ? -0.946 21.5 16.234 1 98.19 175 LYS B O 1
ATOM 3104 N N . LYS B 1 176 ? -2.162 22.578 17.734 1 97.25 176 LYS B N 1
ATOM 3105 C CA . LYS B 1 176 ? -3.297 21.672 17.625 1 97.25 176 LYS B CA 1
ATOM 3106 C C . LYS B 1 176 ? -4.207 22.062 16.453 1 97.25 176 LYS B C 1
ATOM 3108 O O . LYS B 1 176 ? -4.805 21.203 15.812 1 97.25 176 LYS B O 1
ATOM 3113 N N . ASP B 1 177 ? -4.234 23.344 16.281 1 97.56 177 ASP B N 1
ATOM 3114 C CA . ASP B 1 177 ? -5.133 23.875 15.258 1 97.56 177 ASP B CA 1
ATOM 3115 C C . ASP B 1 177 ? -4.348 24.531 14.133 1 97.56 177 ASP B C 1
ATOM 3117 O O . ASP B 1 177 ? -3.42 25.297 14.383 1 97.56 177 ASP B O 1
ATOM 3121 N N . LEU B 1 178 ? -4.77 24.297 12.898 1 98.19 178 LEU B N 1
ATOM 3122 C CA . LEU B 1 178 ? -4.094 24.859 11.727 1 98.19 178 LEU B CA 1
ATOM 3123 C C . LEU B 1 178 ? -4.117 26.391 11.766 1 98.19 178 LEU B C 1
ATOM 3125 O O . LEU B 1 178 ? -3.146 27.031 11.367 1 98.19 178 LEU B O 1
ATOM 3129 N N . ILE B 1 179 ? -5.195 26.922 12.227 1 96.56 179 ILE B N 1
ATOM 3130 C CA . ILE B 1 179 ? -5.352 28.359 12.25 1 96.56 179 ILE B CA 1
ATOM 3131 C C . ILE B 1 179 ? -4.223 29 13.055 1 96.56 179 ILE B C 1
ATOM 3133 O O . ILE B 1 179 ? -3.748 30.078 12.727 1 96.56 179 ILE B O 1
ATOM 3137 N N . ASP B 1 180 ? -3.838 28.312 14.117 1 96.62 180 ASP B N 1
ATOM 3138 C CA . ASP B 1 180 ? -2.756 28.828 14.953 1 96.62 180 ASP B CA 1
ATOM 3139 C C . ASP B 1 180 ? -1.432 28.828 14.188 1 96.62 180 ASP B C 1
ATOM 3141 O O . ASP B 1 180 ? -0.604 29.734 14.383 1 96.62 180 ASP B O 1
ATOM 3145 N N . VAL B 1 181 ? -1.177 27.891 13.352 1 97.44 181 VAL B N 1
ATOM 3146 C CA . VAL B 1 181 ? 0.02 27.844 12.516 1 97.44 181 VAL B CA 1
ATOM 3147 C C . VAL B 1 181 ? -0.026 28.953 11.477 1 97.44 181 VAL B C 1
ATOM 3149 O O . VAL B 1 181 ? 0.96 29.672 11.281 1 97.44 181 VAL B O 1
ATOM 3152 N N . LEU B 1 182 ? -1.167 29.141 10.875 1 97 182 LEU B N 1
ATOM 3153 C CA . LEU B 1 182 ? -1.334 30.156 9.852 1 97 182 LEU B CA 1
ATOM 3154 C C . LEU B 1 182 ? -1.075 31.547 10.422 1 97 182 LEU B C 1
ATOM 3156 O O . LEU B 1 182 ? -0.441 32.375 9.773 1 97 182 LEU B O 1
ATOM 3160 N N . ASN B 1 183 ? -1.486 31.719 11.602 1 94.44 183 ASN B N 1
ATOM 3161 C CA . ASN B 1 183 ? -1.291 33 12.273 1 94.44 183 ASN B CA 1
ATOM 3162 C C . ASN B 1 183 ? 0.177 33.25 12.617 1 94.44 183 ASN B C 1
ATOM 3164 O O . ASN B 1 183 ? 0.602 34.375 12.805 1 94.44 183 ASN B O 1
ATOM 3168 N N . SER B 1 184 ? 0.856 32.219 12.734 1 92.38 184 SER B N 1
ATOM 3169 C CA . SER B 1 184 ? 2.252 32.312 13.148 1 92.38 184 SER B CA 1
ATOM 3170 C C . SER B 1 184 ? 3.139 32.75 11.984 1 92.38 184 SER B C 1
ATOM 3172 O O . SER B 1 184 ? 4.281 33.188 12.195 1 92.38 184 SER B O 1
ATOM 3174 N N . PHE B 1 185 ? 2.734 32.688 10.695 1 91.25 185 PHE B N 1
ATOM 3175 C CA . PHE B 1 185 ? 3.506 33.125 9.547 1 91.25 185 PHE B CA 1
ATOM 3176 C C . PHE B 1 185 ? 3.572 34.656 9.508 1 91.25 185 PHE B C 1
ATOM 3178 O O . PHE B 1 185 ? 4.531 35.219 8.984 1 91.25 185 PHE B O 1
ATOM 3185 N N . GLY B 1 186 ? 2.512 35.469 9.812 1 72.69 186 GLY B N 1
ATOM 3186 C CA . GLY B 1 186 ? 2.441 36.906 9.82 1 72.69 186 GLY B CA 1
ATOM 3187 C C . GLY B 1 186 ? 3.271 37.531 10.922 1 72.69 186 GLY B C 1
ATOM 3188 O O . GLY B 1 186 ? 3.746 38.656 10.773 1 72.69 186 GLY B O 1
ATOM 3189 N N . GLU B 1 187 ? 3.387 36.969 11.961 1 59.28 187 GLU B N 1
ATOM 3190 C CA . GLU B 1 187 ? 4.09 37.562 13.094 1 59.28 187 GLU B CA 1
ATOM 3191 C C . GLU B 1 187 ? 5.582 37.688 12.82 1 59.28 187 GLU B C 1
ATOM 3193 O O . GLU B 1 187 ? 6.25 38.562 13.359 1 59.28 187 GLU B O 1
ATOM 3198 N N . GLU B 1 188 ? 6.176 36.875 11.938 1 53.03 188 GLU B N 1
ATOM 3199 C CA . GLU B 1 188 ? 7.609 37 11.688 1 53.03 188 GLU B CA 1
ATOM 3200 C C . GLU B 1 188 ? 7.938 38.25 10.898 1 53.03 188 GLU B C 1
ATOM 3202 O O . GLU B 1 188 ? 9.008 38.844 11.078 1 53.03 188 GLU B O 1
ATOM 3207 N N . TRP B 1 189 ? 7.102 38.75 9.992 1 44.44 189 TRP B N 1
ATOM 3208 C CA . TRP B 1 189 ? 7.426 40 9.297 1 44.44 189 TRP B CA 1
ATOM 3209 C C . TRP B 1 189 ? 7.484 41.156 10.281 1 44.44 189 TRP B C 1
ATOM 3211 O O . TRP B 1 189 ? 8.312 42.062 10.133 1 44.44 189 TRP B O 1
ATOM 3221 N N . SER B 1 190 ? 6.676 41.312 11.242 1 41.94 190 SER B N 1
ATOM 3222 C CA . SER B 1 190 ? 6.676 42.5 12.086 1 41.94 190 SER B CA 1
ATOM 3223 C C . SER B 1 190 ? 7.879 42.531 13.023 1 41.94 190 SER B C 1
ATOM 3225 O O . SER B 1 190 ? 8.367 43.594 13.398 1 41.94 190 SER B O 1
ATOM 3227 N N . SER B 1 191 ? 8.43 41.469 13.484 1 42.25 191 SER B N 1
ATOM 3228 C CA . SER B 1 191 ? 9.516 41.562 14.461 1 42.25 191 SER B CA 1
ATOM 3229 C C . SER B 1 191 ? 10.852 41.812 13.773 1 42.25 191 SER B C 1
ATOM 3231 O O . SER B 1 191 ? 11.844 42.125 14.445 1 42.25 191 SER B O 1
ATOM 3233 N N . LYS B 1 192 ? 11.039 41.438 12.5 1 46.34 192 LYS B N 1
ATOM 3234 C CA . LYS B 1 192 ? 12.336 41.75 11.891 1 46.34 192 LYS B CA 1
ATOM 3235 C C . LYS B 1 192 ? 12.469 43.25 11.594 1 46.34 192 LYS B C 1
ATOM 3237 O O . LYS B 1 192 ? 13.539 43.719 11.203 1 46.34 192 LYS B O 1
ATOM 3242 N N . SER B 1 193 ? 11.398 43.906 11.359 1 37.59 193 SER B N 1
ATOM 3243 C CA . SER B 1 193 ? 11.562 45.312 10.969 1 37.59 193 SER B CA 1
ATOM 3244 C C . SER B 1 193 ? 12 46.156 12.156 1 37.59 193 SER B C 1
ATOM 3246 O O . SER B 1 193 ? 12.336 47.344 11.984 1 37.59 193 SER B O 1
ATOM 3248 N N . GLY B 1 194 ? 11.828 45.781 13.359 1 34.69 194 GLY B N 1
ATOM 3249 C CA . GLY B 1 194 ? 12.172 46.781 14.383 1 34.69 194 GLY B CA 1
ATOM 3250 C C . GLY B 1 194 ? 13.664 46.875 14.641 1 34.69 194 GLY B C 1
ATOM 3251 O O . GLY B 1 194 ? 14.141 47.875 15.172 1 34.69 194 GLY B O 1
ATOM 3252 N N . ASN B 1 195 ? 14.484 45.875 14.844 1 33.16 195 ASN B N 1
ATOM 3253 C CA . ASN B 1 195 ? 15.773 46.125 15.477 1 33.16 195 ASN B CA 1
ATOM 3254 C C . ASN B 1 195 ? 16.875 46.312 14.445 1 33.16 195 ASN B C 1
ATOM 3256 O O . ASN B 1 195 ? 18.062 46.094 14.734 1 33.16 195 ASN B O 1
ATOM 3260 N N . ARG B 1 196 ? 16.656 46.312 13.133 1 36.25 196 ARG B N 1
ATOM 3261 C CA . ARG B 1 196 ? 17.875 46.594 12.398 1 36.25 196 ARG B CA 1
ATOM 3262 C C . ARG B 1 196 ? 18.266 48.062 12.578 1 36.25 196 ARG B C 1
ATOM 3264 O O . ARG B 1 196 ? 17.531 48.969 12.156 1 36.25 196 ARG B O 1
ATOM 3271 N N . SER B 1 197 ? 18.984 48.344 13.594 1 31.05 197 SER B N 1
ATOM 3272 C CA . SER B 1 197 ? 19.734 49.625 13.688 1 31.05 197 SER B CA 1
ATOM 3273 C C . SER B 1 197 ? 20.609 49.844 12.453 1 31.05 197 SER B C 1
ATOM 3275 O O . SER B 1 197 ? 21.203 48.875 11.93 1 31.05 197 SER B O 1
ATOM 3277 N N . PRO B 1 198 ? 20.484 50.875 11.656 1 31.97 198 PRO B N 1
ATOM 3278 C CA . PRO B 1 198 ? 21.328 51.281 10.531 1 31.97 198 PRO B CA 1
ATOM 3279 C C . PRO B 1 198 ? 22.812 51.344 10.898 1 31.97 198 PRO B C 1
ATOM 3281 O O . PRO B 1 198 ? 23.188 52.031 11.859 1 31.97 198 PRO B O 1
ATOM 3284 N N . LEU B 1 199 ? 23.578 50.344 10.938 1 32 199 LEU B N 1
ATOM 3285 C CA . LEU B 1 199 ? 25.016 50.5 11.016 1 32 199 LEU B CA 1
ATOM 3286 C C . LEU B 1 199 ? 25.5 51.625 10.086 1 32 199 LEU B C 1
ATOM 3288 O O . LEU B 1 199 ? 25.125 51.656 8.914 1 32 199 LEU B O 1
ATOM 3292 N N . GLN B 1 200 ? 25.875 52.719 10.594 1 29.72 200 GLN B N 1
ATOM 3293 C CA . GLN B 1 200 ? 26.578 53.875 10.109 1 29.72 200 GLN B CA 1
ATOM 3294 C C . GLN B 1 200 ? 27.797 53.5 9.289 1 29.72 200 GLN B C 1
ATOM 3296 O O . GLN B 1 200 ? 28.703 52.844 9.797 1 29.72 200 GLN B O 1
ATOM 3301 N N . ARG B 1 201 ? 27.672 53.25 7.977 1 27.78 201 ARG B N 1
ATOM 3302 C CA . ARG B 1 201 ? 28.828 53.281 7.098 1 27.78 201 ARG B CA 1
ATOM 3303 C C . ARG B 1 201 ? 29.656 54.531 7.312 1 27.78 201 ARG B C 1
ATOM 3305 O O . ARG B 1 201 ? 29.156 55.656 7.125 1 27.78 201 ARG B O 1
ATOM 3312 N N . THR B 1 202 ? 30.484 54.594 8.297 1 28.83 202 THR B N 1
ATOM 3313 C CA . THR B 1 202 ? 31.562 55.594 8.344 1 28.83 202 THR B CA 1
ATOM 3314 C C . THR B 1 202 ? 32.312 55.625 7.02 1 28.83 202 THR B C 1
ATOM 3316 O O . THR B 1 202 ? 32.812 54.594 6.559 1 28.83 202 THR B O 1
ATOM 3319 N N . LEU B 1 203 ? 32.219 56.844 6.289 1 24.12 203 LEU B N 1
ATOM 3320 C CA . LEU B 1 203 ? 33.25 57.438 5.434 1 24.12 203 LEU B CA 1
ATOM 3321 C C . LEU B 1 203 ? 34.5 57.812 6.246 1 24.12 203 LEU B C 1
ATOM 3323 O O . LEU B 1 203 ? 34.375 58.344 7.352 1 24.12 203 LEU B O 1
#